Protein AF-0000000086029968 (afdb_homodimer)

Organism: NCBI:txid211502

Secondary structure (DSSP, 8-state):
---SS--TT-EEEEEEEEEE-SSTTSHHHHHHHTT-EEEEEESSSSEEEEEETTEEEEEE--TTSHHHHHHHHH-SEEEEEEEEES-HHHHHHHHHHTTPPB------TT-----EEE-GGG-EEEEE---STTTSHHHHHEEEPTTS-SS--TTSEEEEEEEEEEE-TTHHHHHHHHHHHHH--EEEEEEEEE-SS-EEEEEEEE-TTSS-EEEEEEE-TT--SHHHHHHHHHTSSEEEEEEEEES-HHHHHHHHHHTT--BPPP--HHHHHTHHHHSTT----HHHHHHHT-EEEEE-TTSS-EEEEEEEBPP-BTTBEEEEEEEESS-TT---HHHHHHHHHHHHHHHHHHTSS---/---SS--TT-EEEEEEEEEE-SSTTSHHHHHHHTT-EEEEEESSSSEEEEEETTEEEEEE--TTSHHHHHHHHH-SEEEEEEEEES-HHHHHHHHHHTTPPB------TT-----EEE-GGG-EEEEE---STTTSHHHHHEEEPTTS-SS--TTSEEEEEEEEEEE-TTHHHHHHHHHHHHH--EEEEEEEEE-SS-EEEEEEEE-TTSS-EEEEEEE-TT--SHHHHHHHHHTSSEEEEEEEEES-HHHHHHHHHHTT--BPPP--HHHHHTHHHHSTT----HHHHHHHT-EEEEE-TTSS-EEEEEEEBPP-BTTBEEEEEEEESS-TT---HHHHHHHHHHHHHHHHHHTSS---

Radius of gyration: 28.15 Å; Cα contacts (8 Å, |Δi|>4): 1611; chains: 2; bounding box: 61×78×69 Å

InterPro domains:
  IPR004360 Glyoxalase/fosfomycin resistance/dioxygenase domain [PF00903] (161-275)
  IPR005956 4-hydroxyphenylpyruvate dioxygenase [PIRSF009283] (6-357)
  IPR005956 4-hydroxyphenylpyruvate dioxygenase [PTHR11959] (11-357)
  IPR005956 4-hydroxyphenylpyruvate dioxygenase [TIGR01263] (13-357)
  IPR029068 Glyoxalase/Bleomycin resistance protein/Dihydroxybiphenyl dioxygenase [G3DSA:3.10.180.10] (2-154)
  IPR029068 Glyoxalase/Bleomycin resistance protein/Dihydroxybiphenyl dioxygenase [G3DSA:3.10.180.10] (155-358)
  IPR029068 Glyoxalase/Bleomycin resistance protein/Dihydroxybiphenyl dioxygenase [SSF54593] (5-344)
  IPR037523 Vicinal oxygen chelate (VOC), core domain [PS51819] (13-130)
  IPR037523 Vicinal oxygen chelate (VOC), core domain [PS51819] (159-314)
  IPR041735 4-hydroxyphenylpyruvate dioxygenase, C-terminal [cd07250] (157-349)
  IPR041736 4-hydroxyphenylpyruvate dioxygenase, N-terminal [cd08342] (14-144)

Structure (mmCIF, N/CA/C/O backbone):
data_AF-0000000086029968-model_v1
#
loop_
_entity.id
_entity.type
_entity.pdbx_description
1 polymer '4-hydroxyphenylpyruvate dioxygenase'
#
loop_
_atom_site.group_PDB
_atom_site.id
_atom_site.type_symbol
_atom_site.label_atom_id
_atom_site.label_alt_id
_atom_site.label_comp_id
_atom_site.label_asym_id
_atom_site.label_entity_id
_atom_site.label_seq_id
_atom_site.pdbx_PDB_ins_code
_atom_site.Cartn_x
_atom_site.Cartn_y
_atom_site.Cartn_z
_atom_site.occupancy
_atom_site.B_iso_or_equiv
_atom_site.auth_seq_id
_atom_site.auth_comp_id
_atom_site.auth_asym_id
_atom_site.auth_atom_id
_atom_site.pdbx_PDB_model_num
ATOM 1 N N . MET A 1 1 ? 5.949 21.688 28.547 1 63.78 1 MET A N 1
ATOM 2 C CA . MET A 1 1 ? 4.656 21.109 28.906 1 63.78 1 MET A CA 1
ATOM 3 C C . MET A 1 1 ? 4.809 19.641 29.281 1 63.78 1 MET A C 1
ATOM 5 O O . MET A 1 1 ? 5.625 18.922 28.688 1 63.78 1 MET A O 1
ATOM 9 N N . ALA A 1 2 ? 4.207 19.234 30.391 1 81.06 2 ALA A N 1
ATOM 10 C CA . ALA A 1 2 ? 4.281 17.859 30.859 1 81.06 2 ALA A CA 1
ATOM 11 C C . ALA A 1 2 ? 3.549 16.906 29.922 1 81.06 2 ALA A C 1
ATOM 13 O O . ALA A 1 2 ? 2.525 17.281 29.328 1 81.06 2 ALA A O 1
ATOM 14 N N . ASP A 1 3 ? 4.191 15.859 29.609 1 89.69 3 ASP A N 1
ATOM 15 C CA . ASP A 1 3 ? 3.564 14.812 28.797 1 89.69 3 ASP A CA 1
ATOM 16 C C . ASP A 1 3 ? 2.221 14.391 29.391 1 89.69 3 ASP A C 1
ATOM 18 O O . ASP A 1 3 ? 2.049 14.383 30.609 1 89.69 3 ASP A O 1
ATOM 22 N N . LEU A 1 4 ? 1.258 14.109 28.609 1 90.19 4 LEU A N 1
ATOM 23 C CA . LEU A 1 4 ? -0.064 13.664 29.031 1 90.19 4 LEU A CA 1
ATOM 24 C C . LEU A 1 4 ? 0.008 12.273 29.656 1 90.19 4 LEU A C 1
ATOM 26 O O . LEU A 1 4 ? -0.738 11.969 30.594 1 90.19 4 LEU A O 1
ATOM 30 N N . PHE A 1 5 ? 0.804 11.406 29.109 1 94.06 5 PHE A N 1
ATOM 31 C CA . PHE A 1 5 ? 1.078 10.062 29.609 1 94.06 5 PHE A CA 1
ATOM 32 C C . PHE A 1 5 ? 2.486 9.625 29.219 1 94.06 5 PHE A C 1
ATOM 34 O O . PHE A 1 5 ? 3.293 10.438 28.766 1 94.06 5 PHE A O 1
ATOM 41 N N . GLU A 1 6 ? 2.836 8.297 29.531 1 97.62 6 GLU A N 1
ATOM 42 C CA . GLU A 1 6 ? 4.203 7.824 29.328 1 97.62 6 GLU A CA 1
ATOM 43 C C . GLU A 1 6 ? 4.672 8.062 27.906 1 97.62 6 GLU A C 1
ATOM 45 O O . GLU A 1 6 ? 3.967 7.727 26.953 1 97.62 6 GLU A O 1
ATOM 50 N N . ASN A 1 7 ? 5.855 8.672 27.781 1 98.25 7 ASN A N 1
ATOM 51 C CA . ASN A 1 7 ? 6.41 9.094 26.5 1 98.25 7 ASN A CA 1
ATOM 52 C C . ASN A 1 7 ? 7.746 8.414 26.219 1 98.25 7 ASN A C 1
ATOM 54 O O . ASN A 1 7 ? 8.789 9.07 26.188 1 98.25 7 ASN A O 1
ATOM 58 N N . PRO A 1 8 ? 7.66 7.148 25.859 1 98.38 8 PRO A N 1
ATOM 59 C CA . PRO A 1 8 ? 8.891 6.359 25.75 1 98.38 8 PRO A CA 1
ATOM 60 C C . PRO A 1 8 ? 9.773 6.805 24.594 1 98.38 8 PRO A C 1
ATOM 62 O O . PRO A 1 8 ? 10.984 6.582 24.609 1 98.38 8 PRO A O 1
ATOM 65 N N . MET A 1 9 ? 9.258 7.484 23.594 1 98.5 9 MET A N 1
ATOM 66 C CA . MET A 1 9 ? 10.016 7.879 22.406 1 98.5 9 MET A CA 1
ATOM 67 C C . MET A 1 9 ? 10.516 9.312 22.531 1 98.5 9 MET A C 1
ATOM 69 O O . MET A 1 9 ? 11.281 9.789 21.688 1 98.5 9 MET A O 1
ATOM 73 N N . GLY A 1 10 ? 10.078 9.992 23.578 1 98.56 10 GLY A N 1
ATOM 74 C CA . GLY A 1 10 ? 10.445 11.383 23.766 1 98.56 10 GLY A CA 1
ATOM 75 C C . GLY A 1 10 ? 9.891 12.297 22.688 1 98.56 10 GLY A C 1
ATOM 76 O O . GLY A 1 10 ? 10.586 13.203 22.219 1 98.56 10 GLY A O 1
ATOM 77 N N . LEU A 1 11 ? 8.703 12.039 22.281 1 98.69 11 LEU A N 1
ATOM 78 C CA . LEU A 1 11 ? 8.039 12.852 21.266 1 98.69 11 LEU A CA 1
ATOM 79 C C . LEU A 1 11 ? 7.828 14.273 21.75 1 98.69 11 LEU A C 1
ATOM 81 O O . LEU A 1 11 ? 7.504 14.492 22.922 1 98.69 11 LEU A O 1
ATOM 85 N N . CYS A 1 12 ? 7.977 15.258 20.797 1 97.56 12 CYS A N 1
ATOM 86 C CA . CYS A 1 12 ? 7.738 16.641 21.203 1 97.56 12 CYS A CA 1
ATOM 87 C C . CYS A 1 12 ? 7.297 17.484 20.031 1 97.56 12 CYS A C 1
ATOM 89 O O . CYS A 1 12 ? 7.832 18.578 19.797 1 97.56 12 CYS A O 1
ATOM 91 N N . GLY A 1 13 ? 6.41 16.984 19.25 1 97.75 13 GLY A N 1
ATOM 92 C CA . GLY A 1 13 ? 5.777 17.734 18.172 1 97.75 13 GLY A CA 1
ATOM 93 C C . GLY A 1 13 ? 6.207 17.297 16.797 1 97.75 13 GLY A C 1
ATOM 94 O O . GLY A 1 13 ? 7.062 16.422 16.656 1 97.75 13 GLY A O 1
ATOM 95 N N . PHE A 1 14 ? 5.617 17.891 15.742 1 98.62 14 PHE A N 1
ATOM 96 C CA . PHE A 1 14 ? 5.992 17.672 14.352 1 98.62 14 PHE A CA 1
ATOM 97 C C . PHE A 1 14 ? 7.227 18.484 13.992 1 98.62 14 PHE A C 1
ATOM 99 O O . PHE A 1 14 ? 7.398 19.609 14.477 1 98.62 14 PHE A O 1
ATOM 106 N N . GLU A 1 15 ? 8 17.969 13.102 1 98.75 15 GLU A N 1
ATOM 107 C CA . GLU A 1 15 ? 9.156 18.75 12.656 1 98.75 15 GLU A CA 1
ATOM 108 C C . GLU A 1 15 ? 8.938 19.297 11.242 1 98.75 15 GLU A C 1
ATOM 110 O O . GLU A 1 15 ? 9.211 20.469 10.969 1 98.75 15 GLU A O 1
ATOM 115 N N . PHE A 1 16 ? 8.586 18.453 10.336 1 98.81 16 PHE A N 1
ATOM 116 C CA . PHE A 1 16 ? 8.305 18.922 8.977 1 98.81 16 PHE A CA 1
ATOM 117 C C . PHE A 1 16 ? 7.34 17.969 8.273 1 98.81 16 PHE A C 1
ATOM 119 O O . PHE A 1 16 ? 7.109 16.859 8.734 1 98.81 16 PHE A O 1
ATOM 126 N N . VAL A 1 17 ? 6.707 18.453 7.293 1 98.88 17 VAL A N 1
ATOM 127 C CA . VAL A 1 17 ? 5.988 17.656 6.305 1 98.88 17 VAL A CA 1
ATOM 128 C C . VAL A 1 17 ? 6.703 17.734 4.957 1 98.88 17 VAL A C 1
ATOM 130 O O . VAL A 1 17 ? 7.117 18.812 4.531 1 98.88 17 VAL A O 1
ATOM 133 N N . GLU A 1 18 ? 6.957 16.625 4.383 1 98.81 18 GLU A N 1
ATOM 134 C CA . GLU A 1 18 ? 7.621 16.531 3.088 1 98.81 18 GLU A CA 1
ATOM 135 C C . GLU A 1 18 ? 6.605 16.359 1.959 1 98.81 18 GLU A C 1
ATOM 137 O O . GLU A 1 18 ? 5.691 15.539 2.057 1 98.81 18 GLU A O 1
ATOM 142 N N . PHE A 1 19 ? 6.781 17.188 0.92 1 98.88 19 PHE A N 1
ATOM 143 C CA . PHE A 1 19 ? 5.883 17.172 -0.229 1 98.88 19 PHE A CA 1
ATOM 144 C C . PHE A 1 19 ? 6.648 16.875 -1.511 1 98.88 19 PHE A C 1
ATOM 146 O O . PHE A 1 19 ? 7.832 17.203 -1.624 1 98.88 19 PHE A O 1
ATOM 153 N N . ALA A 1 20 ? 5.98 16.25 -2.457 1 98.69 20 ALA A N 1
ATOM 154 C CA . ALA A 1 20 ? 6.504 16.047 -3.805 1 98.69 20 ALA A CA 1
ATOM 155 C C . ALA A 1 20 ? 5.383 16.109 -4.84 1 98.69 20 ALA A C 1
ATOM 157 O O . ALA A 1 20 ? 4.211 15.93 -4.508 1 98.69 20 ALA A O 1
ATOM 158 N N . SER A 1 21 ? 5.727 16.375 -6.02 1 98.69 21 SER A N 1
ATOM 159 C CA . SER A 1 21 ? 4.816 16.422 -7.16 1 98.69 21 SER A CA 1
ATOM 160 C C . SER A 1 21 ? 5.473 15.859 -8.414 1 98.69 21 SER A C 1
ATOM 162 O O . SER A 1 21 ? 6.66 16.094 -8.664 1 98.69 21 SER A O 1
ATOM 164 N N . PRO A 1 22 ? 4.633 15.094 -9.18 1 97.44 22 PRO A N 1
ATOM 165 C CA . PRO A 1 22 ? 5.207 14.641 -10.453 1 97.44 22 PRO A CA 1
ATOM 166 C C . PRO A 1 22 ? 5.414 15.781 -11.445 1 97.44 22 PRO A C 1
ATOM 168 O O . PRO A 1 22 ? 6.266 15.688 -12.336 1 97.44 22 PRO A O 1
ATOM 171 N N . GLU A 1 23 ? 4.621 16.812 -11.305 1 97.25 23 GLU A N 1
ATOM 172 C CA . GLU A 1 23 ? 4.738 18 -12.133 1 97.25 23 GLU A CA 1
ATOM 173 C C . GLU A 1 23 ? 5.48 19.125 -11.398 1 97.25 23 GLU A C 1
ATOM 175 O O . GLU A 1 23 ? 5.246 19.344 -10.211 1 97.25 23 GLU A O 1
ATOM 180 N N . PRO A 1 24 ? 6.316 19.734 -12.172 1 96.31 24 PRO A N 1
ATOM 181 C CA . PRO A 1 24 ? 7.051 20.844 -11.531 1 96.31 24 PRO A CA 1
ATOM 182 C C . PRO A 1 24 ? 6.172 22.062 -11.273 1 96.31 24 PRO A C 1
ATOM 184 O O . PRO A 1 24 ? 5.188 22.281 -11.984 1 96.31 24 PRO A O 1
ATOM 187 N N . ASN A 1 25 ? 6.492 22.844 -10.219 1 97.06 25 ASN A N 1
ATOM 188 C CA . ASN A 1 25 ? 5.938 24.172 -9.945 1 97.06 25 ASN A CA 1
ATOM 189 C C . ASN A 1 25 ? 4.461 24.094 -9.57 1 97.06 25 ASN A C 1
ATOM 191 O O . ASN A 1 25 ? 3.67 24.953 -9.969 1 97.06 25 ASN A O 1
ATOM 195 N N . VAL A 1 26 ? 4.074 23.016 -9.008 1 98 26 VAL A N 1
ATOM 196 C CA . VAL A 1 26 ? 2.713 22.859 -8.5 1 98 26 VAL A CA 1
ATOM 197 C C . VAL A 1 26 ? 2.66 23.234 -7.027 1 98 26 VAL A C 1
ATOM 199 O O . VAL A 1 26 ? 1.77 23.984 -6.602 1 98 26 VAL A O 1
ATOM 202 N N . LEU A 1 27 ? 3.652 22.859 -6.273 1 98.75 27 LEU A N 1
ATOM 203 C CA . LEU A 1 27 ? 3.658 23.031 -4.82 1 98.75 27 LEU A CA 1
ATOM 204 C C . LEU A 1 27 ? 4.062 24.438 -4.434 1 98.75 27 LEU A C 1
ATOM 206 O O . LEU A 1 27 ? 3.445 25.047 -3.557 1 98.75 27 LEU A O 1
ATOM 210 N N . GLU A 1 28 ? 5.039 24.938 -5.09 1 98.56 28 GLU A N 1
ATOM 211 C CA . GLU A 1 28 ? 5.672 26.203 -4.711 1 98.56 28 GLU A CA 1
ATOM 212 C C . GLU A 1 28 ? 4.676 27.344 -4.762 1 98.56 28 GLU A C 1
ATOM 214 O O . GLU A 1 28 ? 4.477 28.047 -3.766 1 98.56 28 GLU A O 1
ATOM 219 N N . PRO A 1 29 ? 3.979 27.531 -5.898 1 98.38 29 PRO A N 1
ATOM 220 C CA . PRO A 1 29 ? 3.02 28.641 -5.91 1 98.38 29 PRO A CA 1
ATOM 221 C C . PRO A 1 29 ? 1.913 28.484 -4.871 1 98.38 29 PRO A C 1
ATOM 223 O O . PRO A 1 29 ? 1.428 29.469 -4.316 1 98.38 29 PRO A O 1
ATOM 226 N N . LEU A 1 30 ? 1.501 27.266 -4.645 1 98.56 30 LEU A N 1
ATOM 227 C CA . LEU A 1 30 ? 0.463 27.016 -3.648 1 98.56 30 LEU A CA 1
ATOM 228 C C . LEU A 1 30 ? 0.933 27.422 -2.258 1 98.56 30 LEU A C 1
ATOM 230 O O . LEU A 1 30 ? 0.207 28.109 -1.531 1 98.56 30 LEU A O 1
ATOM 234 N N . PHE A 1 31 ? 2.148 27.031 -1.868 1 98.81 31 PHE A N 1
ATOM 235 C CA . PHE A 1 31 ? 2.67 27.328 -0.539 1 98.81 31 PHE A CA 1
ATOM 236 C C . PHE A 1 31 ? 2.908 28.828 -0.373 1 98.81 31 PHE A C 1
ATOM 238 O O . PHE A 1 31 ? 2.645 29.391 0.691 1 98.81 31 PHE A O 1
ATOM 245 N N . GLU A 1 32 ? 3.361 29.438 -1.386 1 98.62 32 GLU A N 1
ATOM 246 C CA . GLU A 1 32 ? 3.531 30.891 -1.337 1 98.62 32 GLU A CA 1
ATOM 247 C C . GLU A 1 32 ? 2.189 31.594 -1.175 1 98.62 32 GLU A C 1
ATOM 249 O O . GLU A 1 32 ? 2.068 32.531 -0.391 1 98.62 32 GLU A O 1
ATOM 254 N N . LYS A 1 33 ? 1.211 31.109 -1.881 1 98.25 33 LYS A N 1
ATOM 255 C CA . LYS A 1 33 ? -0.136 31.656 -1.772 1 98.25 33 LYS A CA 1
ATOM 256 C C . LYS A 1 33 ? -0.694 31.484 -0.364 1 98.25 33 LYS A C 1
ATOM 258 O O . LYS A 1 33 ? -1.538 32.25 0.082 1 98.25 33 LYS A O 1
ATOM 263 N N . MET A 1 34 ? -0.211 30.5 0.327 1 98.69 34 MET A N 1
ATOM 264 C CA . MET A 1 34 ? -0.697 30.219 1.675 1 98.69 34 MET A CA 1
ATOM 265 C C . MET A 1 34 ? 0.126 30.969 2.717 1 98.69 34 MET A C 1
ATOM 267 O O . MET A 1 34 ? -0.054 30.766 3.92 1 98.69 34 MET A O 1
ATOM 271 N N . GLY A 1 35 ? 1.047 31.781 2.311 1 98.62 35 GLY A N 1
ATOM 272 C CA . GLY A 1 35 ? 1.806 32.625 3.215 1 98.62 35 GLY A CA 1
ATOM 273 C C . GLY A 1 35 ? 3.154 32.031 3.59 1 98.62 35 GLY A C 1
ATOM 274 O O . GLY A 1 35 ? 3.877 32.625 4.41 1 98.62 35 GLY A O 1
ATOM 275 N N . PHE A 1 36 ? 3.486 30.922 3.023 1 98.88 36 PHE A N 1
ATOM 276 C CA . PHE A 1 36 ? 4.801 30.344 3.287 1 98.88 36 PHE A CA 1
ATOM 277 C C . PHE A 1 36 ? 5.875 31.047 2.479 1 98.88 36 PHE A C 1
ATOM 279 O O . PHE A 1 36 ? 5.594 31.609 1.418 1 98.88 36 PHE A O 1
ATOM 286 N N . THR A 1 37 ? 7.066 31 3.018 1 98.88 37 THR A N 1
ATOM 287 C CA . THR A 1 37 ? 8.219 31.641 2.373 1 98.88 37 THR A CA 1
ATOM 288 C C . THR A 1 37 ? 9.32 30.609 2.125 1 98.88 37 THR A C 1
ATOM 290 O O . THR A 1 37 ? 9.609 29.781 2.988 1 98.88 37 THR A O 1
ATOM 293 N N . LEU A 1 38 ? 9.852 30.641 0.882 1 98.81 38 LEU A N 1
ATOM 294 C CA . LEU A 1 38 ? 11.078 29.875 0.64 1 98.81 38 LEU A CA 1
ATOM 295 C C . LEU A 1 38 ? 12.234 30.453 1.442 1 98.81 38 LEU A C 1
ATOM 297 O O . LEU A 1 38 ? 12.672 31.578 1.194 1 98.81 38 LEU A O 1
ATOM 301 N N . VAL A 1 39 ? 12.781 29.703 2.379 1 98.75 39 VAL A N 1
ATOM 302 C CA . VAL A 1 39 ? 13.766 30.312 3.273 1 98.75 39 VAL A CA 1
ATOM 303 C C . VAL A 1 39 ? 15.141 29.703 3.018 1 98.75 39 VAL A C 1
ATOM 305 O O . VAL A 1 39 ? 16.172 30.297 3.359 1 98.75 39 VAL A O 1
ATOM 308 N N . ALA A 1 40 ? 15.156 28.453 2.479 1 98.75 40 ALA A N 1
ATOM 309 C CA . ALA A 1 40 ? 16.438 27.797 2.27 1 98.75 40 ALA A CA 1
ATOM 310 C C . ALA A 1 40 ? 16.359 26.766 1.152 1 98.75 40 ALA A C 1
ATOM 312 O O . ALA A 1 40 ? 15.258 26.312 0.798 1 98.75 40 ALA A O 1
ATOM 313 N N . VAL A 1 41 ? 17.453 26.406 0.587 1 98.62 41 VAL A N 1
ATOM 314 C CA . VAL A 1 41 ? 17.578 25.375 -0.434 1 98.62 41 VAL A CA 1
ATOM 315 C C . VAL A 1 41 ? 18.641 24.359 -0.01 1 98.62 41 VAL A C 1
ATOM 317 O O . VAL A 1 41 ? 19.656 24.719 0.589 1 98.62 41 VAL A O 1
ATOM 320 N N . HIS A 1 42 ? 18.344 23.156 -0.269 1 98 42 HIS A N 1
ATOM 321 C CA . HIS A 1 42 ? 19.281 22.109 0.107 1 98 42 HIS A CA 1
ATOM 322 C C . HIS A 1 42 ? 20.625 22.281 -0.6 1 98 42 HIS A C 1
ATOM 324 O O . HIS A 1 42 ? 20.672 22.672 -1.772 1 98 42 HIS A O 1
ATOM 330 N N . ARG A 1 43 ? 21.703 21.875 0.037 1 97.25 43 ARG A N 1
ATOM 331 C CA . ARG A 1 43 ? 23.047 22.141 -0.443 1 97.25 43 ARG A CA 1
ATOM 332 C C . ARG A 1 43 ? 23.406 21.25 -1.626 1 97.25 43 ARG A C 1
ATOM 334 O O . ARG A 1 43 ? 24.172 21.641 -2.504 1 97.25 43 ARG A O 1
ATOM 341 N N . SER A 1 44 ? 22.797 20.062 -1.658 1 96.19 44 SER A N 1
ATOM 342 C CA . SER A 1 44 ? 23.297 19.109 -2.637 1 96.19 44 SER A CA 1
ATOM 343 C C . SER A 1 44 ? 22.156 18.453 -3.404 1 96.19 44 SER A C 1
ATOM 345 O O . SER A 1 44 ? 22.375 17.797 -4.426 1 96.19 44 SER A O 1
ATOM 347 N N . LYS A 1 45 ? 20.938 18.578 -2.955 1 96.69 45 LYS A N 1
ATOM 348 C CA . LYS A 1 45 ? 19.766 18 -3.607 1 96.69 45 LYS A CA 1
ATOM 349 C C . LYS A 1 45 ? 18.797 19.078 -4.078 1 96.69 45 LYS A C 1
A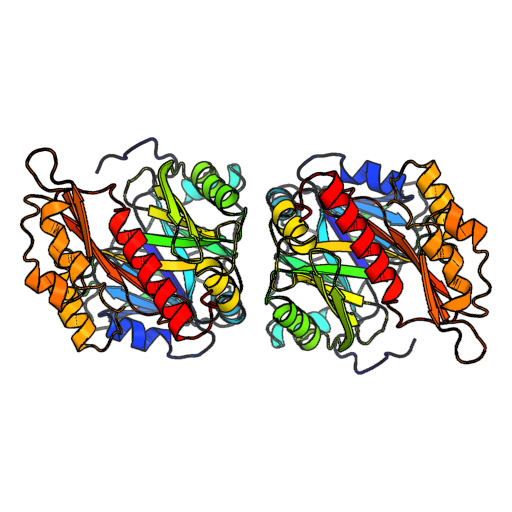TOM 351 O O . LYS A 1 45 ? 18.875 20.219 -3.639 1 96.69 45 LYS A O 1
ATOM 356 N N . ASP A 1 46 ? 17.922 18.688 -5.012 1 98 46 ASP A N 1
ATOM 357 C CA . ASP A 1 46 ? 16.859 19.594 -5.418 1 98 46 ASP A CA 1
ATOM 358 C C . ASP A 1 46 ? 15.695 19.562 -4.426 1 98 46 ASP A C 1
ATOM 360 O O . ASP A 1 46 ? 14.633 19.016 -4.727 1 98 46 ASP A O 1
ATOM 364 N N . VAL A 1 47 ? 15.906 20.141 -3.289 1 98.38 47 VAL A N 1
ATOM 365 C CA . VAL A 1 47 ? 14.961 20.156 -2.182 1 98.38 47 VAL A CA 1
ATOM 366 C C . VAL A 1 47 ? 14.867 21.562 -1.608 1 98.38 47 VAL A C 1
ATOM 368 O O . VAL A 1 47 ? 15.883 22.25 -1.438 1 98.38 47 VAL A O 1
ATOM 371 N N . LEU A 1 48 ? 13.672 22.031 -1.413 1 98.81 48 LEU A N 1
ATOM 372 C CA . LEU A 1 48 ? 13.398 23.375 -0.927 1 98.81 48 LEU A CA 1
ATOM 373 C C . LEU A 1 48 ? 12.781 23.344 0.466 1 98.81 48 LEU A C 1
ATOM 375 O O . LEU A 1 48 ? 12.047 22.406 0.795 1 98.81 48 LEU A O 1
ATOM 379 N N . LEU A 1 49 ? 13.086 24.344 1.232 1 98.88 49 LEU A N 1
ATOM 380 C CA . LEU A 1 49 ? 12.461 24.531 2.539 1 98.88 49 LEU A CA 1
ATOM 381 C C . LEU A 1 49 ? 11.562 25.766 2.545 1 98.88 49 LEU A C 1
ATOM 383 O O . LEU A 1 49 ? 12.039 26.891 2.4 1 98.88 49 LEU A O 1
ATOM 387 N N . TYR A 1 50 ? 10.289 25.562 2.65 1 98.94 50 TYR A N 1
ATOM 388 C CA . TYR A 1 50 ? 9.32 26.609 2.895 1 98.94 50 TYR A CA 1
ATOM 389 C C . TYR A 1 50 ? 8.938 26.672 4.367 1 98.94 50 TYR A C 1
ATOM 391 O O . TYR A 1 50 ? 8.773 25.641 5.016 1 98.94 50 TYR A O 1
ATOM 399 N N . ARG A 1 51 ? 8.781 27.922 4.859 1 98.81 51 ARG A N 1
ATOM 400 C CA . ARG A 1 51 ? 8.531 28.062 6.289 1 98.81 51 ARG A CA 1
ATOM 401 C C . ARG A 1 51 ? 7.484 29.141 6.562 1 98.81 51 ARG A C 1
ATOM 403 O O . ARG A 1 51 ? 7.402 30.141 5.832 1 98.81 51 ARG A O 1
ATOM 410 N N . GLN A 1 52 ? 6.664 28.938 7.488 1 98.62 52 GLN A N 1
ATOM 411 C CA . GLN A 1 52 ? 5.785 29.875 8.18 1 98.62 52 GLN A CA 1
ATOM 412 C C . GLN A 1 52 ? 5.68 29.547 9.664 1 98.62 52 GLN A C 1
ATOM 414 O O . GLN A 1 52 ? 5.281 28.438 10.031 1 98.62 52 GLN A O 1
ATOM 419 N N . GLY A 1 53 ? 6.047 30.562 10.523 1 97.19 53 GLY A N 1
ATOM 420 C CA . GLY A 1 53 ? 6.141 30.203 11.93 1 97.19 53 GLY A CA 1
ATOM 421 C C . GLY A 1 53 ? 7.051 29.016 12.188 1 97.19 53 GLY A C 1
ATOM 422 O O . GLY A 1 53 ? 8.195 29 11.727 1 97.19 53 GLY A O 1
ATOM 423 N N . ASP A 1 54 ? 6.566 28.078 12.914 1 97.31 54 ASP A N 1
ATOM 424 C CA . ASP A 1 54 ? 7.344 26.891 13.234 1 97.31 54 ASP A CA 1
ATOM 425 C C . ASP A 1 54 ? 6.98 25.734 12.297 1 97.31 54 ASP A C 1
ATOM 427 O O . ASP A 1 54 ? 7.324 24.578 12.562 1 97.31 54 ASP A O 1
ATOM 431 N N . ILE A 1 55 ? 6.273 26.062 11.242 1 98.75 55 ILE A N 1
ATOM 432 C CA . ILE A 1 55 ? 5.891 25.047 10.273 1 98.75 55 ILE A CA 1
ATOM 433 C C . ILE A 1 55 ? 6.969 24.922 9.195 1 98.75 55 ILE A C 1
ATOM 435 O O . ILE A 1 55 ? 7.363 25.922 8.594 1 98.75 55 ILE A O 1
ATOM 439 N N . ASN A 1 56 ? 7.453 23.734 8.977 1 98.88 56 ASN A N 1
ATOM 440 C CA . ASN A 1 56 ? 8.43 23.438 7.93 1 98.88 56 ASN A CA 1
ATOM 441 C C . ASN A 1 56 ? 7.848 22.547 6.848 1 98.88 56 ASN A C 1
ATOM 443 O O . ASN A 1 56 ? 7.508 21.391 7.117 1 98.88 56 ASN A O 1
ATOM 447 N N . PHE A 1 57 ? 7.684 23.078 5.641 1 98.94 57 PHE A N 1
ATOM 448 C CA . PHE A 1 57 ? 7.328 22.281 4.469 1 98.94 57 PHE A CA 1
ATOM 449 C C . PHE A 1 57 ? 8.547 22.031 3.592 1 98.94 57 PHE A C 1
ATOM 451 O O . PHE A 1 57 ? 9.18 22.969 3.107 1 98.94 57 PHE A O 1
ATOM 458 N N . ILE A 1 58 ? 8.883 20.797 3.461 1 98.88 58 ILE A N 1
ATOM 459 C CA . ILE A 1 58 ? 9.961 20.406 2.561 1 98.88 58 ILE A CA 1
ATOM 460 C C . ILE A 1 58 ? 9.391 20.047 1.194 1 98.88 58 ILE A C 1
ATOM 462 O O . ILE A 1 58 ? 8.523 19.172 1.088 1 98.88 58 ILE A O 1
ATOM 466 N N . VAL A 1 59 ? 9.812 20.75 0.189 1 98.88 59 VAL A N 1
ATOM 467 C CA . VAL A 1 59 ? 9.461 20.406 -1.186 1 98.88 59 VAL A CA 1
ATOM 468 C C . VAL A 1 59 ? 10.594 19.609 -1.824 1 98.88 59 VAL A C 1
ATOM 470 O O . VAL A 1 59 ? 11.656 20.156 -2.119 1 98.88 59 VAL A O 1
ATOM 473 N N . ASN A 1 60 ? 10.375 18.359 -2.033 1 98.56 60 ASN A N 1
ATOM 474 C CA . ASN A 1 60 ? 11.398 17.469 -2.574 1 98.56 60 ASN A CA 1
ATOM 475 C C . ASN A 1 60 ? 11.211 17.234 -4.07 1 98.56 60 ASN A C 1
ATOM 477 O O . ASN A 1 60 ? 10.266 16.578 -4.492 1 98.56 60 ASN A O 1
ATOM 481 N N . ARG A 1 61 ? 12.125 17.812 -4.828 1 98.38 61 ARG A N 1
ATOM 482 C CA . ARG A 1 61 ? 12.109 17.688 -6.281 1 98.38 61 ARG A CA 1
ATOM 483 C C . ARG A 1 61 ? 13.211 16.75 -6.77 1 98.38 61 ARG A C 1
ATOM 485 O O . ARG A 1 61 ? 13.539 16.734 -7.957 1 98.38 61 ARG A O 1
ATOM 492 N N . GLU A 1 62 ? 13.852 16.094 -5.867 1 96.94 62 GLU A N 1
ATOM 493 C CA . GLU A 1 62 ? 14.969 15.227 -6.223 1 96.94 62 GLU A CA 1
ATOM 494 C C . GLU A 1 62 ? 14.508 14.047 -7.07 1 96.94 62 GLU A C 1
ATOM 496 O O . GLU A 1 62 ? 13.648 13.266 -6.652 1 96.94 62 GLU A O 1
ATOM 501 N N . PRO A 1 63 ? 15.055 13.891 -8.289 1 95.31 63 PRO A N 1
ATOM 502 C CA . PRO A 1 63 ? 14.672 12.758 -9.133 1 95.31 63 PRO A CA 1
ATOM 503 C C . PRO A 1 63 ? 15.125 11.414 -8.555 1 95.31 63 PRO A C 1
ATOM 505 O O . PRO A 1 63 ? 16.078 11.367 -7.785 1 95.31 63 PRO A O 1
ATOM 508 N N . ARG A 1 64 ? 14.477 10.328 -8.961 1 93.88 64 ARG A N 1
ATOM 509 C CA . ARG A 1 64 ? 14.82 8.961 -8.57 1 93.88 64 ARG A CA 1
ATOM 510 C C . ARG A 1 64 ? 14.969 8.844 -7.059 1 93.88 64 ARG A C 1
ATOM 512 O O . ARG A 1 64 ? 15.93 8.25 -6.566 1 93.88 64 ARG A O 1
ATOM 519 N N . SER A 1 65 ? 14.172 9.594 -6.328 1 96.06 65 SER A N 1
ATOM 520 C CA . SER A 1 65 ? 14.094 9.539 -4.871 1 96.06 65 SER A CA 1
ATOM 521 C C . SER A 1 65 ? 12.781 8.914 -4.41 1 96.06 65 SER A C 1
ATOM 523 O O . SER A 1 65 ? 11.852 8.742 -5.207 1 96.06 65 SER A O 1
ATOM 525 N N . HIS A 1 66 ? 12.734 8.508 -3.17 1 96.31 66 HIS A N 1
ATOM 526 C CA . HIS A 1 66 ? 11.492 7.988 -2.609 1 96.31 66 HIS A CA 1
ATOM 527 C C . HIS A 1 66 ? 10.344 8.961 -2.836 1 96.31 66 HIS A C 1
ATOM 529 O O . HIS A 1 66 ? 9.227 8.539 -3.15 1 96.31 66 HIS A O 1
ATOM 535 N N . ALA A 1 67 ? 10.648 10.25 -2.662 1 97.88 67 ALA A N 1
ATOM 536 C CA . ALA A 1 67 ? 9.625 11.273 -2.863 1 97.88 67 ALA A CA 1
ATOM 537 C C . ALA A 1 67 ? 9.133 11.289 -4.309 1 97.88 67 ALA A C 1
ATOM 539 O O . ALA A 1 67 ? 7.934 11.391 -4.559 1 97.88 67 ALA A O 1
ATOM 540 N N . ALA A 1 68 ? 10.055 11.195 -5.227 1 97.75 68 ALA A N 1
ATOM 541 C CA . ALA A 1 68 ? 9.703 11.203 -6.645 1 97.75 68 ALA A CA 1
ATOM 542 C C . ALA A 1 68 ? 8.844 9.992 -6.996 1 97.75 68 ALA A C 1
ATOM 544 O O . ALA A 1 68 ? 7.848 10.117 -7.715 1 97.75 68 ALA A O 1
ATOM 545 N N . TYR A 1 69 ? 9.234 8.789 -6.543 1 97.69 69 TYR A N 1
ATOM 546 C CA . TYR A 1 69 ? 8.461 7.582 -6.812 1 97.69 69 TYR A CA 1
ATOM 547 C C . TYR A 1 69 ? 7.078 7.66 -6.184 1 97.69 69 TYR A C 1
ATOM 549 O O . TYR A 1 69 ? 6.094 7.223 -6.777 1 97.69 69 TYR A O 1
ATOM 557 N N . PHE A 1 70 ? 7.02 8.203 -4.945 1 97.88 70 PHE A N 1
ATOM 558 C CA . PHE A 1 70 ? 5.746 8.375 -4.262 1 97.88 70 PHE A CA 1
ATOM 559 C C . PHE A 1 70 ? 4.816 9.281 -5.062 1 97.88 70 PHE A C 1
ATOM 561 O O . PHE A 1 70 ? 3.652 8.938 -5.289 1 97.88 70 PHE A O 1
ATOM 568 N N . ALA A 1 71 ? 5.344 10.391 -5.516 1 98.19 71 ALA A N 1
ATOM 569 C CA . ALA A 1 71 ? 4.551 11.352 -6.277 1 98.19 71 ALA A CA 1
ATOM 570 C C . ALA A 1 71 ? 4.105 10.758 -7.613 1 98.19 71 ALA A C 1
ATOM 572 O O . ALA A 1 71 ? 3.014 11.062 -8.102 1 98.19 71 ALA A O 1
ATOM 573 N N . ALA A 1 72 ? 4.918 9.992 -8.195 1 97.44 72 ALA A N 1
ATOM 574 C CA . ALA A 1 72 ? 4.57 9.367 -9.461 1 97.44 72 ALA A CA 1
ATOM 575 C C . ALA A 1 72 ? 3.348 8.469 -9.312 1 97.44 72 ALA A C 1
ATOM 577 O O . ALA A 1 72 ? 2.533 8.359 -10.234 1 97.44 72 ALA A O 1
ATOM 578 N N . GLU A 1 73 ? 3.25 7.828 -8.188 1 96.94 73 GLU A N 1
ATOM 579 C CA . GLU A 1 73 ? 2.148 6.898 -7.961 1 96.94 73 GLU A CA 1
ATOM 580 C C . GLU A 1 73 ? 0.914 7.625 -7.434 1 96.94 73 GLU A C 1
ATOM 582 O O . GLU A 1 73 ? -0.214 7.285 -7.801 1 96.94 73 GLU A O 1
ATOM 587 N N . HIS A 1 74 ? 1.082 8.711 -6.625 1 97.62 74 HIS A N 1
ATOM 588 C CA . HIS A 1 74 ? -0.033 9.242 -5.852 1 97.62 74 HIS A CA 1
ATOM 589 C C . HIS A 1 74 ? -0.374 10.664 -6.281 1 97.62 74 HIS A C 1
ATOM 591 O O . HIS A 1 74 ? -1.385 11.219 -5.848 1 97.62 74 HIS A O 1
ATOM 597 N N . GLY A 1 75 ? 0.453 11.289 -7.16 1 97.69 75 GLY A N 1
ATOM 598 C CA . GLY A 1 75 ? 0.281 12.688 -7.516 1 97.69 75 GLY A CA 1
ATOM 599 C C . GLY A 1 75 ? 0.925 13.633 -6.523 1 97.69 75 GLY A C 1
ATOM 600 O O . GLY A 1 75 ? 1.725 13.219 -5.684 1 97.69 75 GLY A O 1
ATOM 601 N N . ALA A 1 76 ? 0.649 14.93 -6.695 1 98.25 76 ALA A N 1
ATOM 602 C CA . ALA A 1 76 ? 1.147 15.922 -5.754 1 98.25 76 ALA A CA 1
ATOM 603 C C . ALA A 1 76 ? 0.568 15.703 -4.359 1 98.25 76 ALA A C 1
ATOM 605 O O . ALA A 1 76 ? -0.652 15.633 -4.191 1 98.25 76 ALA A O 1
ATOM 606 N N . ALA A 1 77 ? 1.404 15.562 -3.365 1 97.75 77 ALA A N 1
ATOM 607 C CA . ALA A 1 77 ? 0.898 15.219 -2.039 1 97.75 77 ALA A CA 1
ATOM 608 C C . ALA A 1 77 ? 2.008 15.297 -0.993 1 97.75 77 ALA A C 1
ATOM 610 O O . ALA A 1 77 ? 3.176 15.5 -1.331 1 97.75 77 ALA A O 1
ATOM 611 N N . ALA A 1 78 ? 1.565 15.25 0.309 1 98.5 78 ALA A N 1
ATOM 612 C CA . ALA A 1 78 ? 2.518 14.945 1.373 1 98.5 78 ALA A CA 1
ATOM 613 C C . ALA A 1 78 ? 3.049 13.516 1.24 1 98.5 78 ALA A C 1
ATOM 615 O O . ALA A 1 78 ? 2.271 12.562 1.152 1 98.5 78 ALA A O 1
ATOM 616 N N . CYS A 1 79 ? 4.363 13.445 1.178 1 98.44 79 CYS A N 1
ATOM 617 C CA . CYS A 1 79 ? 4.969 12.141 0.925 1 98.44 79 CYS A CA 1
ATOM 618 C C . CYS A 1 79 ? 5.902 11.742 2.061 1 98.44 79 CYS A C 1
ATOM 620 O O . CYS A 1 79 ? 6.734 10.844 1.9 1 98.44 79 CYS A O 1
ATOM 622 N N . GLY A 1 80 ? 5.852 12.391 3.162 1 98.38 80 GLY A N 1
ATOM 623 C CA . GLY A 1 80 ? 6.621 12.109 4.367 1 98.38 80 GLY A CA 1
ATOM 624 C C . GLY A 1 80 ? 6.316 13.07 5.5 1 98.38 80 GLY A C 1
ATOM 625 O O . GLY A 1 80 ? 5.758 14.148 5.281 1 98.38 80 GLY A O 1
ATOM 626 N N . MET A 1 81 ? 6.629 12.641 6.68 1 98.81 81 MET A N 1
ATOM 627 C CA . MET A 1 81 ? 6.488 13.5 7.855 1 98.81 81 MET A CA 1
ATOM 628 C C . MET A 1 81 ? 7.59 13.211 8.875 1 98.81 81 MET A C 1
ATOM 630 O O . MET A 1 81 ? 8.234 12.164 8.812 1 98.81 81 MET A O 1
ATOM 634 N N . ALA A 1 82 ? 7.77 14.164 9.742 1 98.88 82 ALA A N 1
ATOM 635 C CA . ALA A 1 82 ? 8.812 14 10.758 1 98.88 82 ALA A CA 1
ATOM 636 C C . ALA A 1 82 ? 8.281 14.344 12.148 1 98.88 82 ALA A C 1
ATOM 638 O O . ALA A 1 82 ? 7.59 15.344 12.328 1 98.88 82 ALA A O 1
ATOM 639 N N . PHE A 1 83 ? 8.594 13.477 13.07 1 98.88 83 PHE A N 1
ATOM 640 C CA . PHE A 1 83 ? 8.367 13.742 14.492 1 98.88 83 PHE A CA 1
ATOM 641 C C . PHE A 1 83 ? 9.633 14.258 15.156 1 98.88 83 PHE A C 1
ATOM 643 O O . PHE A 1 83 ? 10.734 13.773 14.883 1 98.88 83 PHE A O 1
ATOM 650 N N . ARG A 1 84 ? 9.438 15.234 16.016 1 98.69 84 ARG A N 1
ATOM 651 C CA . ARG A 1 84 ? 10.516 15.586 16.922 1 98.69 84 ARG A CA 1
ATOM 652 C C . ARG A 1 84 ? 10.625 14.57 18.062 1 98.69 84 ARG A C 1
ATOM 654 O O . ARG A 1 84 ? 9.617 14.156 18.641 1 98.69 84 ARG A O 1
ATOM 661 N N . VAL A 1 85 ? 11.828 14.164 18.312 1 98.75 85 VAL A N 1
ATOM 662 C CA . VAL A 1 85 ? 12.109 13.297 19.453 1 98.75 85 VAL A CA 1
ATOM 663 C C . VAL A 1 85 ? 13.281 13.867 20.25 1 98.75 85 VAL A C 1
ATOM 665 O O . VAL A 1 85 ? 14.062 14.672 19.734 1 98.75 85 VAL A O 1
ATOM 668 N N . ARG A 1 86 ? 13.375 13.516 21.484 1 98.06 86 ARG A N 1
ATOM 669 C CA . ARG A 1 86 ? 14.438 14.031 22.328 1 98.06 86 ARG A CA 1
ATOM 670 C C . ARG A 1 86 ? 15.781 13.391 21.969 1 98.06 86 ARG A C 1
ATOM 672 O O . ARG A 1 86 ? 16.828 14.031 22.094 1 98.06 86 ARG A O 1
ATOM 679 N N . ASP A 1 87 ? 15.766 12.148 21.609 1 98.56 87 ASP A N 1
ATOM 680 C CA . ASP A 1 87 ? 16.938 11.367 21.219 1 98.56 87 ASP A CA 1
ATOM 681 C C . ASP A 1 87 ? 16.625 10.461 20.031 1 98.56 87 ASP A C 1
ATOM 683 O O . ASP A 1 87 ? 16.047 9.383 20.203 1 98.56 87 ASP A O 1
ATOM 687 N N . ALA A 1 88 ? 17.109 10.875 18.906 1 98.5 88 ALA A N 1
ATOM 688 C CA . ALA A 1 88 ? 16.75 10.18 17.672 1 98.5 88 ALA A CA 1
ATOM 689 C C . ALA A 1 88 ? 17.359 8.781 17.641 1 98.5 88 ALA A C 1
ATOM 691 O O . ALA A 1 88 ? 16.75 7.84 17.125 1 98.5 88 ALA A O 1
ATOM 692 N N . HIS A 1 89 ? 18.562 8.602 18.125 1 98.38 89 HIS A N 1
ATOM 693 C CA . HIS A 1 89 ? 19.203 7.293 18.172 1 98.38 89 HIS A CA 1
ATOM 694 C C . HIS A 1 89 ? 18.391 6.309 19 1 98.38 89 HIS A C 1
ATOM 696 O O . HIS A 1 89 ? 18.125 5.188 18.562 1 98.38 89 HIS A O 1
ATOM 702 N N . GLN A 1 90 ? 18.047 6.781 20.141 1 98.5 90 GLN A N 1
ATOM 703 C CA . GLN A 1 90 ? 17.281 5.938 21.047 1 98.5 90 GLN A CA 1
ATOM 704 C C . GLN A 1 90 ? 15.898 5.629 20.469 1 98.5 90 GLN A C 1
ATOM 706 O O . GLN A 1 90 ? 15.445 4.484 20.5 1 98.5 90 GLN A O 1
ATOM 711 N N . ALA A 1 91 ? 15.211 6.625 20 1 98.81 91 ALA A N 1
ATOM 712 C CA . ALA A 1 91 ? 13.867 6.457 19.438 1 98.81 91 ALA A CA 1
ATOM 713 C C . ALA A 1 91 ? 13.883 5.488 18.25 1 98.81 91 ALA A C 1
ATOM 715 O O . ALA A 1 91 ? 13.031 4.609 18.156 1 98.81 91 ALA A O 1
ATOM 716 N N . TYR A 1 92 ? 14.867 5.648 17.391 1 98.56 92 TYR A N 1
ATOM 717 C CA . TYR A 1 92 ? 14.992 4.801 16.219 1 98.56 92 TYR A CA 1
ATOM 718 C C . TYR A 1 92 ? 15.258 3.354 16.609 1 98.56 92 TYR A C 1
ATOM 720 O O . TYR A 1 92 ? 14.602 2.434 16.109 1 98.56 92 TYR A O 1
ATOM 728 N N . ALA A 1 93 ? 16.188 3.174 17.453 1 98.62 93 ALA A N 1
ATOM 729 C CA . ALA A 1 93 ? 16.516 1.829 17.922 1 98.62 93 ALA A CA 1
ATOM 730 C C . ALA A 1 93 ? 15.297 1.158 18.547 1 98.62 93 ALA A C 1
ATOM 732 O O . ALA A 1 93 ? 15.023 -0.016 18.297 1 98.62 93 ALA A O 1
ATOM 733 N N . ARG A 1 94 ? 14.586 1.873 19.406 1 98.69 94 ARG A N 1
ATOM 734 C CA . ARG A 1 94 ? 13.391 1.336 20.047 1 98.69 94 ARG A CA 1
ATOM 735 C C . ARG A 1 94 ? 12.328 0.966 19.031 1 98.69 94 ARG A C 1
ATOM 737 O O . ARG A 1 94 ? 11.703 -0.091 19.125 1 98.69 94 ARG A O 1
ATOM 744 N N . ALA A 1 95 ? 12.086 1.848 18.047 1 98.75 95 ALA A N 1
ATOM 745 C CA . ALA A 1 95 ? 11.109 1.561 17 1 98.75 95 ALA A CA 1
ATOM 746 C C . ALA A 1 95 ? 11.445 0.256 16.281 1 98.75 95 ALA A C 1
ATOM 748 O O . ALA A 1 95 ? 10.562 -0.569 16.047 1 98.75 95 ALA A O 1
ATOM 749 N N . LEU A 1 96 ? 12.703 0.08 15.938 1 98.12 96 LEU A N 1
ATOM 750 C CA . LEU A 1 96 ? 13.133 -1.126 15.242 1 98.12 96 LEU A CA 1
ATOM 751 C C . LEU A 1 96 ? 12.914 -2.363 16.109 1 98.12 96 LEU A C 1
ATOM 753 O O . LEU A 1 96 ? 12.484 -3.406 15.609 1 98.12 96 LEU A O 1
ATOM 757 N N . THR A 1 97 ? 13.195 -2.258 17.391 1 98 97 THR A N 1
ATOM 758 C CA . THR A 1 97 ? 13 -3.369 18.312 1 98 97 THR A CA 1
ATOM 759 C C . THR A 1 97 ? 11.523 -3.76 18.391 1 98 97 THR A C 1
ATOM 761 O O . THR A 1 97 ? 11.195 -4.938 18.547 1 98 97 THR A O 1
ATOM 764 N N . LEU A 1 98 ? 10.688 -2.783 18.188 1 98.31 98 LEU A N 1
ATOM 765 C CA . LEU A 1 98 ? 9.25 -3.01 18.281 1 98.31 98 LEU A CA 1
ATOM 766 C C . LEU A 1 98 ? 8.672 -3.436 16.938 1 98.31 98 LEU A C 1
ATOM 768 O O . LEU A 1 98 ? 7.457 -3.588 16.797 1 98.31 98 LEU A O 1
ATOM 772 N N . GLY A 1 99 ? 9.508 -3.564 15.93 1 97.19 99 GLY A N 1
ATOM 773 C CA . GLY A 1 99 ? 9.078 -4.188 14.688 1 97.19 99 GLY A CA 1
ATOM 774 C C . GLY A 1 99 ? 8.891 -3.191 13.555 1 97.19 99 GLY A C 1
ATOM 775 O O . GLY A 1 99 ? 8.414 -3.551 12.477 1 97.19 99 GLY A O 1
ATOM 776 N N . ALA A 1 100 ? 9.25 -1.907 13.781 1 98.5 100 ALA A N 1
ATOM 777 C CA . ALA A 1 100 ? 9.164 -0.935 12.695 1 98.5 100 ALA A CA 1
ATOM 778 C C . ALA A 1 100 ? 10.102 -1.306 11.555 1 98.5 100 ALA A C 1
ATOM 780 O O . ALA A 1 100 ? 11.219 -1.758 11.781 1 98.5 100 ALA A O 1
ATOM 781 N N . GLN A 1 101 ? 9.617 -1.126 10.352 1 97.75 101 GLN A N 1
ATOM 782 C CA . GLN A 1 101 ? 10.469 -1.341 9.188 1 97.75 101 GLN A CA 1
ATOM 783 C C . GLN A 1 101 ? 11.32 -0.112 8.891 1 97.75 101 GLN A C 1
ATOM 785 O O . GLN A 1 101 ? 10.797 0.971 8.633 1 97.75 101 GLN A O 1
ATOM 790 N N . PRO A 1 102 ? 12.633 -0.277 8.898 1 97.31 102 PRO A N 1
ATOM 791 C CA . PRO A 1 102 ? 13.484 0.87 8.578 1 97.31 102 PRO A CA 1
ATOM 792 C C . PRO A 1 102 ? 13.414 1.269 7.109 1 97.31 102 PRO A C 1
ATOM 794 O O . PRO A 1 102 ? 13.188 0.416 6.242 1 97.31 102 PRO A O 1
ATOM 797 N N . MET A 1 103 ? 13.508 2.484 6.82 1 95.94 103 MET A N 1
ATOM 798 C CA . MET A 1 103 ? 13.656 3.018 5.469 1 95.94 103 MET A CA 1
ATOM 799 C C . MET A 1 103 ? 15.016 3.682 5.289 1 95.94 103 MET A C 1
ATOM 801 O O . MET A 1 103 ? 15.359 4.613 6.023 1 95.94 103 MET A O 1
ATOM 805 N N . GLU A 1 104 ? 15.695 3.17 4.324 1 90.25 104 GLU A N 1
ATOM 806 C CA . GLU A 1 104 ? 17.016 3.75 4.059 1 90.25 104 GLU A CA 1
ATOM 807 C C . GLU A 1 104 ? 16.922 4.852 3.006 1 90.25 104 GLU A C 1
ATOM 809 O O . GLU A 1 104 ? 16.516 4.602 1.868 1 90.25 104 GLU A O 1
ATOM 814 N N . MET A 1 105 ? 17.219 5.996 3.455 1 88.38 105 MET A N 1
ATOM 815 C CA . MET A 1 105 ? 17.281 7.141 2.551 1 88.38 105 MET A CA 1
ATOM 816 C C . MET A 1 105 ? 18.719 7.406 2.107 1 88.38 105 MET A C 1
ATOM 818 O O . MET A 1 105 ? 19.578 7.707 2.932 1 88.38 105 MET A O 1
ATOM 822 N N . PRO A 1 106 ? 18.906 7.254 0.84 1 86.31 106 PRO A N 1
ATOM 823 C CA . PRO A 1 106 ? 20.281 7.453 0.369 1 86.31 106 PRO A CA 1
ATOM 824 C C . PRO A 1 106 ? 20.812 8.852 0.677 1 86.31 106 PRO A C 1
ATOM 826 O O . PRO A 1 106 ? 20.078 9.836 0.571 1 86.31 106 PRO A O 1
ATOM 829 N N . THR A 1 107 ? 22.016 8.883 1.136 1 89.44 107 THR A N 1
ATOM 830 C CA . THR A 1 107 ? 22.672 10.148 1.426 1 89.44 107 THR A CA 1
ATOM 831 C C . THR A 1 107 ? 24 10.266 0.666 1 89.44 107 THR A C 1
ATOM 833 O O . THR A 1 107 ? 24.672 9.258 0.419 1 89.44 107 THR A O 1
ATOM 836 N N . SER A 1 108 ? 24.25 11.453 0.261 1 89.06 108 SER A N 1
ATOM 837 C CA . SER A 1 108 ? 25.562 11.758 -0.328 1 89.06 108 SER A CA 1
ATOM 838 C C . SER A 1 108 ? 26.531 12.273 0.723 1 89.06 108 SER A C 1
ATOM 840 O O . SER A 1 108 ? 26.219 12.297 1.914 1 89.06 108 SER A O 1
ATOM 842 N N . VAL A 1 109 ? 27.734 12.594 0.236 1 88.12 109 VAL A N 1
ATOM 843 C CA . VAL A 1 109 ? 28.797 13.07 1.114 1 88.12 109 VAL A CA 1
ATOM 844 C C . VAL A 1 109 ? 28.359 14.359 1.805 1 88.12 109 VAL A C 1
ATOM 846 O O . VAL A 1 109 ? 27.781 15.242 1.171 1 88.12 109 VAL A O 1
ATOM 849 N N . MET A 1 110 ? 28.578 14.43 3.107 1 89.69 110 MET A N 1
ATOM 850 C CA . MET A 1 110 ? 28.375 15.617 3.934 1 89.69 110 MET A CA 1
ATOM 851 C C . MET A 1 110 ? 26.891 15.867 4.184 1 89.69 110 MET A C 1
ATOM 853 O O . MET A 1 110 ? 26.5 16.953 4.625 1 89.69 110 MET A O 1
ATOM 857 N N . GLU A 1 111 ? 26.016 14.898 3.859 1 92.12 111 GLU A N 1
ATOM 858 C CA . GLU A 1 111 ? 24.594 14.977 4.172 1 92.12 111 GLU A CA 1
ATOM 859 C C . GLU A 1 111 ? 24.266 14.203 5.445 1 92.12 111 GLU A C 1
ATOM 861 O O . GLU A 1 111 ? 24.891 13.18 5.738 1 92.12 111 GLU A O 1
ATOM 866 N N . LEU A 1 112 ? 23.297 14.672 6.145 1 93.69 112 LEU A N 1
ATOM 867 C CA . LEU A 1 112 ? 22.828 13.945 7.324 1 93.69 112 LEU A CA 1
ATOM 868 C C . LEU A 1 112 ? 22.031 12.711 6.926 1 93.69 112 LEU A C 1
ATOM 870 O O . LEU A 1 112 ? 21.219 12.766 6.004 1 93.69 112 LEU A O 1
ATOM 874 N N . ARG A 1 113 ? 22.328 11.641 7.551 1 94.06 113 ARG A N 1
ATOM 875 C CA . ARG A 1 113 ? 21.469 10.461 7.477 1 94.06 113 ARG A CA 1
ATOM 876 C C . ARG A 1 113 ? 20.328 10.539 8.492 1 94.06 113 ARG A C 1
ATOM 878 O O . ARG A 1 113 ? 20.547 10.336 9.688 1 94.06 113 ARG A O 1
ATOM 885 N N . LEU A 1 114 ? 19.188 10.82 8.023 1 96.31 114 LEU A N 1
ATOM 886 C CA . LEU A 1 114 ? 18.047 10.969 8.914 1 96.31 114 LEU A CA 1
ATOM 887 C C . LEU A 1 114 ? 17.391 9.617 9.188 1 96.31 114 LEU A C 1
ATOM 889 O O . LEU A 1 114 ? 17.062 8.883 8.258 1 96.31 114 LEU A O 1
ATOM 893 N N . PRO A 1 115 ? 17.234 9.25 10.477 1 97.94 115 PRO A N 1
ATOM 894 C CA . PRO A 1 115 ? 16.5 8.016 10.766 1 97.94 115 PRO A CA 1
ATOM 895 C C . PRO A 1 115 ? 15.047 8.062 10.289 1 97.94 115 PRO A C 1
ATOM 897 O O . PRO A 1 115 ? 14.344 9.047 10.531 1 97.94 115 PRO A O 1
ATOM 900 N N . ALA A 1 116 ? 14.648 7.027 9.609 1 98.38 116 ALA A N 1
ATOM 901 C CA . ALA A 1 116 ? 13.297 6.965 9.062 1 98.38 116 ALA A CA 1
ATOM 902 C C . ALA A 1 116 ? 12.758 5.535 9.086 1 98.38 116 ALA A C 1
ATOM 904 O O . ALA A 1 116 ? 13.508 4.578 8.898 1 98.38 116 ALA A O 1
ATOM 905 N N . ILE A 1 117 ? 11.531 5.422 9.391 1 98.62 117 ILE A N 1
ATOM 906 C CA . ILE A 1 117 ? 10.828 4.145 9.312 1 98.62 117 ILE A CA 1
ATOM 907 C C . ILE A 1 117 ? 9.656 4.258 8.336 1 98.62 117 ILE A C 1
ATOM 909 O O . ILE A 1 117 ? 9.242 5.363 7.98 1 98.62 117 ILE A O 1
ATOM 913 N N . LYS A 1 118 ? 9.156 3.111 7.867 1 98.25 118 LYS A N 1
ATOM 914 C CA . LYS A 1 118 ? 8.047 3.092 6.922 1 98.25 118 LYS A CA 1
ATOM 915 C C . LYS A 1 118 ? 6.727 3.432 7.613 1 98.25 118 LYS A C 1
ATOM 917 O O . LYS A 1 118 ? 6.359 2.797 8.609 1 98.25 118 LYS A O 1
ATOM 922 N N . GLY A 1 119 ? 6.098 4.465 7.105 1 97.94 119 GLY A N 1
ATOM 923 C CA . GLY A 1 119 ? 4.805 4.875 7.629 1 97.94 119 GLY A CA 1
ATOM 924 C C . GLY A 1 119 ? 3.67 4.672 6.641 1 97.94 119 GLY A C 1
ATOM 925 O O . GLY A 1 119 ? 3.74 3.793 5.777 1 97.94 119 GLY A O 1
ATOM 926 N N . ILE A 1 120 ? 2.619 5.449 6.82 1 97.19 120 ILE A N 1
ATOM 927 C CA . ILE A 1 120 ? 1.374 5.309 6.07 1 97.19 120 ILE A CA 1
ATOM 928 C C . ILE A 1 120 ? 1.657 5.414 4.574 1 97.19 120 ILE A C 1
ATOM 930 O O . ILE A 1 120 ? 2.387 6.305 4.133 1 97.19 120 ILE A O 1
ATOM 934 N N . GLY A 1 121 ? 1.062 4.457 3.818 1 95.12 121 GLY A N 1
ATOM 935 C CA . GLY A 1 121 ? 1.179 4.484 2.369 1 95.12 121 GLY A CA 1
ATOM 936 C C . GLY A 1 121 ? 2.594 4.23 1.88 1 95.12 121 GLY A C 1
ATOM 937 O O . GLY A 1 121 ? 2.885 4.398 0.694 1 95.12 121 GLY A O 1
ATOM 938 N N . GLY A 1 122 ? 3.51 3.912 2.785 1 96.19 122 GLY A N 1
ATOM 939 C CA . GLY A 1 122 ? 4.906 3.725 2.424 1 96.19 122 GLY A CA 1
ATOM 940 C C . GLY A 1 122 ? 5.73 4.992 2.549 1 96.19 122 GLY A C 1
ATOM 941 O O . GLY A 1 122 ? 6.918 5.004 2.213 1 96.19 122 GLY A O 1
ATOM 942 N N . ALA A 1 123 ? 5.117 5.98 3.008 1 97.62 123 ALA A N 1
ATOM 943 C CA . ALA A 1 123 ? 5.824 7.242 3.203 1 97.62 123 ALA A CA 1
ATOM 944 C C . ALA A 1 123 ? 6.75 7.172 4.418 1 97.62 123 ALA A C 1
ATOM 946 O O . ALA A 1 123 ? 6.402 6.566 5.434 1 97.62 123 ALA A O 1
ATOM 947 N N . PRO A 1 124 ? 7.867 7.883 4.32 1 98.44 124 PRO A N 1
ATOM 948 C CA . PRO A 1 124 ? 8.781 7.867 5.473 1 98.44 124 PRO A CA 1
ATOM 949 C C . PRO A 1 124 ? 8.25 8.68 6.648 1 98.44 124 PRO A C 1
ATOM 951 O O . PRO A 1 124 ? 7.648 9.742 6.453 1 98.44 124 PRO A O 1
ATOM 954 N N . LEU A 1 125 ? 8.43 8.125 7.801 1 98.81 125 LEU A N 1
ATOM 955 C CA . LEU A 1 125 ? 8.297 8.836 9.07 1 98.81 125 LEU A CA 1
ATOM 956 C C . LEU A 1 125 ? 9.664 9.047 9.711 1 98.81 125 LEU A C 1
ATOM 958 O O . LEU A 1 125 ? 10.297 8.094 10.172 1 98.81 125 LEU A O 1
ATOM 962 N N . TYR A 1 126 ? 10.094 10.266 9.734 1 98.75 126 TYR A N 1
ATOM 963 C CA . TYR A 1 126 ? 11.422 10.609 10.242 1 98.75 126 TYR A CA 1
ATOM 964 C C . TYR A 1 126 ? 11.375 10.898 11.734 1 98.75 126 TYR A C 1
ATOM 966 O O . TYR A 1 126 ? 10.375 11.398 12.25 1 98.75 126 TYR A O 1
ATOM 974 N N . LEU A 1 127 ? 12.445 10.586 12.383 1 98.81 127 LEU A N 1
ATOM 975 C CA . LEU A 1 127 ? 12.648 10.906 13.789 1 98.81 127 LEU A CA 1
ATOM 976 C C . LEU A 1 127 ? 13.805 11.875 13.969 1 98.81 127 LEU A C 1
ATOM 978 O O . LEU A 1 127 ? 14.969 11.516 13.75 1 98.81 127 LEU A O 1
ATOM 982 N N . ILE A 1 128 ? 13.516 13.086 14.391 1 98.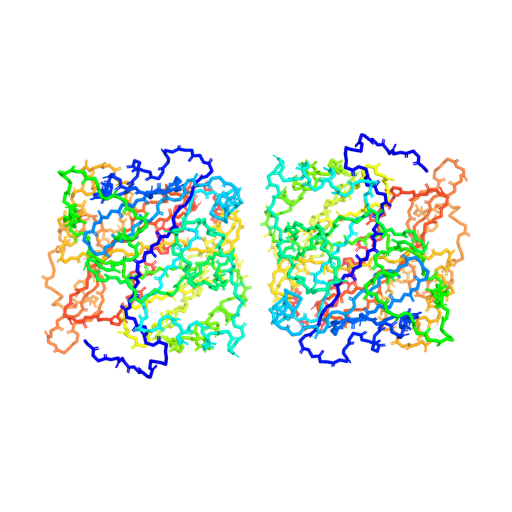75 128 ILE A N 1
ATOM 983 C CA . ILE A 1 128 ? 14.492 14.172 14.328 1 98.75 128 ILE A CA 1
ATOM 984 C C . ILE A 1 128 ? 14.75 14.711 15.734 1 98.75 128 ILE A C 1
ATOM 986 O O . ILE A 1 128 ? 13.805 15.008 16.469 1 98.75 128 ILE A O 1
ATOM 990 N N . ASP A 1 129 ? 15.992 14.836 16.141 1 98.44 129 ASP A N 1
ATOM 991 C CA . ASP A 1 129 ? 16.297 15.406 17.453 1 98.44 129 ASP A CA 1
ATOM 992 C C . ASP A 1 129 ? 17.125 16.688 17.312 1 98.44 129 ASP A C 1
ATOM 994 O O . ASP A 1 129 ? 17.547 17.266 18.312 1 98.44 129 ASP A O 1
ATOM 998 N N . ARG A 1 130 ? 17.406 17.125 16.094 1 97.5 130 ARG A N 1
ATOM 999 C CA . ARG A 1 130 ? 18.141 18.375 15.859 1 97.5 130 ARG A CA 1
ATOM 1000 C C . ARG A 1 130 ? 17.234 19.406 15.18 1 97.5 130 ARG A C 1
ATOM 1002 O O . ARG A 1 130 ? 17.203 19.484 13.953 1 97.5 130 ARG A O 1
ATOM 1009 N N . PHE A 1 131 ? 16.578 20.203 15.969 1 95.81 131 PHE A N 1
ATOM 1010 C CA . PHE A 1 131 ? 15.617 21.156 15.414 1 95.81 131 PHE A CA 1
ATOM 1011 C C . PHE A 1 131 ? 15.789 22.531 16.047 1 95.81 131 PHE A C 1
ATOM 1013 O O . PHE A 1 131 ? 14.961 23.422 15.852 1 95.81 131 PHE A O 1
ATOM 1020 N N . GLU A 1 132 ? 16.875 22.719 16.781 1 94.19 132 GLU A N 1
ATOM 1021 C CA . GLU A 1 132 ? 17.203 24.031 17.328 1 94.19 132 GLU A CA 1
ATOM 1022 C C . GLU A 1 132 ? 18.031 24.859 16.344 1 94.19 132 GLU A C 1
ATOM 1024 O O . GLU A 1 132 ? 18.906 24.328 15.664 1 94.19 132 GLU A O 1
ATOM 1029 N N . ASP A 1 133 ? 17.781 26.109 16.344 1 91.62 133 ASP A N 1
ATOM 1030 C CA . ASP A 1 133 ? 18.484 27 15.422 1 91.62 133 ASP A CA 1
ATOM 1031 C C . ASP A 1 133 ? 20 26.922 15.641 1 91.62 133 ASP A C 1
ATOM 1033 O O . ASP A 1 133 ? 20.453 26.891 16.781 1 91.62 133 ASP A O 1
ATOM 1037 N N . GLY A 1 134 ? 20.703 26.859 14.594 1 93.12 134 GLY A N 1
ATOM 1038 C CA . GLY A 1 134 ? 22.141 26.781 14.648 1 93.12 134 GLY A CA 1
ATOM 1039 C C . GLY A 1 134 ? 22.672 25.359 14.617 1 93.12 134 GLY A C 1
ATOM 1040 O O . GLY A 1 134 ? 23.812 25.125 14.242 1 93.12 134 GLY A O 1
ATOM 1041 N N . LYS A 1 135 ? 21.812 24.438 15.008 1 94.56 135 LYS A N 1
ATOM 1042 C CA . LYS A 1 135 ? 22.234 23.031 15.039 1 94.56 135 LYS A CA 1
ATOM 1043 C C . LYS A 1 135 ? 21.203 22.141 14.375 1 94.56 135 LYS A C 1
ATOM 1045 O O . LYS A 1 135 ? 21.328 20.906 14.391 1 94.56 135 LYS A O 1
ATOM 1050 N N . SER A 1 136 ? 20.219 22.781 13.844 1 97.25 136 SER A N 1
ATOM 1051 C CA . SER A 1 136 ? 19.109 22.016 13.258 1 97.25 136 SER A CA 1
ATOM 1052 C C . SER A 1 136 ? 19.562 21.266 12 1 97.25 136 SER A C 1
ATOM 1054 O O . SER A 1 136 ? 20.656 21.531 11.477 1 97.25 136 SER A O 1
ATOM 1056 N N . ILE A 1 137 ? 18.766 20.312 11.57 1 97.88 137 ILE A N 1
ATOM 1057 C CA . ILE A 1 137 ? 19.062 19.594 10.344 1 97.88 137 ILE A CA 1
ATOM 1058 C C . ILE A 1 137 ? 19.141 20.562 9.172 1 97.88 137 ILE A C 1
ATOM 1060 O O . ILE A 1 137 ? 19.859 20.312 8.195 1 97.88 137 ILE A O 1
ATOM 1064 N N . TYR A 1 138 ? 18.422 21.656 9.211 1 98.06 138 TYR A N 1
ATOM 1065 C CA . TYR A 1 138 ? 18.391 22.641 8.148 1 98.06 138 TYR A CA 1
ATOM 1066 C C . TYR A 1 138 ? 19.703 23.422 8.086 1 98.06 138 TYR A C 1
ATOM 1068 O O . TYR A 1 138 ? 20.203 23.734 7.004 1 98.06 138 TYR A O 1
ATOM 1076 N N . ASP A 1 139 ? 20.234 23.719 9.266 1 97.12 139 ASP A N 1
ATOM 1077 C CA . ASP A 1 139 ? 21.516 24.422 9.328 1 97.12 139 ASP A CA 1
ATOM 1078 C C . ASP A 1 139 ? 22.625 23.625 8.68 1 97.12 139 ASP A C 1
ATOM 1080 O O . ASP A 1 139 ? 23.594 24.188 8.164 1 97.12 139 ASP A O 1
ATOM 1084 N N . ILE A 1 140 ? 22.422 22.359 8.68 1 96.12 140 ILE A N 1
ATOM 1085 C CA . ILE A 1 140 ? 23.484 21.469 8.188 1 96.12 140 ILE A CA 1
ATOM 1086 C C . ILE A 1 140 ? 23.281 21.203 6.699 1 96.12 140 ILE A C 1
ATOM 1088 O O . ILE A 1 140 ? 24.188 21.438 5.895 1 96.12 140 ILE A O 1
ATOM 1092 N N . ASP A 1 141 ? 22.094 20.875 6.312 1 97.31 141 ASP A N 1
ATOM 1093 C CA . ASP A 1 141 ? 21.875 20.328 4.977 1 97.31 141 ASP A CA 1
ATOM 1094 C C . ASP A 1 141 ? 21.391 21.406 4.012 1 97.31 141 ASP A C 1
ATOM 1096 O O . ASP A 1 141 ? 21.359 21.188 2.799 1 97.31 141 ASP A O 1
ATOM 1100 N N . PHE A 1 142 ? 21.016 22.562 4.488 1 98.19 142 PHE A N 1
ATOM 1101 C CA . PHE A 1 142 ? 20.438 23.609 3.639 1 98.19 142 PHE A CA 1
ATOM 1102 C C . PHE A 1 142 ? 21.281 24.875 3.697 1 98.19 142 PHE A C 1
ATOM 1104 O O . PHE A 1 142 ? 22.062 25.078 4.633 1 98.19 142 PHE A O 1
ATOM 1111 N N . GLU A 1 143 ? 21.141 25.656 2.682 1 98.12 143 GLU A N 1
ATOM 1112 C CA . GLU A 1 143 ? 21.641 27.031 2.643 1 98.12 143 GLU A CA 1
ATOM 1113 C C . GLU A 1 143 ? 20.5 28.031 2.703 1 98.12 143 GLU A C 1
ATOM 1115 O O . GLU A 1 143 ? 19.656 28.078 1.807 1 98.12 143 GLU A O 1
ATOM 1120 N N . PHE A 1 144 ? 20.5 28.766 3.752 1 98.25 144 PHE A N 1
ATOM 1121 C CA . PHE A 1 144 ? 19.469 29.781 3.898 1 98.25 144 PHE A CA 1
ATOM 1122 C C . PHE A 1 144 ? 19.672 30.922 2.896 1 98.25 144 PHE A C 1
ATOM 1124 O O . PHE A 1 144 ? 20.812 31.328 2.633 1 98.25 144 PHE A O 1
ATOM 1131 N N . LEU A 1 145 ? 18.562 31.375 2.357 1 98.25 145 LEU A N 1
ATOM 1132 C CA . LEU A 1 145 ? 18.625 32.469 1.378 1 98.25 145 LEU A CA 1
ATOM 1133 C C . LEU A 1 14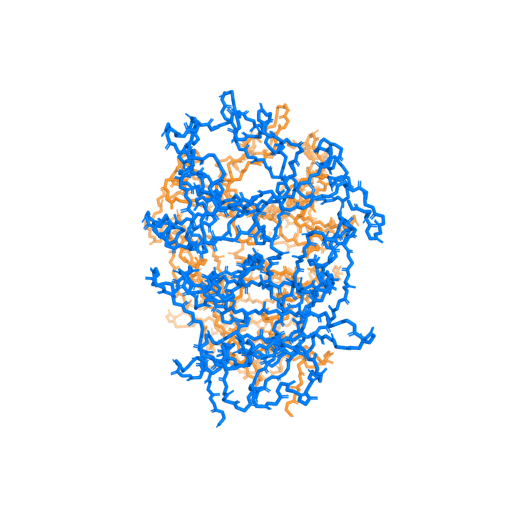5 ? 19.016 33.781 2.041 1 98.25 145 LEU A C 1
ATOM 1135 O O . LEU A 1 145 ? 18.562 34.062 3.152 1 98.25 145 LEU A O 1
ATOM 1139 N N . PRO A 1 146 ? 19.781 34.531 1.248 1 95.75 146 PRO A N 1
ATOM 1140 C CA . PRO A 1 146 ? 20.188 35.812 1.808 1 95.75 146 PRO A CA 1
ATOM 1141 C C . PRO A 1 146 ? 19.016 36.812 1.906 1 95.75 146 PRO A C 1
ATOM 1143 O O . PRO A 1 146 ? 18.141 36.812 1.039 1 95.75 146 PRO A O 1
ATOM 1146 N N . ASP A 1 147 ? 18.891 37.562 2.936 1 94.56 147 ASP A N 1
ATOM 1147 C CA . ASP A 1 147 ? 17.953 38.688 3.127 1 94.56 147 ASP A CA 1
ATOM 1148 C C . ASP A 1 147 ? 16.531 38.156 3.307 1 94.56 147 ASP A C 1
ATOM 1150 O O . ASP A 1 147 ? 15.562 38.844 2.973 1 94.56 147 ASP A O 1
ATOM 1154 N N . VAL A 1 148 ? 16.422 36.906 3.531 1 97.19 148 VAL A N 1
ATOM 1155 C CA . VAL A 1 148 ? 15.125 36.312 3.863 1 97.19 148 VAL A CA 1
ATOM 1156 C C . VAL A 1 148 ? 15.078 35.969 5.348 1 97.19 148 VAL A C 1
ATOM 1158 O O . VAL A 1 148 ? 16.031 35.406 5.891 1 97.19 148 VAL A O 1
ATOM 1161 N N . GLU A 1 149 ? 14 36.375 5.93 1 96.81 149 GLU A N 1
ATOM 1162 C CA . GLU A 1 149 ? 13.828 36 7.332 1 96.81 149 GLU A CA 1
ATOM 1163 C C . GLU A 1 149 ? 13.766 34.5 7.512 1 96.81 149 GLU A C 1
ATOM 1165 O O . GLU A 1 149 ? 13.039 33.812 6.793 1 96.81 149 GLU A O 1
ATOM 1170 N N . ARG A 1 150 ? 14.484 33.969 8.453 1 96.06 150 ARG A N 1
ATOM 1171 C CA . ARG A 1 150 ? 14.57 32.531 8.656 1 96.06 150 ARG A CA 1
ATOM 1172 C C . ARG A 1 150 ? 13.266 31.984 9.211 1 96.06 150 ARG A C 1
ATOM 1174 O O . ARG A 1 150 ? 12.945 30.812 9.008 1 96.06 150 ARG A O 1
ATOM 1181 N N . ARG A 1 151 ? 12.523 32.812 9.938 1 96 151 ARG A N 1
ATOM 1182 C CA . ARG A 1 151 ? 11.242 32.406 10.508 1 96 151 ARG A CA 1
ATOM 1183 C C . ARG A 1 151 ? 10.156 33.438 10.203 1 96 151 ARG A C 1
ATOM 1185 O O . ARG A 1 151 ? 9.68 34.125 11.109 1 96 151 ARG A O 1
ATOM 1192 N N . PRO A 1 152 ? 9.766 33.406 9.008 1 98.19 152 PRO A N 1
ATOM 1193 C CA . PRO A 1 152 ? 8.75 34.406 8.617 1 98.19 152 PRO A CA 1
ATOM 1194 C C . PRO A 1 152 ? 7.402 34.156 9.281 1 98.19 152 PRO A C 1
ATOM 1196 O O . PRO A 1 152 ? 6.996 33 9.461 1 98.19 152 PRO A O 1
ATOM 1199 N N . GLU A 1 153 ? 6.727 35.188 9.602 1 97.81 153 GLU A N 1
ATOM 1200 C CA . GLU A 1 153 ? 5.434 35.094 10.273 1 97.81 153 GLU A CA 1
ATOM 1201 C C . GLU A 1 153 ? 4.348 34.625 9.305 1 97.81 153 GLU A C 1
ATOM 1203 O O . GLU A 1 153 ? 3.426 33.906 9.695 1 97.81 153 GLU A O 1
ATOM 1208 N N . GLY A 1 154 ? 4.461 35.125 8 1 98.25 154 GLY A N 1
ATOM 1209 C CA . GLY A 1 154 ? 3.461 34.781 6.996 1 98.25 154 GLY A CA 1
ATOM 1210 C C . GLY A 1 154 ? 2.066 35.25 7.371 1 98.25 154 GLY A C 1
ATOM 1211 O O . GLY A 1 154 ? 1.866 36.406 7.738 1 98.25 154 GLY A O 1
ATOM 1212 N N . PHE A 1 155 ? 1.107 34.375 7.25 1 98.69 155 PHE A N 1
ATOM 1213 C CA . PHE A 1 155 ? -0.291 34.688 7.512 1 98.69 155 PHE A CA 1
ATOM 1214 C C . PHE A 1 155 ? -0.666 34.344 8.953 1 98.69 155 PHE A C 1
ATOM 1216 O O . PHE A 1 155 ? -1.85 34.25 9.281 1 98.69 155 PHE A O 1
ATOM 1223 N N . GLY A 1 156 ? 0.306 34.062 9.766 1 98.38 156 GLY A N 1
ATOM 1224 C CA . GLY A 1 156 ? 0.057 33.812 11.18 1 98.38 156 GLY A CA 1
ATOM 1225 C C . GLY A 1 156 ? -0.126 32.375 11.523 1 98.38 156 GLY A C 1
ATOM 1226 O O . GLY A 1 156 ? -0.524 32.031 12.648 1 98.38 156 GLY A O 1
ATOM 1227 N N . LEU A 1 157 ? 0.07 31.438 10.625 1 98.62 157 LEU A N 1
ATOM 1228 C CA . LEU A 1 157 ? 0.091 30.016 10.938 1 98.62 157 LEU A CA 1
ATOM 1229 C C . LEU A 1 157 ? 1.333 29.656 11.742 1 98.62 157 LEU A C 1
ATOM 1231 O O . LEU A 1 157 ? 2.439 30.094 11.414 1 98.62 157 LEU A O 1
ATOM 1235 N N . LYS A 1 158 ? 1.17 28.859 12.75 1 98 158 LYS A N 1
ATOM 1236 C CA . LYS A 1 158 ? 2.238 28.766 13.742 1 98 158 LYS A CA 1
ATOM 1237 C C . LYS A 1 158 ? 2.871 27.375 13.727 1 98 158 LYS A C 1
ATOM 1239 O O . LYS A 1 158 ? 4.098 27.25 13.672 1 98 158 LYS A O 1
ATOM 1244 N N . VAL A 1 159 ? 2.018 26.312 13.883 1 97.62 159 VAL A N 1
ATOM 1245 C CA . VAL A 1 159 ? 2.494 24.938 13.945 1 97.62 159 VAL A CA 1
ATOM 1246 C C . VAL A 1 159 ? 1.516 24.016 13.227 1 97.62 159 VAL A C 1
ATOM 1248 O O . VAL A 1 159 ? 0.375 24.406 12.953 1 97.62 159 VAL A O 1
ATOM 1251 N N . VAL A 1 160 ? 1.975 22.828 12.828 1 98.44 160 VAL A N 1
ATOM 1252 C CA . VAL A 1 160 ? 1.074 21.781 12.391 1 98.44 160 VAL A CA 1
ATOM 1253 C C . VAL A 1 160 ? 0.294 21.234 13.586 1 98.44 160 VAL A C 1
ATOM 1255 O O . VAL A 1 160 ? 0.883 20.719 14.539 1 98.44 160 VAL A O 1
ATOM 1258 N N . ASP A 1 161 ? -0.97 21.422 13.539 1 96.94 161 ASP A N 1
ATOM 1259 C CA . ASP A 1 161 ? -1.818 20.969 14.633 1 96.94 161 ASP A CA 1
ATOM 1260 C C . ASP A 1 161 ? -2.027 19.453 14.578 1 96.94 161 ASP A C 1
ATOM 1262 O O . ASP A 1 161 ? -1.878 18.766 15.594 1 96.94 161 ASP A O 1
ATOM 1266 N N . HIS A 1 162 ? -2.488 19 13.484 1 97.25 162 HIS A N 1
ATOM 1267 C CA . HIS A 1 162 ? -2.676 17.562 13.266 1 97.25 162 HIS A CA 1
ATOM 1268 C C . HIS A 1 162 ? -2.656 17.234 11.773 1 97.25 162 HIS A C 1
ATOM 1270 O O . HIS A 1 162 ? -2.725 18.141 10.93 1 97.25 162 HIS A O 1
ATOM 1276 N N . LEU A 1 163 ? -2.422 16.016 11.43 1 97.81 163 LEU A N 1
ATOM 1277 C CA . LEU A 1 163 ? -2.551 15.492 10.07 1 97.81 163 LEU A CA 1
ATOM 1278 C C . LEU A 1 163 ? -3.449 14.258 10.047 1 97.81 163 LEU A C 1
ATOM 1280 O O . LEU A 1 163 ? -3.309 13.367 10.891 1 97.81 163 LEU A O 1
ATOM 1284 N N . THR A 1 164 ? -4.336 14.18 9.133 1 98.19 164 THR A N 1
ATOM 1285 C CA . THR A 1 164 ? -5.324 13.102 9.102 1 98.19 164 THR A CA 1
ATOM 1286 C C . THR A 1 164 ? -4.984 12.094 8.008 1 98.19 164 THR A C 1
ATOM 1288 O O . THR A 1 164 ? -4.688 12.469 6.875 1 98.19 164 THR A O 1
ATOM 1291 N N . HIS A 1 165 ? -5.016 10.773 8.383 1 98.56 165 HIS A N 1
ATOM 1292 C CA . HIS A 1 165 ? -4.855 9.688 7.426 1 98.56 165 HIS A CA 1
ATOM 1293 C C . HIS A 1 165 ? -6.207 9.148 6.969 1 98.56 165 HIS A C 1
ATOM 1295 O O . HIS A 1 165 ? -7.121 8.984 7.781 1 98.56 165 HIS A O 1
ATOM 1301 N N . ASN A 1 166 ? -6.387 8.992 5.684 1 98.56 166 ASN A N 1
ATOM 1302 C CA . ASN A 1 166 ? -7.445 8.141 5.156 1 98.56 166 ASN A CA 1
ATOM 1303 C C . ASN A 1 166 ? -6.922 6.758 4.785 1 98.56 166 ASN A C 1
ATOM 1305 O O . ASN A 1 166 ? -5.895 6.641 4.117 1 98.56 166 ASN A O 1
ATOM 1309 N N . VAL A 1 167 ? -7.617 5.762 5.273 1 98.19 167 VAL A N 1
ATOM 1310 C CA . VAL A 1 167 ? -7.145 4.395 5.098 1 98.19 167 VAL A CA 1
ATOM 1311 C C . VAL A 1 167 ? -8.281 3.512 4.59 1 98.19 167 VAL A C 1
ATOM 1313 O O . VAL A 1 167 ? -9.453 3.898 4.652 1 98.19 167 VAL A O 1
ATOM 1316 N N . TYR A 1 168 ? -7.922 2.379 3.996 1 95.75 168 TYR A N 1
ATOM 1317 C CA . TYR A 1 168 ? -8.906 1.418 3.518 1 95.75 168 TYR A CA 1
ATOM 1318 C C . TYR A 1 168 ? -9.664 0.785 4.68 1 95.75 168 TYR A C 1
ATOM 1320 O O . TYR A 1 168 ? -9.156 0.733 5.801 1 95.75 168 TYR A O 1
ATOM 1328 N N . ARG A 1 169 ? -10.836 0.318 4.348 1 92.56 169 ARG A N 1
ATOM 1329 C CA . ARG A 1 169 ? -11.633 -0.367 5.363 1 92.56 169 ARG A CA 1
ATOM 1330 C C . ARG A 1 169 ? -10.859 -1.532 5.969 1 92.56 169 ARG A C 1
ATOM 1332 O O . ARG A 1 169 ? -10.281 -2.344 5.242 1 92.56 169 ARG A O 1
ATOM 1339 N N . GLY A 1 170 ? -10.844 -1.544 7.281 1 91.44 170 GLY A N 1
ATOM 1340 C CA . GLY A 1 170 ? -10.109 -2.584 7.988 1 91.44 170 GLY A CA 1
ATOM 1341 C C . GLY A 1 170 ? -8.711 -2.164 8.391 1 91.44 170 GLY A C 1
ATOM 1342 O O . GLY A 1 170 ? -8.086 -2.795 9.25 1 91.44 170 GLY A O 1
ATOM 1343 N N . ARG A 1 171 ? -8.211 -1.124 7.855 1 96.44 171 ARG A N 1
ATOM 1344 C CA . ARG A 1 171 ? -6.82 -0.739 8.062 1 96.44 171 ARG A CA 1
ATOM 1345 C C . ARG A 1 171 ? -6.703 0.311 9.164 1 96.44 171 ARG A C 1
ATOM 1347 O O . ARG A 1 171 ? -5.598 0.627 9.609 1 96.44 171 ARG A O 1
ATOM 1354 N N . MET A 1 172 ? -7.789 0.826 9.594 1 97.19 172 MET A N 1
ATOM 1355 C CA . MET A 1 172 ? -7.75 1.783 10.695 1 97.19 172 MET A CA 1
ATOM 1356 C C . MET A 1 172 ? -7.168 1.145 11.953 1 97.19 172 MET A C 1
ATOM 1358 O O . MET A 1 172 ? -6.348 1.755 12.641 1 97.19 172 MET A O 1
ATOM 1362 N N . ASP A 1 173 ? -7.586 -0.096 12.203 1 96.25 173 ASP A N 1
ATOM 1363 C CA . ASP A 1 173 ? -7.059 -0.824 13.352 1 96.25 173 ASP A CA 1
ATOM 1364 C C . ASP A 1 173 ? -5.551 -1.046 13.219 1 96.25 173 ASP A C 1
ATOM 1366 O O . ASP A 1 173 ? -4.816 -0.943 14.203 1 96.25 173 ASP A O 1
ATOM 1370 N N . TYR A 1 174 ? -5.129 -1.399 12.102 1 96.81 174 TYR A N 1
ATOM 1371 C CA . TYR A 1 174 ? -3.715 -1.643 11.844 1 96.81 174 TYR A CA 1
ATOM 1372 C C . TYR A 1 174 ? -2.883 -0.407 12.164 1 96.81 174 TYR A C 1
ATOM 1374 O O . TYR A 1 174 ? -1.904 -0.485 12.906 1 96.81 174 TYR A O 1
ATOM 1382 N N . TRP A 1 175 ? -3.27 0.733 11.672 1 98.25 175 TRP A N 1
ATOM 1383 C CA . TRP A 1 175 ? -2.486 1.953 11.836 1 98.25 175 TRP A CA 1
ATOM 1384 C C . TRP A 1 175 ? -2.609 2.488 13.258 1 98.25 175 TRP A C 1
ATOM 1386 O O . TRP A 1 175 ? -1.66 3.061 13.797 1 98.25 175 TRP A O 1
ATOM 1396 N N . ALA A 1 176 ? -3.828 2.377 13.805 1 98.38 176 ALA A N 1
ATOM 1397 C CA . ALA A 1 176 ? -3.932 2.719 15.227 1 98.38 176 ALA A CA 1
ATOM 1398 C C . ALA A 1 176 ? -2.938 1.915 16.062 1 98.38 176 ALA A C 1
ATOM 1400 O O . ALA A 1 176 ? -2.24 2.471 16.906 1 98.38 176 ALA A O 1
ATOM 1401 N N . GLY A 1 177 ? -2.869 0.639 15.82 1 98.19 177 GLY A N 1
ATOM 1402 C CA . GLY A 1 177 ? -1.917 -0.226 16.5 1 98.19 177 GLY A CA 1
ATOM 1403 C C . GLY A 1 177 ? -0.472 0.167 16.25 1 98.19 177 GLY A C 1
ATOM 1404 O O . GLY A 1 177 ? 0.355 0.112 17.172 1 98.19 177 GLY A O 1
ATOM 1405 N N . PHE A 1 178 ? -0.193 0.537 15.047 1 98.38 178 PHE A N 1
ATOM 1406 C CA . PHE A 1 178 ? 1.134 1.015 14.68 1 98.38 178 PHE A CA 1
ATOM 1407 C C . PHE A 1 178 ? 1.567 2.164 15.578 1 98.38 178 PHE A C 1
ATOM 1409 O O . PHE A 1 178 ? 2.646 2.121 16.172 1 98.38 178 PHE A O 1
ATOM 1416 N N . TYR A 1 179 ? 0.777 3.158 15.727 1 98.75 179 TYR A N 1
ATOM 1417 C CA . TYR A 1 179 ? 1.119 4.348 16.5 1 98.75 179 TYR A CA 1
ATOM 1418 C C . TYR A 1 179 ? 1.124 4.043 17.984 1 98.75 179 TYR A C 1
ATOM 1420 O O . TYR A 1 179 ? 1.921 4.609 18.75 1 98.75 179 TYR A O 1
ATOM 1428 N N . GLU A 1 180 ? 0.197 3.219 18.375 1 98.69 180 GLU A N 1
ATOM 1429 C CA . GLU A 1 180 ? 0.163 2.822 19.781 1 98.69 180 GLU A CA 1
ATOM 1430 C C . GLU A 1 180 ? 1.417 2.041 20.156 1 98.69 180 GLU A C 1
ATOM 1432 O O . GLU A 1 180 ? 2.078 2.363 21.156 1 98.69 180 GLU A O 1
ATOM 1437 N N . LYS A 1 181 ? 1.744 1.06 19.391 1 98.56 181 LYS A N 1
ATOM 1438 C CA . LYS A 1 181 ? 2.854 0.156 19.672 1 98.56 181 LYS A CA 1
ATOM 1439 C C . LYS A 1 181 ? 4.191 0.891 19.625 1 98.56 181 LYS A C 1
ATOM 1441 O O . LYS A 1 181 ? 5.012 0.762 20.531 1 98.56 181 LYS A O 1
ATOM 1446 N N . LEU A 1 182 ? 4.402 1.672 18.641 1 98.69 182 LEU A N 1
ATOM 1447 C CA . LEU A 1 182 ? 5.719 2.26 18.406 1 98.69 182 LEU A CA 1
ATOM 1448 C C . LEU A 1 182 ? 5.914 3.512 19.25 1 98.69 182 LEU A C 1
ATOM 1450 O O . LEU A 1 182 ? 7.02 3.779 19.734 1 98.69 182 LEU A O 1
ATOM 1454 N N . PHE A 1 183 ? 4.758 4.258 19.453 1 98.81 183 PHE A N 1
ATOM 1455 C CA . PHE A 1 183 ? 4.949 5.605 19.969 1 98.81 183 PHE A CA 1
ATOM 1456 C C . PHE A 1 183 ? 4.086 5.828 21.203 1 98.81 183 PHE A C 1
ATOM 1458 O O . PHE A 1 183 ? 4.145 6.891 21.828 1 98.81 183 PHE A O 1
ATOM 1465 N N . ASN A 1 184 ? 3.26 4.887 21.578 1 98.69 184 ASN A N 1
ATOM 1466 C CA . ASN A 1 184 ? 2.359 4.949 22.719 1 98.69 184 ASN A CA 1
ATOM 1467 C C . ASN A 1 184 ? 1.278 6.008 22.531 1 98.69 184 ASN A C 1
ATOM 1469 O O . ASN A 1 184 ? 0.925 6.723 23.469 1 98.69 184 ASN A O 1
ATOM 1473 N N . PHE A 1 185 ? 0.894 6.199 21.328 1 98.5 185 PHE A N 1
ATOM 1474 C CA . PHE A 1 185 ? -0.297 7.008 21.094 1 98.5 185 PHE A CA 1
ATOM 1475 C C . PHE A 1 185 ? -1.506 6.406 21.797 1 98.5 185 PHE A C 1
ATOM 1477 O O . PHE A 1 185 ? -1.549 5.199 22.047 1 98.5 185 PHE A O 1
ATOM 1484 N N . LYS A 1 186 ? -2.48 7.242 22.062 1 97.31 186 LYS A N 1
ATOM 1485 C CA . LYS A 1 186 ? -3.754 6.793 22.625 1 97.31 186 LYS A CA 1
ATOM 1486 C C . LYS A 1 186 ? -4.926 7.34 21.812 1 97.31 186 LYS A C 1
ATOM 1488 O O . LYS A 1 186 ? -4.867 8.469 21.312 1 97.31 186 LYS A O 1
ATOM 1493 N N . GLU A 1 187 ? -5.914 6.496 21.688 1 95.56 187 GLU A N 1
ATOM 1494 C CA . GLU A 1 187 ? -7.18 6.973 21.141 1 95.56 187 GLU A CA 1
ATOM 1495 C C . GLU A 1 187 ? -7.91 7.875 22.125 1 95.56 187 GLU A C 1
ATOM 1497 O O . GLU A 1 187 ? -8.211 7.457 23.25 1 95.56 187 GLU A O 1
ATOM 1502 N N . ILE A 1 188 ? -8.188 9.031 21.734 1 91.81 188 ILE A N 1
ATOM 1503 C CA . ILE A 1 188 ? -8.836 9.938 22.672 1 91.81 188 ILE A CA 1
ATOM 1504 C C . ILE A 1 188 ? -10.297 10.125 22.297 1 91.81 188 ILE A C 1
ATOM 1506 O O . ILE A 1 188 ? -11.102 10.594 23.109 1 91.81 188 ILE A O 1
ATOM 1510 N N . ARG A 1 189 ? -10.609 9.82 21.047 1 90.94 189 ARG A N 1
ATOM 1511 C CA . ARG A 1 189 ? -11.992 9.961 20.594 1 90.94 189 ARG A CA 1
ATOM 1512 C C . ARG A 1 189 ? -12.273 9.047 19.406 1 90.94 189 ARG A C 1
ATOM 1514 O O . ARG A 1 189 ? -11.398 8.82 18.562 1 90.94 189 ARG A O 1
ATOM 1521 N N . TYR A 1 190 ? -13.383 8.484 19.438 1 92.62 190 TYR A N 1
ATOM 1522 C CA . TYR A 1 190 ? -13.93 7.727 18.312 1 92.62 190 TYR A CA 1
ATOM 1523 C C . TYR A 1 190 ? -15.164 8.406 17.75 1 92.62 190 TYR A C 1
ATOM 1525 O O . TYR A 1 190 ? -16.047 8.812 18.5 1 92.62 190 TYR A O 1
ATOM 1533 N N . PHE A 1 191 ? -15.203 8.562 16.469 1 91.06 191 PHE A N 1
ATOM 1534 C CA . PHE A 1 191 ? -16.344 9.195 15.812 1 91.06 191 PHE A CA 1
ATOM 1535 C C . PHE A 1 191 ? -17 8.227 14.844 1 91.06 191 PHE A C 1
ATOM 1537 O O . PHE A 1 191 ? -16.328 7.543 14.078 1 91.06 191 PHE A O 1
ATOM 1544 N N . ASP A 1 192 ? -18.219 8.109 14.953 1 92.62 192 ASP A N 1
ATOM 1545 C CA . ASP A 1 192 ? -19.078 7.453 13.969 1 92.62 192 ASP A CA 1
ATOM 1546 C C . ASP A 1 192 ? -19.984 8.461 13.266 1 92.62 192 ASP A C 1
ATOM 1548 O O . ASP A 1 192 ? -21.031 8.852 13.805 1 92.62 192 ASP A O 1
ATOM 1552 N N . ILE A 1 193 ? -19.562 8.883 12.117 1 91.81 193 ILE A N 1
ATOM 1553 C CA . ILE A 1 193 ? -20.234 9.953 11.391 1 91.81 193 ILE A CA 1
ATOM 1554 C C . ILE A 1 193 ? -21.172 9.344 10.344 1 91.81 193 ILE A C 1
ATOM 1556 O O . ILE A 1 193 ? -20.75 8.547 9.516 1 91.81 193 ILE A O 1
ATOM 1560 N N . LYS A 1 194 ? -22.391 9.664 10.383 1 89.25 194 LYS A N 1
ATOM 1561 C CA . LYS A 1 194 ? -23.375 9.234 9.406 1 89.25 194 LYS A CA 1
ATOM 1562 C C . LYS A 1 194 ? -23.984 10.43 8.672 1 89.25 194 LYS A C 1
ATOM 1564 O O . LYS A 1 194 ? -24.438 11.391 9.297 1 89.25 194 LYS A O 1
ATOM 1569 N N . GLY A 1 195 ? -23.844 10.43 7.418 1 85.56 195 GLY A N 1
ATOM 1570 C CA . GLY A 1 195 ? -24.531 11.414 6.598 1 85.56 195 GLY A CA 1
ATOM 1571 C C . GLY A 1 195 ? -25.844 10.898 6.012 1 85.56 195 GLY A C 1
ATOM 1572 O O . GLY A 1 195 ? -26.453 9.969 6.551 1 85.56 195 GLY A O 1
ATOM 1573 N N . GLU A 1 196 ? -26.297 11.555 5.004 1 84.38 196 GLU A N 1
ATOM 1574 C CA . GLU A 1 196 ? -27.547 11.172 4.359 1 84.38 196 GLU A CA 1
ATOM 1575 C C . GLU A 1 196 ? -27.375 9.898 3.539 1 84.38 196 GLU A C 1
ATOM 1577 O O . GLU A 1 196 ? -28.266 9.055 3.492 1 84.38 196 GLU A O 1
ATOM 1582 N N . TYR A 1 197 ? -26.219 9.75 2.916 1 84.81 197 TYR A N 1
ATOM 1583 C CA . TYR A 1 197 ? -26.078 8.656 1.961 1 84.81 197 TYR A CA 1
ATOM 1584 C C . TYR A 1 197 ? -24.906 7.758 2.334 1 84.81 197 TYR A C 1
ATOM 1586 O O . TYR A 1 197 ? -24.844 6.598 1.917 1 84.81 197 TYR A O 1
ATOM 1594 N N . THR A 1 198 ? -23.984 8.289 3.014 1 91 198 THR A N 1
ATOM 1595 C CA . THR A 1 198 ? -22.766 7.566 3.342 1 91 198 THR A CA 1
ATOM 1596 C C . THR A 1 198 ? -22.344 7.844 4.781 1 91 198 THR A C 1
ATOM 1598 O O . THR A 1 198 ? -23.078 8.461 5.547 1 91 198 THR A O 1
ATOM 1601 N N . GLY A 1 199 ? -21.25 7.297 5.176 1 92.62 199 GLY A N 1
ATOM 1602 C CA . GLY A 1 199 ? -20.688 7.504 6.5 1 92.62 199 GLY A CA 1
ATOM 1603 C C . GLY A 1 199 ? -19.219 7.094 6.602 1 92.62 199 GLY A C 1
ATOM 1604 O O . GLY A 1 199 ? -18.672 6.539 5.652 1 92.62 199 GLY A O 1
ATOM 1605 N N . LEU A 1 200 ? -18.672 7.469 7.727 1 95.06 200 LEU A N 1
ATOM 1606 C CA . LEU A 1 200 ? -17.312 7.062 8.008 1 95.06 200 LEU A CA 1
ATOM 1607 C C . LEU A 1 200 ? -17.062 6.957 9.508 1 95.06 200 LEU A C 1
ATOM 1609 O O . LEU A 1 200 ? -17.875 7.441 10.305 1 95.06 200 LEU A O 1
ATOM 1613 N N . THR A 1 201 ? -16.047 6.219 9.836 1 95.38 201 THR A N 1
ATOM 1614 C CA . THR A 1 201 ? -15.562 6.191 11.211 1 95.38 201 THR A CA 1
ATOM 1615 C C . THR A 1 201 ? -14.188 6.84 11.305 1 95.38 201 THR A C 1
ATOM 1617 O O . THR A 1 201 ? -13.43 6.859 10.328 1 95.38 201 THR A O 1
ATOM 1620 N N . SER A 1 202 ? -13.953 7.406 12.5 1 95.62 202 SER A N 1
ATOM 1621 C CA . SER A 1 202 ? -12.68 8.078 12.734 1 95.62 202 SER A CA 1
ATOM 1622 C C . SER A 1 202 ? -12.156 7.801 14.141 1 95.62 202 SER A C 1
ATOM 1624 O O . SER A 1 202 ? -12.93 7.758 15.102 1 95.62 202 SER A O 1
ATOM 1626 N N . ARG A 1 203 ? -10.898 7.496 14.219 1 96.38 203 ARG A N 1
ATOM 1627 C CA . ARG A 1 203 ? -10.188 7.414 15.484 1 96.38 203 ARG A CA 1
ATOM 1628 C C . ARG A 1 203 ? -9.18 8.547 15.625 1 96.38 203 ARG A C 1
ATOM 1630 O O . ARG A 1 203 ? -8.25 8.656 14.82 1 96.38 203 ARG A O 1
ATOM 1637 N N . ALA A 1 204 ? -9.359 9.359 16.594 1 95.31 204 ALA A N 1
ATOM 1638 C CA . ALA A 1 204 ? -8.383 10.414 16.875 1 95.31 204 ALA A CA 1
ATOM 1639 C C . ALA A 1 204 ? -7.266 9.906 17.781 1 95.31 204 ALA A C 1
ATOM 1641 O O . ALA A 1 204 ? -7.48 9.648 18.953 1 95.31 204 ALA A O 1
ATOM 1642 N N . MET A 1 205 ? -6.078 9.758 17.188 1 97.06 205 MET A N 1
ATOM 1643 C CA . MET A 1 205 ? -4.91 9.305 17.938 1 97.06 205 MET A CA 1
ATOM 1644 C C . MET A 1 205 ? -4.07 10.484 18.422 1 97.06 205 MET A C 1
ATOM 1646 O O . MET A 1 205 ? -3.822 11.422 17.656 1 97.06 205 MET A O 1
ATOM 1650 N N . THR A 1 206 ? -3.648 10.453 19.656 1 96.38 206 THR A N 1
ATOM 1651 C CA . THR A 1 206 ? -2.836 11.531 20.203 1 96.38 206 THR A CA 1
ATOM 1652 C C . THR A 1 206 ? -1.544 10.984 20.812 1 96.38 206 THR A C 1
ATOM 1654 O O . THR A 1 206 ? -1.559 9.969 21.5 1 96.38 206 THR A O 1
ATOM 1657 N N . ALA A 1 207 ? -0.476 11.641 20.547 1 97.56 207 ALA A N 1
ATOM 1658 C CA . ALA A 1 207 ? 0.819 11.266 21.109 1 97.56 207 ALA A CA 1
ATOM 1659 C C . ALA A 1 207 ? 0.913 11.664 22.578 1 97.56 207 ALA A C 1
ATOM 1661 O O . ALA A 1 207 ? 0.147 12.508 23.047 1 97.56 207 ALA A O 1
ATOM 1662 N N . PRO A 1 208 ? 1.865 11.062 23.297 1 97.12 208 PRO A N 1
ATOM 1663 C CA . PRO A 1 208 ? 2.027 11.359 24.719 1 97.12 208 PRO A CA 1
ATOM 1664 C C . PRO A 1 208 ? 2.334 12.836 24.984 1 97.12 208 PRO A C 1
ATOM 1666 O O . PRO A 1 208 ? 1.996 13.352 26.062 1 97.12 208 PRO A O 1
ATOM 1669 N N . ASP A 1 209 ? 2.951 13.5 24.062 1 95.62 209 ASP A N 1
ATOM 1670 C CA . ASP A 1 209 ? 3.348 14.891 24.281 1 95.62 209 ASP A CA 1
ATOM 1671 C C . ASP A 1 209 ? 2.152 15.828 24.125 1 95.62 209 ASP A C 1
ATOM 1673 O O . ASP A 1 209 ? 2.234 17 24.484 1 95.62 209 ASP A O 1
ATOM 1677 N N . GLY A 1 210 ? 1.051 15.312 23.531 1 93.56 210 GLY A N 1
ATOM 1678 C CA . GLY A 1 210 ? -0.122 16.141 23.281 1 93.56 210 GLY A CA 1
ATOM 1679 C C . GLY A 1 210 ? 0.052 17.078 22.109 1 93.56 210 GLY A C 1
ATOM 1680 O O . GLY A 1 210 ? -0.84 17.875 21.812 1 93.56 210 GLY A O 1
ATOM 1681 N N . LEU A 1 211 ? 1.153 17.016 21.438 1 95 211 LEU A N 1
ATOM 1682 C CA . LEU A 1 211 ? 1.481 17.953 20.375 1 95 211 LEU A CA 1
ATOM 1683 C C . LEU A 1 211 ? 1.302 17.297 19.016 1 95 211 LEU A C 1
ATOM 1685 O O . LEU A 1 211 ? 1.18 18 18 1 95 211 LEU A O 1
ATOM 1689 N N . ILE A 1 212 ? 1.319 16 18.953 1 97.06 212 ILE A N 1
ATOM 1690 C CA . ILE A 1 212 ? 1.107 15.266 17.703 1 97.06 212 ILE A CA 1
ATOM 1691 C C . ILE A 1 212 ? -0.236 14.539 17.766 1 97.06 212 ILE A C 1
ATOM 1693 O O . ILE A 1 212 ? -0.472 13.727 18.656 1 97.06 212 ILE A O 1
ATOM 1697 N N . ARG A 1 213 ? -1.074 14.883 16.828 1 96.5 213 ARG A N 1
ATOM 1698 C CA . ARG A 1 213 ? -2.371 14.227 16.688 1 96.5 213 ARG A CA 1
ATOM 1699 C C . ARG A 1 213 ? -2.574 13.703 15.273 1 96.5 213 ARG A C 1
ATOM 1701 O O . ARG A 1 213 ? -2.277 14.398 14.297 1 96.5 213 ARG A O 1
ATOM 1708 N N . ILE A 1 214 ? -3.055 12.438 15.219 1 97.75 214 ILE A N 1
ATOM 1709 C CA . ILE A 1 214 ? -3.252 11.805 13.922 1 97.75 214 ILE A CA 1
ATOM 1710 C C . ILE A 1 214 ? -4.613 11.117 13.883 1 97.75 214 ILE A C 1
ATOM 1712 O O . ILE A 1 214 ? -4.742 9.961 14.297 1 97.75 214 ILE A O 1
ATOM 1716 N N . PRO A 1 215 ? -5.602 11.836 13.391 1 97.56 215 PRO A N 1
ATOM 1717 C CA . PRO A 1 215 ? -6.863 11.141 13.125 1 97.56 215 PRO A CA 1
ATOM 1718 C C . PRO A 1 215 ? -6.75 10.133 11.977 1 97.56 215 PRO A C 1
ATOM 1720 O O . PRO A 1 215 ? -6.062 10.391 10.992 1 97.56 215 PRO A O 1
ATOM 1723 N N . LEU A 1 216 ? -7.371 8.961 12.141 1 98.25 216 LEU A N 1
ATOM 1724 C CA . LEU A 1 216 ? -7.48 7.91 11.133 1 98.25 216 LEU A CA 1
ATOM 1725 C C . LEU A 1 216 ? -8.93 7.738 10.68 1 98.25 216 LEU A C 1
ATOM 1727 O O . LEU A 1 216 ? -9.812 7.496 11.508 1 98.25 216 LEU A O 1
ATOM 1731 N N . ASN A 1 217 ? -9.156 7.922 9.375 1 98 217 ASN A N 1
ATOM 1732 C CA . ASN A 1 217 ? -10.516 7.785 8.859 1 98 217 ASN A CA 1
ATOM 1733 C C . ASN A 1 217 ? -10.664 6.527 8.008 1 98 217 ASN A C 1
ATOM 1735 O O . ASN A 1 217 ? -9.766 6.18 7.238 1 98 217 ASN A O 1
ATOM 1739 N N . GLU A 1 218 ? -11.805 5.914 8.172 1 96.19 218 GLU A N 1
ATOM 1740 C CA . GLU A 1 218 ? -12.188 4.73 7.402 1 96.19 218 GLU A CA 1
ATOM 1741 C C . GLU A 1 218 ? -13.641 4.816 6.934 1 96.19 218 GLU A C 1
ATOM 1743 O O . GLU A 1 218 ? -14.508 5.277 7.676 1 96.19 218 GLU A O 1
ATOM 1748 N N . GLU A 1 219 ? -13.891 4.344 5.719 1 94.25 219 GLU A N 1
ATOM 1749 C CA . GLU A 1 219 ? -15.234 4.363 5.152 1 94.25 219 GLU A CA 1
ATOM 1750 C C . GLU A 1 219 ? -16.172 3.42 5.906 1 94.25 219 GLU A C 1
ATOM 1752 O O . GLU A 1 219 ? -15.742 2.357 6.367 1 94.25 219 GLU A O 1
ATOM 1757 N N . ALA A 1 220 ? -17.422 3.816 6.004 1 90.69 220 ALA A N 1
ATOM 1758 C CA . ALA A 1 220 ? -18.422 2.91 6.551 1 90.69 220 ALA A CA 1
ATOM 1759 C C . ALA A 1 220 ? -18.688 1.736 5.613 1 90.69 220 ALA A C 1
ATOM 1761 O O . ALA A 1 220 ? -18.281 1.771 4.445 1 90.69 220 ALA A O 1
ATOM 1762 N N . LYS A 1 221 ? -19.391 0.72 6.047 1 83.62 221 LYS A N 1
ATOM 1763 C CA . LYS A 1 221 ? -19.594 -0.534 5.328 1 83.62 221 LYS A CA 1
ATOM 1764 C C . LYS A 1 221 ? -20.359 -0.304 4.027 1 83.62 221 LYS A C 1
ATOM 1766 O O . LYS A 1 221 ? -20.156 -1.016 3.043 1 83.62 221 LYS A O 1
ATOM 1771 N N . GLN A 1 222 ? -21.266 0.702 4.062 1 81.38 222 GLN A N 1
ATOM 1772 C CA . GLN A 1 222 ? -22.078 0.959 2.881 1 81.38 222 GLN A CA 1
ATOM 1773 C C . GLN A 1 222 ? -21.219 1.377 1.696 1 81.38 222 GLN A C 1
ATOM 1775 O O . GLN A 1 222 ? -21.547 1.078 0.546 1 81.38 222 GLN A O 1
ATOM 1780 N N . GLY A 1 223 ? -20.188 2.08 1.966 1 83.56 223 GLY A N 1
ATOM 1781 C CA . GLY A 1 223 ? -19.25 2.479 0.917 1 83.56 223 GLY A CA 1
ATOM 1782 C C . GLY A 1 223 ? -19.734 3.67 0.113 1 83.56 223 GLY A C 1
ATOM 1783 O O . GLY A 1 223 ? -20.75 4.297 0.466 1 83.56 223 GLY A O 1
ATOM 1784 N N . GLY A 1 224 ? -18.844 4.102 -0.869 1 85.44 224 GLY A N 1
ATOM 1785 C CA . GLY A 1 224 ? -19.219 5.141 -1.815 1 85.44 224 GLY A CA 1
ATOM 1786 C C . GLY A 1 224 ? -19 6.543 -1.276 1 85.44 224 GLY A C 1
ATOM 1787 O O . GLY A 1 224 ? -19.281 7.527 -1.97 1 85.44 224 GLY A O 1
ATOM 1788 N N . GLY A 1 225 ? -18.5 6.602 -0.152 1 91.31 225 GLY A N 1
ATOM 1789 C CA . GLY A 1 225 ? -18.359 7.902 0.486 1 91.31 225 GLY A CA 1
ATOM 1790 C C . GLY A 1 225 ? -17.062 8.602 0.15 1 91.31 225 GLY A C 1
ATOM 1791 O O . GLY A 1 225 ? -16.406 8.273 -0.845 1 91.31 225 GLY A O 1
ATOM 1792 N N . GLN A 1 226 ? -16.781 9.633 0.928 1 92.94 226 GLN A N 1
ATOM 1793 C CA . GLN A 1 226 ? -15.695 10.555 0.625 1 92.94 226 GLN A CA 1
ATOM 1794 C C . GLN A 1 226 ? -14.336 9.906 0.874 1 92.94 226 GLN A C 1
ATOM 1796 O O . GLN A 1 226 ? -13.352 10.242 0.217 1 92.94 226 GLN A O 1
ATOM 1801 N N . ILE A 1 227 ? -14.281 8.969 1.864 1 96.31 227 ILE A N 1
ATOM 1802 C CA . ILE A 1 227 ? -13.016 8.289 2.115 1 96.31 227 ILE A CA 1
ATOM 1803 C C . ILE A 1 227 ? -12.641 7.43 0.91 1 96.31 227 ILE A C 1
ATOM 1805 O O . ILE A 1 227 ? -11.5 7.477 0.438 1 96.31 227 ILE A O 1
ATOM 1809 N N . GLU A 1 228 ? -13.57 6.672 0.427 1 93.19 228 GLU A N 1
ATOM 1810 C CA . GLU A 1 228 ? -13.344 5.855 -0.762 1 93.19 228 GLU A CA 1
ATOM 1811 C C . GLU A 1 228 ? -12.953 6.719 -1.958 1 93.19 228 GLU A C 1
ATOM 1813 O O . GLU A 1 228 ? -12.07 6.348 -2.736 1 93.19 228 GLU A O 1
ATOM 1818 N N . GLU A 1 229 ? -13.648 7.812 -2.117 1 94.44 229 GLU A N 1
ATOM 1819 C CA . GLU A 1 229 ? -13.32 8.719 -3.213 1 94.44 229 GLU A CA 1
ATOM 1820 C C . GLU A 1 229 ? -11.875 9.195 -3.117 1 94.44 229 GLU A C 1
ATOM 1822 O O . GLU A 1 229 ? -11.164 9.242 -4.125 1 94.44 229 GLU A O 1
ATOM 1827 N N . TYR A 1 230 ? -11.492 9.633 -1.962 1 96.5 230 TYR A N 1
ATOM 1828 C CA . TYR A 1 230 ? -10.094 10.008 -1.747 1 96.5 230 TYR A CA 1
ATOM 1829 C C . TYR A 1 230 ? -9.156 8.875 -2.154 1 96.5 230 TYR A C 1
ATOM 1831 O O . TYR A 1 230 ? -8.195 9.094 -2.893 1 96.5 230 TYR A O 1
ATOM 1839 N N . LEU A 1 231 ? -9.414 7.66 -1.671 1 96.94 231 LEU A N 1
ATOM 1840 C CA . LEU A 1 231 ? -8.531 6.52 -1.888 1 96.94 231 LEU A CA 1
ATOM 1841 C C . LEU A 1 231 ? -8.406 6.203 -3.375 1 96.94 231 LEU A C 1
ATOM 1843 O O . LEU A 1 231 ? -7.332 5.828 -3.846 1 96.94 231 LEU A O 1
ATOM 1847 N N . MET A 1 232 ? -9.453 6.32 -4.066 1 94.38 232 MET A N 1
ATOM 1848 C CA . MET A 1 232 ? -9.445 6.055 -5.504 1 94.38 232 MET A CA 1
ATOM 1849 C C . MET A 1 232 ? -8.633 7.113 -6.246 1 94.38 232 MET A C 1
ATOM 1851 O O . MET A 1 232 ? -7.828 6.785 -7.117 1 94.38 232 MET A O 1
ATOM 1855 N N . GLN A 1 233 ? -8.867 8.375 -5.855 1 95.75 233 GLN A N 1
ATOM 1856 C CA . GLN A 1 233 ? -8.172 9.469 -6.527 1 95.75 233 GLN A CA 1
ATOM 1857 C C . GLN A 1 233 ? -6.695 9.492 -6.16 1 95.75 233 GLN A C 1
ATOM 1859 O O . GLN A 1 233 ? -5.84 9.688 -7.027 1 95.75 233 GLN A O 1
ATOM 1864 N N . PHE A 1 234 ? -6.418 9.328 -4.902 1 97.19 234 PHE A N 1
ATOM 1865 C CA . PHE A 1 234 ? -5.055 9.359 -4.391 1 97.19 234 PHE A CA 1
ATOM 1866 C C . PHE A 1 234 ? -4.297 8.102 -4.785 1 97.19 234 PHE A C 1
ATOM 1868 O O . PHE A 1 234 ? -3.068 8.117 -4.895 1 97.19 234 PHE A O 1
ATOM 1875 N N . GLY A 1 235 ? -5.035 7.047 -4.941 1 95.88 235 GLY A N 1
ATOM 1876 C CA . GLY A 1 235 ? -4.445 5.77 -5.309 1 95.88 235 GLY A CA 1
ATOM 1877 C C . GLY A 1 235 ? -3.842 5.027 -4.133 1 95.88 235 GLY A C 1
ATOM 1878 O O . GLY A 1 235 ? -2.785 4.406 -4.258 1 95.88 235 GLY A O 1
ATOM 1879 N N . GLY A 1 236 ? -4.406 5.102 -3.014 1 96.81 236 GLY A N 1
ATOM 1880 C CA . GLY A 1 236 ? -3.883 4.41 -1.844 1 96.81 236 GLY A CA 1
ATOM 1881 C C . GLY A 1 236 ? -4.148 5.152 -0.547 1 96.81 236 GLY A C 1
ATOM 1882 O O . GLY A 1 236 ? -4.875 6.148 -0.531 1 96.81 236 GLY A O 1
ATOM 1883 N N . GLU A 1 237 ? -3.605 4.582 0.563 1 97.81 237 GLU A N 1
ATOM 1884 C CA . GLU A 1 237 ? -3.688 5.223 1.871 1 97.81 237 GLU A CA 1
ATOM 1885 C C . GLU A 1 237 ? -2.707 6.391 1.979 1 97.81 237 GLU A C 1
ATOM 1887 O O . GLU A 1 237 ? -1.639 6.367 1.366 1 97.81 237 GLU A O 1
ATOM 1892 N N . GLY A 1 238 ? -3.062 7.391 2.711 1 98.25 238 GLY A N 1
ATOM 1893 C CA . GLY A 1 238 ? -2.145 8.508 2.834 1 98.25 238 GLY A CA 1
ATOM 1894 C C . GLY A 1 238 ? -2.707 9.656 3.656 1 98.25 238 GLY A C 1
ATOM 1895 O O . GLY A 1 238 ? -3.74 9.508 4.312 1 98.25 238 GLY A O 1
ATOM 1896 N N . ILE A 1 239 ? -1.946 10.75 3.68 1 98.56 239 ILE A N 1
ATOM 1897 C CA . ILE A 1 239 ? -2.332 11.961 4.391 1 98.56 239 ILE A CA 1
ATOM 1898 C C . ILE A 1 239 ? -3.344 12.75 3.559 1 98.56 239 ILE A C 1
ATOM 1900 O O . ILE A 1 239 ? -3.029 13.203 2.457 1 98.56 239 ILE A O 1
ATOM 1904 N N . GLN A 1 240 ? -4.523 12.875 4.051 1 98.12 240 GLN A N 1
ATOM 1905 C CA . GLN A 1 240 ? -5.539 13.602 3.301 1 98.12 240 GLN A CA 1
ATOM 1906 C C . GLN A 1 240 ? -5.445 15.102 3.557 1 98.12 240 GLN A C 1
ATOM 1908 O O . GLN A 1 240 ? -5.59 15.906 2.633 1 98.12 240 GLN A O 1
ATOM 1913 N N . HIS A 1 241 ? -5.32 15.469 4.863 1 98.12 241 HIS A N 1
ATOM 1914 C CA . HIS A 1 241 ? -5.219 16.906 5.105 1 98.12 241 HIS A CA 1
ATOM 1915 C C . HIS A 1 241 ? -4.266 17.203 6.258 1 98.12 241 HIS A C 1
ATOM 1917 O O . HIS A 1 241 ? -3.957 16.312 7.059 1 98.12 241 HIS A O 1
ATOM 1923 N N . ILE A 1 242 ? -3.797 18.359 6.219 1 98.69 242 ILE A N 1
ATOM 1924 C CA . ILE A 1 242 ? -2.904 18.922 7.227 1 98.69 242 ILE A CA 1
ATOM 1925 C C . ILE A 1 242 ? -3.555 20.156 7.859 1 98.69 242 ILE A C 1
ATOM 1927 O O . ILE A 1 242 ? -3.977 21.078 7.156 1 98.69 242 ILE A O 1
ATOM 1931 N N . ALA A 1 243 ? -3.654 20.109 9.164 1 98.25 243 ALA A N 1
ATOM 1932 C CA . ALA A 1 243 ? -4.25 21.203 9.906 1 98.25 243 ALA A CA 1
ATOM 1933 C C . ALA A 1 243 ? -3.176 22.141 10.461 1 98.25 243 ALA A C 1
ATOM 1935 O O . ALA A 1 243 ? -2.248 21.688 11.141 1 98.25 243 ALA A O 1
ATOM 1936 N N . LEU A 1 244 ? -3.338 23.359 10.172 1 98.75 244 LEU A N 1
ATOM 1937 C CA . LEU A 1 244 ? -2.375 24.359 10.594 1 98.75 244 LEU A CA 1
ATOM 1938 C C . LEU A 1 244 ? -2.986 25.297 11.633 1 98.75 244 LEU A C 1
ATOM 1940 O O . LEU A 1 244 ? -4.062 25.859 11.414 1 98.75 244 LEU A O 1
ATOM 1944 N N . LEU A 1 245 ? -2.285 25.5 12.695 1 97.75 245 LEU A N 1
ATOM 1945 C CA . LEU A 1 245 ? -2.793 26.234 13.852 1 97.75 245 LEU A CA 1
ATOM 1946 C C . LEU A 1 245 ? -2.525 27.734 13.703 1 97.75 245 LEU A C 1
ATOM 1948 O O . LEU A 1 245 ? -1.432 28.141 13.297 1 97.75 245 LEU A O 1
ATOM 1952 N N . SER A 1 246 ? -3.52 28.531 13.984 1 97.5 246 SER A N 1
ATOM 1953 C CA . SER A 1 246 ? -3.422 29.984 14.062 1 97.5 246 SER A CA 1
ATOM 1954 C C . SER A 1 246 ? -3.941 30.5 15.406 1 97.5 246 SER A C 1
ATOM 1956 O O . SER A 1 246 ? -4.863 29.922 15.984 1 97.5 246 SER A O 1
ATOM 1958 N N . ASP A 1 247 ? -3.391 31.625 15.898 1 95.44 247 ASP A N 1
ATOM 1959 C CA . ASP A 1 247 ? -3.904 32.25 17.109 1 95.44 247 ASP A CA 1
ATOM 1960 C C . ASP A 1 247 ? -4.961 33.312 16.766 1 95.44 247 ASP A C 1
ATOM 1962 O O . ASP A 1 247 ? -5.629 33.844 17.656 1 95.44 247 ASP A O 1
ATOM 1966 N N . ASP A 1 248 ? -5.035 33.594 15.562 1 97.38 248 ASP A N 1
ATOM 1967 C CA . ASP A 1 248 ? -6.004 34.562 15.039 1 97.38 248 ASP A CA 1
ATOM 1968 C C . ASP A 1 248 ? -6.559 34.094 13.695 1 97.38 248 ASP A C 1
ATOM 1970 O O . ASP A 1 248 ? -6.223 34.688 12.656 1 97.38 248 ASP A O 1
ATOM 1974 N N . LEU A 1 249 ? -7.523 33.156 13.797 1 97.81 249 LEU A N 1
ATOM 1975 C CA . LEU A 1 249 ? -8 32.5 12.594 1 97.81 249 LEU A CA 1
ATOM 1976 C C . LEU A 1 249 ? -8.719 33.469 11.672 1 97.81 249 LEU A C 1
ATOM 1978 O O . LEU A 1 249 ? -8.492 33.438 10.453 1 97.81 249 LEU A O 1
ATOM 1982 N N . PRO A 1 250 ? -9.547 34.375 12.172 1 97.75 250 PRO A N 1
ATOM 1983 C CA . PRO A 1 250 ? -10.219 35.312 11.258 1 97.75 250 PRO A CA 1
ATOM 1984 C C . PRO A 1 250 ? -9.234 36.125 10.414 1 97.75 250 PRO A C 1
ATOM 1986 O O . PRO A 1 250 ? -9.398 36.219 9.195 1 97.75 250 PRO A O 1
ATOM 1989 N N . ALA A 1 251 ? -8.219 36.625 11.031 1 98.06 251 ALA A N 1
ATOM 1990 C CA . ALA A 1 251 ? -7.227 37.406 10.289 1 98.06 251 ALA A CA 1
ATOM 1991 C C . ALA A 1 251 ? -6.488 36.531 9.273 1 98.06 251 ALA A C 1
ATOM 1993 O O . ALA A 1 251 ? -6.207 36.969 8.164 1 98.06 251 ALA A O 1
ATOM 1994 N N . THR A 1 252 ? -6.117 35.312 9.688 1 98.5 252 THR A N 1
ATOM 1995 C CA . THR A 1 252 ? -5.449 34.375 8.797 1 98.5 252 THR A CA 1
ATOM 1996 C C . THR A 1 252 ? -6.305 34.094 7.57 1 98.5 252 THR A C 1
ATOM 1998 O O . THR A 1 252 ? -5.809 34.094 6.445 1 98.5 252 THR A O 1
ATOM 2001 N N . ILE A 1 253 ? -7.586 33.906 7.789 1 97.88 253 ILE A N 1
ATOM 2002 C CA . ILE A 1 253 ? -8.508 33.531 6.723 1 97.88 253 ILE A CA 1
ATOM 2003 C C . ILE A 1 253 ? -8.656 34.688 5.738 1 97.88 253 ILE A C 1
ATOM 2005 O O . ILE A 1 253 ? -8.719 34.5 4.523 1 97.88 253 ILE A O 1
ATOM 2009 N N . ASP A 1 254 ? -8.734 35.938 6.27 1 98.12 254 ASP A N 1
ATOM 2010 C CA . ASP A 1 254 ? -8.836 37.094 5.398 1 98.12 254 ASP A CA 1
ATOM 2011 C C . ASP A 1 254 ? -7.629 37.188 4.457 1 98.12 254 ASP A C 1
ATOM 2013 O O . ASP A 1 254 ? -7.781 37.469 3.271 1 98.12 254 ASP A O 1
ATOM 2017 N N . ARG A 1 255 ? -6.477 36.875 4.945 1 98.38 255 ARG A N 1
ATOM 2018 C CA . ARG A 1 255 ? -5.266 36.938 4.133 1 98.38 255 ARG A CA 1
ATOM 2019 C C . ARG A 1 255 ? -5.246 35.781 3.121 1 98.38 255 ARG A C 1
ATOM 2021 O O . ARG A 1 255 ? -4.844 35.969 1.972 1 98.38 255 ARG A O 1
ATOM 2028 N N . LEU A 1 256 ? -5.645 34.594 3.537 1 98.44 256 LEU A N 1
ATOM 2029 C CA . LEU A 1 256 ? -5.699 33.469 2.639 1 98.44 256 LEU A CA 1
ATOM 2030 C C . LEU A 1 256 ? -6.668 33.719 1.487 1 98.44 256 LEU A C 1
ATOM 2032 O O . LEU A 1 256 ? -6.348 33.438 0.329 1 98.44 256 LEU A O 1
ATOM 2036 N N . ARG A 1 257 ? -7.797 34.281 1.829 1 97.12 257 ARG A N 1
ATOM 2037 C CA . ARG A 1 257 ? -8.789 34.594 0.811 1 97.12 257 ARG A CA 1
ATOM 2038 C C . ARG A 1 257 ? -8.25 35.656 -0.158 1 97.12 257 ARG A C 1
ATOM 2040 O O . ARG A 1 257 ? -8.438 35.531 -1.371 1 97.12 257 ARG A O 1
ATOM 2047 N N . ALA A 1 258 ? -7.676 36.625 0.404 1 97.88 258 ALA A N 1
ATOM 2048 C CA . ALA A 1 258 ? -7.109 37.688 -0.419 1 97.88 258 ALA A CA 1
ATOM 2049 C C . ALA A 1 258 ? -6.047 37.156 -1.371 1 97.88 258 ALA A C 1
ATOM 2051 O O . ALA A 1 258 ? -5.895 37.656 -2.49 1 97.88 258 ALA A O 1
ATOM 2052 N N . ALA A 1 259 ? -5.359 36.125 -0.929 1 98.12 259 ALA A N 1
ATOM 2053 C CA . ALA A 1 259 ? -4.301 35.5 -1.732 1 98.12 259 ALA A CA 1
ATOM 2054 C C . ALA A 1 259 ? -4.879 34.531 -2.752 1 98.12 259 ALA A C 1
ATOM 2056 O O . ALA A 1 259 ? -4.156 34.031 -3.607 1 98.12 259 ALA A O 1
ATOM 2057 N N . GLY A 1 260 ? -6.168 34.219 -2.658 1 97.12 260 GLY A N 1
ATOM 2058 C CA . GLY A 1 260 ? -6.844 33.406 -3.672 1 97.12 260 GLY A CA 1
ATOM 2059 C C . GLY A 1 260 ? -6.926 31.938 -3.314 1 97.12 260 GLY A C 1
ATOM 2060 O O . GLY A 1 260 ? -7.16 31.094 -4.184 1 97.12 260 GLY A O 1
ATOM 2061 N N . ILE A 1 261 ? -6.66 31.547 -2.105 1 97.62 261 ILE A N 1
ATOM 2062 C CA . ILE A 1 261 ? -6.844 30.156 -1.689 1 97.62 261 ILE A CA 1
ATOM 2063 C C . ILE A 1 261 ? -8.328 29.812 -1.661 1 97.62 261 ILE A C 1
ATOM 2065 O O . ILE A 1 261 ? -9.109 30.469 -0.963 1 97.62 261 ILE A O 1
ATOM 2069 N N . PRO A 1 262 ? -8.742 28.812 -2.385 1 96.5 262 PRO A N 1
ATOM 2070 C CA . PRO A 1 262 ? -10.156 28.422 -2.352 1 96.5 262 PRO A CA 1
ATOM 2071 C C . PRO A 1 262 ? -10.547 27.734 -1.049 1 96.5 262 PRO A C 1
ATOM 2073 O O . PRO A 1 262 ? -9.945 26.719 -0.675 1 96.5 262 PRO A O 1
ATOM 2076 N N . LEU A 1 263 ? -11.523 28.25 -0.421 1 95 263 LEU A N 1
ATOM 2077 C CA . LEU A 1 263 ? -12.016 27.672 0.831 1 95 263 LEU A CA 1
ATOM 2078 C C . LEU A 1 263 ? -13.32 26.922 0.612 1 95 263 LEU A C 1
ATOM 2080 O O . LEU A 1 263 ? -14.023 27.172 -0.37 1 95 263 LEU A O 1
ATOM 2084 N N . MET A 1 264 ? -13.539 26 1.455 1 90.81 264 MET A N 1
ATOM 2085 C CA . MET A 1 264 ? -14.773 25.219 1.349 1 90.81 264 MET A CA 1
ATOM 2086 C C . MET A 1 264 ? -15.992 26.109 1.566 1 90.81 264 MET A C 1
ATOM 2088 O O . MET A 1 264 ? -15.93 27.078 2.309 1 90.81 264 MET A O 1
ATOM 2092 N N . THR A 1 265 ? -17.094 25.641 1.043 1 87.12 265 THR A N 1
ATOM 2093 C CA . THR A 1 265 ? -18.344 26.375 1.173 1 87.12 265 THR A CA 1
ATOM 2094 C C . THR A 1 265 ? -18.859 26.312 2.611 1 87.12 265 THR A C 1
ATOM 2096 O O . THR A 1 265 ? -18.859 25.25 3.236 1 87.12 265 THR A O 1
ATOM 2099 N N . ALA A 1 266 ? -19.281 27.422 3.078 1 87 266 ALA A N 1
ATOM 2100 C CA . ALA A 1 266 ? -19.812 27.516 4.434 1 87 266 ALA A CA 1
ATOM 2101 C C . ALA A 1 266 ? -21.078 26.656 4.59 1 87 266 ALA A C 1
ATOM 2103 O O . ALA A 1 266 ? -21.797 26.422 3.617 1 87 266 ALA A O 1
ATOM 2104 N N . PRO A 1 267 ? -21.203 26.172 5.781 1 88.69 267 PRO A N 1
ATOM 2105 C CA . PRO A 1 267 ? -22.5 25.516 6.012 1 88.69 267 PRO A CA 1
ATOM 2106 C C . PRO A 1 267 ? -23.688 26.469 5.871 1 88.69 267 PRO A C 1
ATOM 2108 O O . PRO A 1 267 ? -23.5 27.641 5.574 1 88.69 267 PRO A O 1
ATOM 2111 N N . LYS A 1 268 ? -24.922 25.969 6.09 1 86.19 268 LYS A N 1
ATOM 2112 C CA . LYS A 1 268 ? -26.156 26.75 5.984 1 86.19 268 LYS A CA 1
ATOM 2113 C C . LYS A 1 268 ? -26.25 27.766 7.117 1 86.19 268 LYS A C 1
ATOM 2115 O O . LYS A 1 268 ? -25.641 27.578 8.18 1 86.19 268 LYS A O 1
ATOM 2120 N N . ASP A 1 269 ? -27.047 28.688 6.859 1 91.88 269 ASP A N 1
ATOM 2121 C CA . ASP A 1 269 ? -27.234 29.75 7.844 1 91.88 269 ASP A CA 1
ATOM 2122 C C . ASP A 1 269 ? -27.688 29.172 9.188 1 91.88 269 ASP A C 1
ATOM 2124 O O . ASP A 1 269 ? -27.344 29.688 10.242 1 91.88 269 ASP A O 1
ATOM 2128 N N . THR A 1 270 ? -28.438 28.156 9.031 1 91.38 270 THR A N 1
ATOM 2129 C CA . THR A 1 270 ? -29.016 27.547 10.227 1 91.38 270 THR A CA 1
ATOM 2130 C C . THR A 1 270 ? -27.906 27.062 11.164 1 91.38 270 THR A C 1
ATOM 2132 O O . THR A 1 270 ? -28.078 27.062 12.391 1 91.38 270 THR A O 1
ATOM 2135 N N . TYR A 1 271 ? -26.812 26.703 10.609 1 92.19 271 TYR A N 1
ATOM 2136 C CA . TYR A 1 271 ? -25.672 26.281 11.43 1 92.19 271 TYR A CA 1
ATOM 2137 C C . TYR A 1 271 ? -25.266 27.391 12.391 1 92.19 271 TYR A C 1
ATOM 2139 O O . TYR A 1 271 ? -25.078 27.156 13.586 1 92.19 271 TYR A O 1
ATOM 2147 N N . TYR A 1 272 ? -25.172 28.562 11.953 1 94.56 272 TYR A N 1
ATOM 2148 C CA . TYR A 1 272 ? -24.688 29.688 12.75 1 94.56 272 TYR A CA 1
ATOM 2149 C C . TYR A 1 272 ? -25.781 30.203 13.68 1 94.56 272 TYR A C 1
ATOM 2151 O O . TYR A 1 272 ? -25.5 30.656 14.789 1 94.56 272 TYR A O 1
ATOM 2159 N N . GLU A 1 273 ? -27.031 30.094 13.195 1 94.31 273 GLU A N 1
ATOM 2160 C CA . GLU A 1 273 ? -28.156 30.516 14.031 1 94.31 273 GLU A CA 1
ATOM 2161 C C . GLU A 1 273 ? -28.25 29.656 15.289 1 94.31 273 GLU A C 1
ATOM 2163 O O . GLU A 1 273 ? -28.688 30.141 16.344 1 94.31 273 GLU A O 1
ATOM 2168 N N . MET A 1 274 ? -27.797 28.469 15.148 1 93.31 274 MET A N 1
ATOM 2169 C CA . MET A 1 274 ? -27.984 27.516 16.234 1 93.31 274 MET A CA 1
ATOM 2170 C C . MET A 1 274 ? -26.781 27.516 17.172 1 93.31 274 MET A C 1
ATOM 2172 O O . MET A 1 274 ? -26.781 26.828 18.188 1 93.31 274 MET A O 1
ATOM 2176 N N . LEU A 1 275 ? -25.766 28.266 16.938 1 94.25 275 LEU A N 1
ATOM 2177 C CA . LEU A 1 275 ? -24.516 28.219 17.688 1 94.25 275 LEU A CA 1
ATOM 2178 C C . LEU A 1 275 ? -24.75 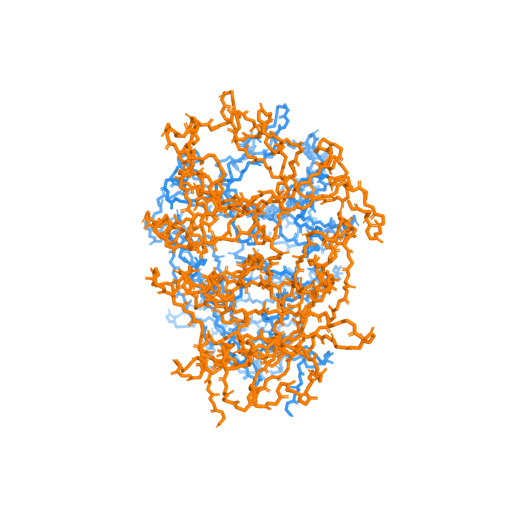28.562 19.156 1 94.25 275 LEU A C 1
ATOM 2180 O O . LEU A 1 275 ? -24.203 27.922 20.047 1 94.25 275 LEU A O 1
ATOM 2184 N N . GLU A 1 276 ? -25.578 29.594 19.359 1 93.5 276 GLU A N 1
ATOM 2185 C CA . GLU A 1 276 ? -25.797 30.016 20.75 1 93.5 276 GLU A CA 1
ATOM 2186 C C . GLU A 1 276 ? -26.516 28.938 21.547 1 93.5 276 GLU A C 1
ATOM 2188 O O . GLU A 1 276 ? -26.25 28.781 22.75 1 93.5 276 GLU A O 1
ATOM 2193 N N . GLU A 1 277 ? -27.406 28.297 20.938 1 93.88 277 GLU A N 1
ATOM 2194 C CA . GLU A 1 277 ? -28.094 27.188 21.594 1 93.88 277 GLU A CA 1
ATOM 2195 C C . GLU A 1 277 ? -27.141 26.031 21.859 1 93.88 277 GLU A C 1
ATOM 2197 O O . GLU A 1 277 ? -27.188 25.422 22.938 1 93.88 277 GLU A O 1
ATOM 2202 N N . ARG A 1 278 ? -26.297 25.719 20.938 1 91.19 278 ARG A N 1
ATOM 2203 C CA . ARG A 1 278 ? -25.391 24.578 21.031 1 91.19 278 ARG A CA 1
ATOM 2204 C C . ARG A 1 278 ? -24.25 24.891 22 1 91.19 278 ARG A C 1
ATOM 2206 O O . ARG A 1 278 ? -23.781 24 22.719 1 91.19 278 ARG A O 1
ATOM 2213 N N . LEU A 1 279 ? -23.781 26.188 21.969 1 93.56 279 LEU A N 1
ATOM 2214 C CA . LEU A 1 279 ? -22.672 26.625 22.797 1 93.56 279 LEU A CA 1
ATOM 2215 C C . LEU A 1 279 ? -23.016 27.938 23.5 1 93.56 279 LEU A C 1
ATOM 2217 O O . LEU A 1 279 ? -22.406 28.984 23.203 1 93.56 279 LEU A O 1
ATOM 2221 N N . PRO A 1 280 ? -23.812 27.75 24.5 1 93.88 280 PRO A N 1
ATOM 2222 C CA . PRO A 1 280 ? -24.234 28.984 25.172 1 93.88 280 PRO A CA 1
ATOM 2223 C C . PRO A 1 280 ? -23.078 29.766 25.766 1 93.88 280 PRO A C 1
ATOM 2225 O O . PRO A 1 280 ? -22.234 29.188 26.469 1 93.88 280 PRO A O 1
ATOM 2228 N N . GLY A 1 281 ? -23.031 31.062 25.469 1 94.06 281 GLY A N 1
ATOM 2229 C CA . GLY A 1 281 ? -22.016 31.906 26.078 1 94.06 281 GLY A CA 1
ATOM 2230 C C . GLY A 1 281 ? -20.656 31.766 25.438 1 94.06 281 GLY A C 1
ATOM 2231 O O . GLY A 1 281 ? -19.641 32.125 26.031 1 94.06 281 GLY A O 1
ATOM 2232 N N . HIS A 1 282 ? -20.562 31.172 24.281 1 93.88 282 HIS A N 1
ATOM 2233 C CA . HIS A 1 282 ? -19.281 30.938 23.625 1 93.88 282 HIS A CA 1
ATOM 2234 C C . HIS A 1 282 ? -18.547 32.25 23.391 1 93.88 282 HIS A C 1
ATOM 2236 O O . HIS A 1 282 ? -17.312 32.281 23.281 1 93.88 282 HIS A O 1
ATOM 2242 N N . GLY A 1 283 ? -19.234 33.406 23.203 1 94.38 283 GLY A N 1
ATOM 2243 C CA . GLY A 1 283 ? -18.625 34.719 23.219 1 94.38 283 GLY A CA 1
ATOM 2244 C C . GLY A 1 283 ? -18.031 35.125 21.875 1 94.38 283 GLY A C 1
ATOM 2245 O O . GLY A 1 283 ? -17.469 36.219 21.75 1 94.38 283 GLY A O 1
ATOM 2246 N N . GLU A 1 284 ? -18.078 34.312 20.859 1 95.75 284 GLU A N 1
ATOM 2247 C CA . GLU A 1 284 ? -17.516 34.625 19.547 1 95.75 284 GLU A CA 1
ATOM 2248 C C . GLU A 1 284 ? -18.484 35.469 18.719 1 95.75 284 GLU A C 1
ATOM 2250 O O . GLU A 1 284 ? -19.703 35.375 18.875 1 95.75 284 GLU A O 1
ATOM 2255 N N . PRO A 1 285 ? -17.938 36.375 17.906 1 96.81 285 PRO A N 1
ATOM 2256 C CA . PRO A 1 285 ? -18.797 37.156 17 1 96.81 285 PRO A CA 1
ATOM 2257 C C . PRO A 1 285 ? -19.359 36.312 15.859 1 96.81 285 PRO A C 1
ATOM 2259 O O . PRO A 1 285 ? -18.734 36.188 14.805 1 96.81 285 PRO A O 1
ATOM 2262 N N . VAL A 1 286 ? -20.562 35.875 15.961 1 96.75 286 VAL A N 1
ATOM 2263 C CA . VAL A 1 286 ? -21.172 34.906 15.07 1 96.75 286 VAL A CA 1
ATOM 2264 C C . VAL A 1 286 ? -21.219 35.469 13.648 1 96.75 286 VAL A C 1
ATOM 2266 O O . VAL A 1 286 ? -20.953 34.719 12.688 1 96.75 286 VAL A O 1
ATOM 2269 N N . ALA A 1 287 ? -21.562 36.719 13.484 1 96 287 ALA A N 1
ATOM 2270 C CA . ALA A 1 287 ? -21.656 37.312 12.164 1 96 287 ALA A CA 1
ATOM 2271 C C . ALA A 1 287 ? -20.312 37.25 11.438 1 96 287 ALA A C 1
ATOM 2273 O O . ALA A 1 287 ? -20.266 37.031 10.227 1 96 287 ALA A O 1
ATOM 2274 N N . GLN A 1 288 ? -19.266 37.406 12.125 1 96.31 288 GLN A N 1
ATOM 2275 C CA . GLN A 1 288 ? -17.938 37.344 11.539 1 96.31 288 GLN A CA 1
ATOM 2276 C C . GLN A 1 288 ? -17.562 35.906 11.156 1 96.31 288 GLN A C 1
ATOM 2278 O O . GLN A 1 288 ? -16.922 35.688 10.125 1 96.31 288 GLN A O 1
ATOM 2283 N N . LEU A 1 289 ? -17.938 34.969 11.977 1 96.81 289 LEU A N 1
ATOM 2284 C CA . LEU A 1 289 ? -17.703 33.594 11.648 1 96.81 289 LEU A CA 1
ATOM 2285 C C . LEU A 1 289 ? -18.453 33.188 10.383 1 96.81 289 LEU A C 1
ATOM 2287 O O . LEU A 1 289 ? -17.875 32.562 9.484 1 96.81 289 LEU A O 1
ATOM 2291 N N . GLN A 1 290 ? -19.719 33.625 10.359 1 95.56 290 GLN A N 1
ATOM 2292 C CA . GLN A 1 290 ? -20.594 33.281 9.242 1 95.56 290 GLN A CA 1
ATOM 2293 C C . GLN A 1 290 ? -20.062 33.844 7.934 1 95.56 290 GLN A C 1
ATOM 2295 O O . GLN A 1 290 ? -20 33.156 6.918 1 95.56 290 GLN A O 1
ATOM 2300 N N . SER A 1 291 ? -19.656 35.094 7.961 1 95.19 291 SER A N 1
ATOM 2301 C CA . SER A 1 291 ? -19.203 35.75 6.746 1 95.19 291 SER A CA 1
ATOM 2302 C C . SER A 1 291 ? -17.922 35.094 6.211 1 95.19 291 SER A C 1
ATOM 2304 O O . SER A 1 291 ? -17.641 35.188 5.012 1 95.19 291 SER A O 1
ATOM 2306 N N . ARG A 1 292 ? -17.219 34.406 7.066 1 95.88 292 ARG A N 1
ATOM 2307 C CA . ARG A 1 292 ? -15.945 33.781 6.668 1 95.88 292 ARG A CA 1
ATOM 2308 C C . ARG A 1 292 ? -16.109 32.281 6.465 1 95.88 292 ARG A C 1
ATOM 2310 O O . ARG A 1 292 ? -15.211 31.625 5.918 1 95.88 292 ARG A O 1
ATOM 2317 N N . GLY A 1 293 ? -17.219 31.719 6.918 1 94.69 293 GLY A N 1
ATOM 2318 C CA . GLY A 1 293 ? -17.422 30.281 6.832 1 94.69 293 GLY A CA 1
ATOM 2319 C C . GLY A 1 293 ? -16.672 29.516 7.898 1 94.69 293 GLY A C 1
ATOM 2320 O O . GLY A 1 293 ? -16.375 28.328 7.711 1 94.69 293 GLY A O 1
ATOM 2321 N N . ILE A 1 294 ? -16.328 30.172 8.992 1 97.06 294 ILE A N 1
ATOM 2322 C CA . ILE A 1 294 ? -15.586 29.531 10.078 1 97.06 294 ILE A CA 1
ATOM 2323 C C . ILE A 1 294 ? -16.531 28.719 10.945 1 97.06 294 ILE A C 1
ATOM 2325 O O . ILE A 1 294 ? -17.609 29.203 11.328 1 97.06 294 ILE A O 1
ATOM 2329 N N . LEU A 1 295 ? -16.141 27.453 11.211 1 96 295 LEU A N 1
ATOM 2330 C CA . LEU A 1 295 ? -16.906 26.578 12.086 1 96 295 LEU A CA 1
ATOM 2331 C C . LEU A 1 295 ? -16.5 26.766 13.539 1 96 295 LEU A C 1
ATOM 2333 O O . LEU A 1 295 ? -15.359 27.141 13.828 1 96 295 LEU A O 1
ATOM 2337 N N . LEU A 1 296 ? -17.469 26.578 14.406 1 95.19 296 LEU A N 1
ATOM 2338 C CA . LEU A 1 296 ? -17.234 26.75 15.836 1 95.19 296 LEU A CA 1
ATOM 2339 C C . LEU A 1 296 ? -17.766 25.547 16.625 1 95.19 296 LEU A C 1
ATOM 2341 O O . LEU A 1 296 ? -18.938 25.172 16.469 1 95.19 296 LEU A O 1
ATOM 2345 N N . ASP A 1 297 ? -16.906 24.875 17.391 1 93.5 297 ASP A N 1
ATOM 2346 C CA . ASP A 1 297 ? -17.266 23.797 18.312 1 93.5 297 ASP A CA 1
ATOM 2347 C C . ASP A 1 297 ? -16.531 23.938 19.641 1 93.5 297 ASP A C 1
ATOM 2349 O O . ASP A 1 297 ? -15.781 24.891 19.844 1 93.5 297 ASP A O 1
ATOM 2353 N N . GLY A 1 298 ? -16.875 23.031 20.594 1 91.56 298 GLY A N 1
ATOM 2354 C CA . GLY A 1 298 ? -16.219 23.078 21.891 1 91.56 298 GLY A CA 1
ATOM 2355 C C . GLY A 1 298 ? -17.172 22.859 23.047 1 91.56 298 GLY A C 1
ATOM 2356 O O . GLY A 1 298 ? -18.109 22.062 22.953 1 91.56 298 GLY A O 1
ATOM 2357 N N . THR A 1 299 ? -16.781 23.5 24.125 1 89.75 299 THR A N 1
ATOM 2358 C CA . THR A 1 299 ? -17.609 23.422 25.328 1 89.75 299 THR A CA 1
ATOM 2359 C C . THR A 1 299 ? -17.547 24.75 26.094 1 89.75 299 THR A C 1
ATOM 2361 O O . THR A 1 299 ? -16.531 25.422 26.094 1 89.75 299 THR A O 1
ATOM 2364 N N . THR A 1 300 ? -18.656 25.078 26.625 1 90.25 300 THR A N 1
ATOM 2365 C CA . THR A 1 300 ? -18.734 26.266 27.469 1 90.25 300 THR A CA 1
ATOM 2366 C C . THR A 1 300 ? -18.953 25.875 28.938 1 90.25 300 THR A C 1
ATOM 2368 O O . THR A 1 300 ? -19.203 26.734 29.781 1 90.25 300 THR A O 1
ATOM 2371 N N . GLU A 1 301 ? -18.906 24.641 29.078 1 85.31 301 GLU A N 1
ATOM 2372 C CA . GLU A 1 301 ? -19.062 24.172 30.453 1 85.31 301 GLU A CA 1
ATOM 2373 C C . GLU A 1 301 ? -17.891 24.594 31.328 1 85.31 301 GLU A C 1
ATOM 2375 O O . GLU A 1 301 ? -16.734 24.578 30.875 1 85.31 301 GLU A O 1
ATOM 2380 N N . GLY A 1 302 ? -18.156 25 32.656 1 80.81 302 GLY A N 1
ATOM 2381 C CA . GLY A 1 302 ? -17.094 25.328 33.625 1 80.81 302 GLY A CA 1
ATOM 2382 C C . GLY A 1 302 ? -16.719 26.797 33.625 1 80.81 302 GLY A C 1
ATOM 2383 O O . GLY A 1 302 ? -15.727 27.188 34.219 1 80.81 302 GLY A O 1
ATOM 2384 N N . GLY A 1 303 ? -17.531 27.656 33.031 1 76.75 303 GLY A N 1
ATOM 2385 C CA . GLY A 1 303 ? -17.359 29.094 33.094 1 76.75 303 GLY A CA 1
ATOM 2386 C C . GLY A 1 303 ? -16.469 29.656 32 1 76.75 303 GLY A C 1
ATOM 2387 O O . GLY A 1 303 ? -16.797 30.688 31.406 1 76.75 303 GLY A O 1
ATOM 2388 N N . GLU A 1 304 ?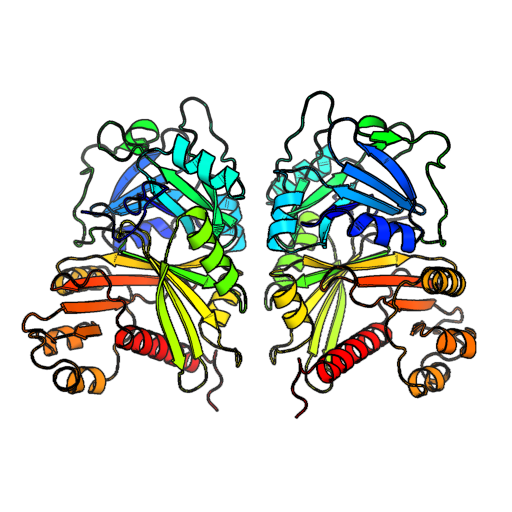 -15.242 29.031 31.766 1 84.75 304 GLU A N 1
ATOM 2389 C CA . GLU A 1 304 ? -14.406 29.516 30.672 1 84.75 304 GLU A CA 1
ATOM 2390 C C . GLU A 1 304 ? -14.586 28.672 29.422 1 84.75 304 GLU A C 1
ATOM 2392 O O . GLU A 1 304 ? -14.305 27.469 29.422 1 84.75 304 GLU A O 1
ATOM 2397 N N . PRO A 1 305 ? -15.016 29.344 28.344 1 90.5 305 PRO A N 1
ATOM 2398 C CA . PRO A 1 305 ? -15.25 28.594 27.109 1 90.5 305 PRO A CA 1
ATOM 2399 C C . PRO A 1 305 ? -13.969 27.969 26.547 1 90.5 305 PRO A C 1
ATOM 2401 O O . PRO A 1 305 ? -12.914 28.609 26.562 1 90.5 305 PRO A O 1
ATOM 2404 N N . ARG A 1 306 ? -13.953 26.688 26.172 1 92.81 306 ARG A N 1
ATOM 2405 C CA . ARG A 1 306 ? -12.953 26 25.359 1 92.81 306 ARG A CA 1
ATOM 2406 C C . ARG A 1 306 ? -13.477 25.719 23.953 1 92.81 306 ARG A C 1
ATOM 2408 O O . ARG A 1 306 ? -14.391 24.906 23.781 1 92.81 306 ARG A O 1
ATOM 2415 N N . LEU A 1 307 ? -12.867 26.484 23 1 93.75 307 LEU A N 1
ATOM 2416 C CA . LEU A 1 307 ? -13.492 26.531 21.672 1 93.75 307 LEU A CA 1
ATOM 2417 C C . LEU A 1 307 ? -12.523 26.094 20.594 1 93.75 307 LEU A C 1
ATOM 2419 O O . LEU A 1 307 ? -11.305 26.25 20.734 1 93.75 307 LEU A O 1
ATOM 2423 N N . LEU A 1 308 ? -13.086 25.531 19.625 1 95.12 308 LEU A N 1
ATOM 2424 C CA . LEU A 1 308 ? -12.375 25.141 18.406 1 95.12 308 LEU A CA 1
ATOM 2425 C C . LEU A 1 308 ? -12.961 25.844 17.188 1 95.12 308 LEU A C 1
ATOM 2427 O O . LEU A 1 308 ? -14.133 25.641 16.859 1 95.12 308 LEU A O 1
ATOM 2431 N N . LEU A 1 309 ? -12.172 26.734 16.609 1 95.81 309 LEU A N 1
ATOM 2432 C CA . LEU A 1 309 ? -12.531 27.344 15.336 1 95.81 309 LEU A CA 1
ATOM 2433 C C . LEU A 1 309 ? -11.82 26.641 14.18 1 95.81 309 LEU A C 1
ATOM 2435 O O . LEU A 1 309 ? -10.625 26.359 14.258 1 95.81 309 LEU A O 1
ATOM 2439 N N . GLN A 1 310 ? -12.562 26.312 13.125 1 96.06 310 GLN A N 1
ATOM 2440 C CA . GLN A 1 310 ? -11.977 25.547 12.031 1 96.06 310 GLN A CA 1
ATOM 2441 C C . GLN A 1 310 ? -12.531 26 10.68 1 96.06 310 GLN A C 1
ATOM 2443 O O . GLN A 1 310 ? -13.672 26.453 10.594 1 96.06 310 GLN A O 1
ATOM 2448 N N . ILE A 1 311 ? -11.75 25.953 9.711 1 96.81 311 ILE A N 1
ATOM 2449 C CA . ILE A 1 311 ? -12.172 26.094 8.32 1 96.81 311 ILE A CA 1
ATOM 2450 C C . ILE A 1 311 ? -11.242 25.281 7.414 1 96.81 311 ILE A C 1
ATOM 2452 O O . ILE A 1 311 ? -10.109 24.984 7.793 1 96.81 311 ILE A O 1
ATOM 2456 N N . PHE A 1 312 ? -11.75 24.891 6.234 1 96.75 312 PHE A N 1
ATOM 2457 C CA . PHE A 1 312 ? -11.023 24 5.34 1 96.75 312 PHE A CA 1
ATOM 2458 C C . PHE A 1 312 ? -10.875 24.625 3.957 1 96.75 312 PHE A C 1
ATOM 2460 O O . PHE A 1 312 ? -11.758 25.344 3.502 1 96.75 312 PHE A O 1
ATOM 2467 N N . SER A 1 313 ? -9.781 24.328 3.348 1 97.31 313 SER A N 1
ATOM 2468 C CA . SER A 1 313 ? -9.68 24.625 1.926 1 97.31 313 SER A CA 1
ATOM 2469 C C . SER A 1 313 ? -10.422 23.609 1.082 1 97.31 313 SER A C 1
ATOM 2471 O O . SER A 1 313 ? -10.766 22.516 1.568 1 97.31 313 SER A O 1
ATOM 2473 N N . GLN A 1 314 ? -10.703 24 -0.123 1 94.88 314 GLN A N 1
ATOM 2474 C CA . GLN A 1 314 ? -11.008 22.984 -1.112 1 94.88 314 GLN A CA 1
ATOM 2475 C C . GLN A 1 314 ? -9.797 22.094 -1.391 1 94.88 314 GLN A C 1
ATOM 2477 O O . GLN A 1 314 ? -8.695 22.375 -0.908 1 94.88 314 GLN A O 1
ATOM 2482 N N . THR A 1 315 ? -10.062 20.953 -2.104 1 95.19 315 THR A N 1
ATOM 2483 C CA . THR A 1 315 ? -8.906 20.156 -2.488 1 95.19 315 THR A CA 1
ATOM 2484 C C . THR A 1 315 ? -7.977 20.953 -3.398 1 95.19 315 THR A C 1
ATOM 2486 O O . THR A 1 315 ? -8.422 21.547 -4.379 1 95.19 315 THR A O 1
ATOM 2489 N N . VAL A 1 316 ? -6.672 21.016 -2.965 1 96.69 316 VAL A N 1
ATOM 2490 C CA . VAL A 1 316 ? -5.762 21.891 -3.695 1 96.69 316 VAL A CA 1
ATOM 2491 C C . VAL A 1 316 ? -4.578 21.078 -4.219 1 96.69 316 VAL A C 1
ATOM 2493 O O . VAL A 1 316 ? -3.807 21.562 -5.051 1 96.69 316 VAL A O 1
ATOM 2496 N N . LEU A 1 317 ? -4.301 19.922 -3.803 1 96.25 317 LEU A N 1
ATOM 2497 C CA . LEU A 1 317 ? -3.332 18.953 -4.289 1 96.25 317 LEU A CA 1
ATOM 2498 C C . LEU A 1 317 ? -3.996 17.594 -4.531 1 96.25 317 LEU A C 1
ATOM 2500 O O . LEU A 1 317 ? -3.902 16.703 -3.689 1 96.25 317 LEU A O 1
ATOM 2504 N N . GLY A 1 318 ? -4.602 17.484 -5.754 1 94.31 318 GLY A N 1
ATOM 2505 C CA . GLY A 1 318 ? -5.469 16.328 -5.926 1 94.31 318 GLY A CA 1
ATOM 2506 C C . GLY A 1 318 ? -6.59 16.266 -4.906 1 94.31 318 GLY A C 1
ATOM 2507 O O . GLY A 1 318 ? -7.34 17.234 -4.742 1 94.31 318 GLY A O 1
ATOM 2508 N N . PRO A 1 319 ? -6.676 15.141 -4.18 1 95.75 319 PRO A N 1
ATOM 2509 C CA . PRO A 1 319 ? -7.734 15.031 -3.172 1 95.75 319 PRO A CA 1
ATOM 2510 C C . PRO A 1 319 ? -7.305 15.57 -1.809 1 95.75 319 PRO A C 1
ATOM 2512 O O . PRO A 1 319 ? -8.039 15.438 -0.829 1 95.75 319 PRO A O 1
ATOM 2515 N N . VAL A 1 320 ? -6.152 16.172 -1.705 1 96.94 320 VAL A N 1
ATOM 2516 C CA . VAL A 1 320 ? -5.586 16.656 -0.451 1 96.94 320 VAL A CA 1
ATOM 2517 C C . VAL A 1 320 ? -6.004 18.109 -0.22 1 96.94 320 VAL A C 1
ATOM 2519 O O . VAL A 1 320 ? -6.051 18.906 -1.16 1 96.94 320 VAL A O 1
ATOM 2522 N N . PHE A 1 321 ? -6.324 18.438 1.034 1 97.44 321 PHE A N 1
ATOM 2523 C CA . PHE A 1 321 ? -6.672 19.812 1.381 1 97.44 321 PHE A CA 1
ATOM 2524 C C . PHE A 1 321 ? -6.027 20.219 2.701 1 97.44 321 PHE A C 1
ATOM 2526 O O . PHE A 1 321 ? -5.285 19.438 3.303 1 97.44 321 PHE A O 1
ATOM 2533 N N . PHE A 1 322 ? -6.148 21.422 3.062 1 98.62 322 PHE A N 1
ATOM 2534 C CA . PHE A 1 322 ? -5.609 21.953 4.309 1 98.62 322 PHE A CA 1
ATOM 2535 C C . PHE A 1 322 ? -6.734 22.391 5.242 1 98.62 322 PHE A C 1
ATOM 2537 O O . PHE A 1 322 ? -7.828 22.734 4.785 1 98.62 322 PHE A O 1
ATOM 2544 N N . GLU A 1 323 ? -6.434 22.281 6.469 1 98.19 323 GLU A N 1
ATOM 2545 C CA . GLU A 1 323 ? -7.293 22.781 7.535 1 98.19 323 GLU A CA 1
ATOM 2546 C C . GLU A 1 323 ? -6.613 23.922 8.297 1 98.19 323 GLU A C 1
ATOM 2548 O O . GLU A 1 323 ? -5.41 23.875 8.547 1 98.19 323 GLU A O 1
ATOM 2553 N N . PHE A 1 324 ? -7.391 24.906 8.539 1 98.5 324 PHE A N 1
ATOM 2554 C CA . PHE A 1 324 ? -6.941 26.016 9.375 1 98.5 324 PHE A CA 1
ATOM 2555 C C . PHE A 1 324 ? -7.738 26.062 10.68 1 98.5 324 PHE A C 1
ATOM 2557 O O . PHE A 1 324 ? -8.969 26.094 10.656 1 98.5 324 PHE A O 1
ATOM 2564 N N . ILE A 1 325 ? -7 26.125 11.781 1 97.06 325 ILE A N 1
ATOM 2565 C CA . ILE A 1 325 ? -7.668 25.844 13.047 1 97.06 325 ILE A CA 1
ATOM 2566 C C . ILE A 1 325 ? -7.148 26.797 14.125 1 97.06 325 ILE A C 1
ATOM 2568 O O . ILE A 1 325 ? -5.996 27.234 14.078 1 97.06 325 ILE A O 1
ATOM 2572 N N . GLN A 1 326 ? -7.973 27.188 15.039 1 96.38 326 GLN A N 1
ATOM 2573 C CA . GLN A 1 326 ? -7.648 27.938 16.25 1 96.38 326 GLN A CA 1
ATOM 2574 C C . GLN A 1 326 ? -8.258 27.266 17.484 1 96.38 326 GLN A C 1
ATOM 2576 O O . GLN A 1 326 ? -9.422 26.875 17.469 1 96.38 326 GLN A O 1
ATOM 2581 N N . ARG A 1 327 ? -7.477 27.094 18.453 1 94.31 327 ARG A N 1
ATOM 2582 C CA . ARG A 1 327 ? -7.926 26.578 19.734 1 94.31 327 ARG A CA 1
ATOM 2583 C C . ARG A 1 327 ? -7.945 27.672 20.797 1 94.31 327 ARG A C 1
ATOM 2585 O O . ARG A 1 327 ? -6.945 28.375 20.984 1 94.31 327 ARG A O 1
ATOM 2592 N N . LYS A 1 328 ? -9.078 27.797 21.469 1 91.75 328 LYS A N 1
ATOM 2593 C CA . LYS A 1 328 ? -9.227 28.797 22.516 1 91.75 328 LYS A CA 1
ATOM 2594 C C . LYS A 1 328 ? -9.492 28.141 23.875 1 91.75 328 LYS A C 1
ATOM 2596 O O . LYS A 1 328 ? -10.219 27.141 23.953 1 91.75 328 LYS A O 1
ATOM 2601 N N . GLY A 1 329 ? -9.016 28.672 25 1 85.06 329 GLY A N 1
ATOM 2602 C CA . GLY A 1 329 ? -9.273 28.203 26.344 1 85.06 329 GLY A CA 1
ATOM 2603 C C . GLY A 1 329 ? -8.555 26.922 26.688 1 85.06 329 GLY A C 1
ATOM 2604 O O . GLY A 1 329 ? -9.047 26.125 27.484 1 85.06 329 GLY A O 1
ATOM 2605 N N . ASP A 1 330 ? -7.441 26.656 26.188 1 72.69 330 ASP A N 1
ATOM 2606 C CA . ASP A 1 330 ? -6.625 25.484 26.453 1 72.69 330 ASP A CA 1
ATOM 2607 C C . ASP A 1 330 ? -7.34 24.203 26.016 1 72.69 330 ASP A C 1
ATOM 2609 O O . ASP A 1 330 ? -7.367 23.219 26.75 1 72.69 330 ASP A O 1
ATOM 2613 N N . TYR A 1 331 ? -8.047 24.297 25.062 1 68.12 331 TYR A N 1
ATOM 2614 C CA . TYR A 1 331 ? -8.758 23.156 24.5 1 68.12 331 TYR A CA 1
ATOM 2615 C C . TYR A 1 331 ? -7.809 22.234 23.734 1 68.12 331 TYR A C 1
ATOM 2617 O O . TYR A 1 331 ? -8.023 21.953 22.562 1 68.12 331 TYR A O 1
ATOM 2625 N N . LYS A 1 332 ? -6.902 21.656 24.375 1 65.12 332 LYS A N 1
ATOM 2626 C CA . LYS A 1 332 ? -5.805 20.906 23.75 1 65.12 332 LYS A CA 1
ATOM 2627 C C . LYS A 1 332 ? -6.281 19.562 23.203 1 65.12 332 LYS A C 1
ATOM 2629 O O . LYS A 1 332 ? -5.781 19.094 22.188 1 65.12 332 LYS A O 1
ATOM 2634 N N . ASP A 1 333 ? -7.324 19.141 23.781 1 65.75 333 ASP A N 1
ATOM 2635 C CA . ASP A 1 333 ? -7.656 17.766 23.422 1 65.75 333 ASP A CA 1
ATOM 2636 C C . ASP A 1 333 ? -8.945 17.719 22.609 1 65.75 333 ASP A C 1
ATOM 2638 O O . ASP A 1 333 ? -9.445 16.625 22.297 1 65.75 333 ASP A O 1
ATOM 2642 N N . GLY A 1 334 ? -9.305 18.859 22.203 1 73.69 334 GLY A N 1
ATOM 2643 C CA . GLY A 1 334 ? -10.617 18.828 21.578 1 73.69 334 GLY A CA 1
ATOM 2644 C C . GLY A 1 334 ? -10.555 18.594 20.078 1 73.69 334 GLY A C 1
ATOM 2645 O O . GLY A 1 334 ? -9.664 19.109 19.406 1 73.69 334 GLY A O 1
ATOM 2646 N N . PHE A 1 335 ? -11.352 17.703 19.406 1 74.38 335 PHE A N 1
ATOM 2647 C CA . PHE A 1 335 ? -11.5 17.484 17.969 1 74.38 335 PHE A CA 1
ATOM 2648 C C . PHE A 1 335 ? -12.883 17.922 17.5 1 74.38 335 PHE A C 1
ATOM 2650 O O . PHE A 1 335 ? -13.086 18.219 16.312 1 74.38 335 PHE A O 1
ATOM 2657 N N . GLY A 1 336 ? -13.703 18.406 18.281 1 76.81 336 GLY A N 1
ATOM 2658 C CA . GLY A 1 336 ? -15.031 18.938 18 1 76.81 336 GLY A CA 1
ATOM 2659 C C . GLY A 1 336 ? -15.82 18.062 17.047 1 76.81 336 GLY A C 1
ATOM 2660 O O . GLY A 1 336 ? -15.766 18.25 15.828 1 76.81 336 GLY A O 1
ATOM 2661 N N . GLU A 1 337 ? -16.594 17.219 17.422 1 78.94 337 GLU A N 1
ATOM 2662 C CA . GLU A 1 337 ? -17.406 16.297 16.641 1 78.94 337 GLU A CA 1
ATOM 2663 C C . GLU A 1 337 ? -18.359 17.047 15.711 1 78.94 337 GLU A C 1
ATOM 2665 O O . GLU A 1 337 ? -18.578 16.625 14.57 1 78.94 337 GLU A O 1
ATOM 2670 N N . GLY A 1 338 ? -18.875 18.109 16.219 1 80.56 338 GLY A N 1
ATOM 2671 C CA . GLY A 1 338 ? -19.766 18.906 15.406 1 80.56 338 GLY A CA 1
ATOM 2672 C C . GLY A 1 338 ? -19.109 19.484 14.172 1 80.56 338 GLY A C 1
ATOM 2673 O O . GLY A 1 338 ? -19.672 19.453 13.078 1 80.56 338 GLY A O 1
ATOM 2674 N N . ASN A 1 339 ? -17.953 20 14.359 1 87.38 339 ASN A N 1
ATOM 2675 C CA . ASN A 1 339 ? -17.203 20.531 13.234 1 87.38 339 ASN A CA 1
ATOM 2676 C C . ASN A 1 339 ? -16.844 19.438 12.227 1 87.38 339 ASN A C 1
ATOM 2678 O O . ASN A 1 339 ? -16.891 19.672 11.016 1 87.38 339 ASN A O 1
ATOM 2682 N N . PHE A 1 340 ? -16.547 18.297 12.727 1 86.56 340 PHE A N 1
ATOM 2683 C CA . PHE A 1 340 ? -16.25 17.172 11.852 1 86.56 340 PHE A CA 1
ATOM 2684 C C . PHE A 1 340 ? -17.469 16.797 11.016 1 86.56 340 PHE A C 1
ATOM 2686 O O . PHE A 1 340 ? -17.344 16.562 9.812 1 86.56 340 PHE A O 1
ATOM 2693 N N . LYS A 1 341 ? -18.547 16.734 11.617 1 86.25 341 LYS A N 1
ATOM 2694 C CA . LYS A 1 341 ? -19.781 16.406 10.914 1 86.25 341 LYS A CA 1
ATOM 2695 C C . LYS A 1 341 ? -20.078 17.453 9.844 1 86.25 341 LYS A C 1
ATOM 2697 O O . LYS A 1 341 ? -20.5 17.109 8.734 1 86.25 341 LYS A O 1
ATOM 2702 N N . ALA A 1 342 ? -19.891 18.688 10.211 1 84.75 342 ALA A N 1
ATOM 2703 C CA . ALA A 1 342 ? -20.125 19.766 9.25 1 84.75 342 ALA A CA 1
ATOM 2704 C C . ALA A 1 342 ? -19.219 19.625 8.039 1 84.75 342 ALA A C 1
ATOM 2706 O O . ALA A 1 342 ? -19.656 19.812 6.898 1 84.75 342 ALA A O 1
ATOM 2707 N N . LEU A 1 343 ? -17.969 19.375 8.305 1 85.69 343 LEU A N 1
ATOM 2708 C CA . LEU A 1 343 ? -17.031 19.109 7.215 1 85.69 343 LEU A CA 1
ATOM 2709 C C . LEU A 1 343 ? -17.5 17.953 6.352 1 85.69 343 LEU A C 1
ATOM 2711 O O . LEU A 1 343 ? -17.531 18.047 5.125 1 85.69 343 LEU A O 1
ATOM 2715 N N . PHE A 1 344 ? -17.875 16.906 6.938 1 89 344 PHE A N 1
ATOM 2716 C CA . PHE A 1 344 ? -18.359 15.719 6.246 1 89 344 PHE A CA 1
ATOM 2717 C C . PHE A 1 344 ? -19.531 16.062 5.332 1 89 344 PHE A C 1
ATOM 2719 O O . PHE A 1 344 ? -19.547 15.672 4.164 1 89 344 PHE A O 1
ATOM 2726 N N . GLU A 1 345 ? -20.438 16.766 5.883 1 87 345 GLU A N 1
ATOM 2727 C CA . GLU A 1 345 ? -21.625 17.141 5.129 1 87 345 GLU A CA 1
ATOM 2728 C C . GLU A 1 345 ? -21.281 18.031 3.939 1 87 345 GLU A C 1
ATOM 2730 O O . GLU A 1 345 ? -21.875 17.922 2.871 1 87 345 GLU A O 1
ATOM 2735 N N . SER A 1 346 ? -20.391 18.875 4.227 1 84.5 346 SER A N 1
ATOM 2736 C CA . SER A 1 346 ? -19.953 19.734 3.141 1 84.5 346 SER A CA 1
ATOM 2737 C C . SER A 1 346 ? -19.328 18.938 2.006 1 84.5 346 SER A C 1
ATOM 2739 O O . SER A 1 346 ? -19.625 19.172 0.834 1 84.5 346 SER A O 1
ATOM 2741 N N . LEU A 1 347 ? -18.5 18.016 2.314 1 86.62 347 LEU A N 1
ATOM 2742 C CA . LEU A 1 347 ? -17.844 17.172 1.321 1 86.62 347 LEU A CA 1
ATOM 2743 C C . LEU A 1 347 ? -18.859 16.281 0.61 1 86.62 347 LEU A C 1
ATOM 2745 O O . LEU A 1 347 ? -18.734 16.031 -0.594 1 86.62 347 LEU A O 1
ATOM 2749 N N . GLU A 1 348 ? -19.797 15.797 1.318 1 87.31 348 GLU A N 1
ATOM 2750 C CA . GLU A 1 348 ? -20.844 14.953 0.73 1 87.31 348 GLU A CA 1
ATOM 2751 C C . GLU A 1 348 ? -21.672 15.734 -0.277 1 87.31 348 GLU A C 1
ATOM 2753 O O . GLU A 1 348 ? -22 15.219 -1.35 1 87.31 348 GLU A O 1
ATOM 2758 N N . ARG A 1 349 ? -22 16.953 0.072 1 84.38 349 ARG A N 1
ATOM 2759 C CA . ARG A 1 349 ? -22.75 17.812 -0.846 1 84.38 349 ARG A CA 1
ATOM 2760 C C . ARG A 1 349 ? -21.953 18.047 -2.129 1 84.38 349 ARG A C 1
ATOM 2762 O O . ARG A 1 349 ? -22.531 18.078 -3.221 1 84.38 349 ARG A O 1
ATOM 2769 N N . ASP A 1 350 ? -20.75 18.234 -1.928 1 85.62 350 ASP A N 1
ATOM 2770 C CA . ASP A 1 350 ? -19.891 18.438 -3.09 1 85.62 350 ASP A CA 1
ATOM 2771 C C . ASP A 1 350 ? -19.891 17.188 -3.984 1 85.62 350 ASP A C 1
ATOM 2773 O O . ASP A 1 350 ? -19.922 17.312 -5.211 1 85.62 350 ASP A O 1
ATOM 2777 N N . GLN A 1 351 ? -19.828 16 -3.418 1 87.75 351 GLN A N 1
ATOM 2778 C CA . GLN A 1 351 ? -19.875 14.75 -4.168 1 87.75 351 GLN A CA 1
ATOM 2779 C C . GLN A 1 351 ? -21.172 14.648 -4.984 1 87.75 351 GLN A C 1
ATOM 2781 O O . GLN A 1 351 ? -21.141 14.234 -6.145 1 87.75 351 GLN A O 1
ATOM 2786 N N . ILE A 1 352 ? -22.203 15.055 -4.375 1 86.31 352 ILE A N 1
ATOM 2787 C CA . ILE A 1 352 ? -23.5 15 -5.035 1 86.31 352 ILE A CA 1
ATOM 2788 C C . ILE A 1 352 ? -23.516 15.984 -6.211 1 86.31 352 ILE A C 1
ATOM 2790 O O . ILE A 1 352 ? -23.953 15.633 -7.312 1 86.31 352 ILE A O 1
ATOM 2794 N N . ARG A 1 353 ? -23.078 17.156 -5.98 1 85.12 353 ARG A N 1
ATOM 2795 C CA . ARG A 1 353 ? -23.047 18.203 -7.004 1 85.12 353 ARG A CA 1
ATOM 2796 C C . ARG A 1 353 ? -22.25 17.75 -8.219 1 85.12 353 ARG A C 1
ATOM 2798 O O . ARG A 1 353 ? -22.625 18.031 -9.359 1 85.12 353 ARG A O 1
ATOM 2805 N N . ARG A 1 354 ? -21.188 17 -7.969 1 88.75 354 ARG A N 1
ATOM 2806 C CA . ARG A 1 354 ? -20.297 16.562 -9.031 1 88.75 354 ARG A CA 1
ATOM 2807 C C . ARG A 1 354 ? -20.797 15.273 -9.672 1 88.75 354 ARG A C 1
ATOM 2809 O O . ARG A 1 354 ? -20.234 14.82 -10.672 1 88.75 354 ARG A O 1
ATOM 2816 N N . GLY A 1 355 ? -21.781 14.57 -9.055 1 83.44 355 GLY A N 1
ATOM 2817 C CA . GLY A 1 355 ? -22.312 13.328 -9.57 1 83.44 355 GLY A CA 1
ATOM 2818 C C . GLY A 1 355 ? -21.531 12.109 -9.117 1 83.44 355 GLY A C 1
ATOM 2819 O O . GLY A 1 355 ? -21.719 11.016 -9.664 1 83.44 355 GLY A O 1
ATOM 2820 N N . ALA A 1 356 ? -20.703 12.297 -8.195 1 81.81 356 ALA A N 1
ATOM 2821 C CA . ALA A 1 356 ? -19.891 11.195 -7.684 1 81.81 356 ALA A CA 1
ATOM 2822 C C . ALA A 1 356 ? -20.703 10.312 -6.738 1 81.81 356 ALA A C 1
ATOM 2824 O O . ALA A 1 356 ? -20.359 9.156 -6.5 1 81.81 356 ALA A O 1
ATOM 2825 N N . LEU A 1 357 ? -21.703 10.859 -6.188 1 80.88 357 LEU A N 1
ATOM 2826 C CA . LEU A 1 357 ? -22.625 10.156 -5.312 1 80.88 357 LEU A CA 1
ATOM 2827 C C . LEU A 1 357 ? -24.062 10.297 -5.816 1 80.88 357 LEU A C 1
ATOM 2829 O O . LEU A 1 357 ? -24.531 11.414 -6.051 1 80.88 357 LEU A O 1
ATOM 2833 N N . ALA A 1 358 ? -24.578 9.055 -6.191 1 67.69 358 ALA A N 1
ATOM 2834 C CA . ALA A 1 358 ? -25.969 9.086 -6.676 1 67.69 358 ALA A CA 1
ATOM 2835 C C . ALA A 1 358 ? -26.938 9.367 -5.535 1 67.69 358 ALA A C 1
ATOM 2837 O O . ALA A 1 358 ? -26.906 8.688 -4.504 1 67.69 358 ALA A O 1
ATOM 2838 N N . ALA A 1 359 ? -27.547 10.461 -5.52 1 54.97 359 ALA A N 1
ATOM 2839 C CA . ALA A 1 359 ? -28.625 10.719 -4.578 1 54.97 359 ALA A CA 1
ATOM 2840 C C . ALA A 1 359 ? -29.781 9.742 -4.797 1 54.97 359 ALA A C 1
ATOM 2842 O O . ALA A 1 359 ? -30.047 9.328 -5.93 1 54.97 359 ALA A O 1
ATOM 2843 N N . ALA A 1 360 ? -30.203 9.039 -3.799 1 40.66 360 ALA A N 1
ATOM 2844 C CA . ALA A 1 360 ? -31.391 8.211 -3.93 1 40.66 360 ALA A CA 1
ATOM 2845 C C . ALA A 1 360 ? -32.5 8.945 -4.688 1 40.66 360 ALA A C 1
ATOM 2847 O O . ALA A 1 360 ? -32.75 10.125 -4.434 1 40.66 360 ALA A O 1
ATOM 2848 N N . MET B 1 1 ? 10.844 -21.141 -27.781 1 63.59 1 MET B N 1
ATOM 2849 C CA . MET B 1 1 ? 9.57 -20.641 -28.281 1 63.59 1 MET B CA 1
ATOM 2850 C C . MET B 1 1 ? 9.664 -19.172 -28.641 1 63.59 1 MET B C 1
ATOM 2852 O O . MET B 1 1 ? 10.367 -18.406 -27.969 1 63.59 1 MET B O 1
ATOM 2856 N N . ALA B 1 2 ? 9.164 -18.812 -29.812 1 81.88 2 ALA B N 1
ATOM 2857 C CA . ALA B 1 2 ? 9.195 -17.422 -30.281 1 81.88 2 ALA B CA 1
ATOM 2858 C C . ALA B 1 2 ? 8.289 -16.531 -29.438 1 81.88 2 ALA B C 1
ATOM 2860 O O . ALA B 1 2 ? 7.234 -16.969 -28.984 1 81.88 2 ALA B O 1
ATOM 2861 N N . ASP B 1 3 ? 8.82 -15.445 -29.062 1 89.88 3 ASP B N 1
ATOM 2862 C CA . ASP B 1 3 ? 8.031 -14.453 -28.328 1 89.88 3 ASP B CA 1
ATOM 2863 C C . ASP B 1 3 ? 6.742 -14.125 -29.078 1 89.88 3 ASP B C 1
ATOM 2865 O O . ASP B 1 3 ? 6.719 -14.117 -30.312 1 89.88 3 ASP B O 1
ATOM 2869 N N . LEU B 1 4 ? 5.668 -13.922 -28.422 1 90.44 4 LEU B N 1
ATOM 2870 C CA . LEU B 1 4 ? 4.379 -13.57 -29 1 90.44 4 LEU B CA 1
ATOM 2871 C C . LEU B 1 4 ? 4.422 -12.18 -29.625 1 90.44 4 LEU B C 1
ATOM 2873 O O . LEU B 1 4 ? 3.775 -11.922 -30.641 1 90.44 4 LEU B O 1
ATOM 2877 N N . PHE B 1 5 ? 5.09 -11.258 -29 1 94.12 5 PHE B N 1
ATOM 2878 C CA . PHE B 1 5 ? 5.324 -9.891 -29.453 1 94.12 5 PHE B CA 1
ATOM 2879 C C . PHE B 1 5 ? 6.645 -9.359 -28.906 1 94.12 5 PHE B C 1
ATOM 2881 O O . PHE B 1 5 ? 7.445 -10.117 -28.359 1 94.12 5 PHE B O 1
ATOM 2888 N N . GLU B 1 6 ? 6.93 -8.016 -29.156 1 97.62 6 GLU B N 1
ATOM 2889 C CA . GLU B 1 6 ? 8.227 -7.445 -28.812 1 97.62 6 GLU B CA 1
ATOM 2890 C C . GLU B 1 6 ? 8.539 -7.66 -27.328 1 97.62 6 GLU B C 1
ATOM 2892 O O . GLU B 1 6 ? 7.699 -7.387 -26.469 1 97.62 6 GLU B O 1
ATOM 2897 N N . ASN B 1 7 ? 9.734 -8.18 -27.062 1 98.25 7 ASN B N 1
ATOM 2898 C CA . ASN B 1 7 ? 10.164 -8.57 -25.719 1 98.25 7 ASN B CA 1
ATOM 2899 C C . ASN B 1 7 ? 11.398 -7.789 -25.281 1 98.25 7 ASN B C 1
ATOM 2901 O O . ASN B 1 7 ? 12.477 -8.367 -25.125 1 98.25 7 ASN B O 1
ATOM 2905 N N . PRO B 1 8 ? 11.18 -6.527 -24.953 1 98.38 8 PRO B N 1
ATOM 2906 C CA . PRO B 1 8 ? 12.328 -5.648 -24.703 1 98.38 8 PRO B CA 1
ATOM 2907 C C . PRO B 1 8 ? 13.094 -6.035 -23.438 1 98.38 8 PRO B C 1
ATOM 2909 O O . PRO B 1 8 ? 14.281 -5.719 -23.312 1 98.38 8 PRO B O 1
ATOM 2912 N N . MET B 1 9 ? 12.516 -6.77 -22.516 1 98.5 9 MET B N 1
ATOM 2913 C CA . MET B 1 9 ? 13.156 -7.121 -21.25 1 98.5 9 MET B CA 1
ATOM 2914 C C . MET B 1 9 ? 13.773 -8.516 -21.312 1 98.5 9 MET B C 1
ATOM 2916 O O . MET B 1 9 ? 14.469 -8.938 -20.391 1 98.5 9 MET B O 1
ATOM 2920 N N . GLY B 1 10 ? 13.531 -9.203 -22.406 1 98.56 10 GLY B N 1
ATOM 2921 C CA . GLY B 1 10 ? 14.016 -10.57 -22.547 1 98.56 10 GLY B CA 1
ATOM 2922 C C . GLY B 1 10 ? 13.406 -11.523 -21.547 1 98.56 10 GLY B C 1
ATOM 2923 O O . GLY B 1 10 ? 14.102 -12.383 -21 1 98.56 10 GLY B O 1
ATOM 2924 N N . LEU B 1 11 ? 12.156 -11.367 -21.281 1 98.62 11 LEU B N 1
ATOM 2925 C CA . LEU B 1 11 ? 11.445 -12.227 -20.344 1 98.62 11 LEU B CA 1
ATOM 2926 C C . LEU B 1 11 ? 11.391 -13.664 -20.844 1 98.62 11 LEU B C 1
ATOM 2928 O O . LEU B 1 11 ? 11.227 -13.898 -22.047 1 98.62 11 LEU B O 1
ATOM 2932 N N . CYS B 1 12 ? 11.5 -14.633 -19.891 1 97.56 12 CYS B N 1
ATOM 2933 C CA . CYS B 1 12 ? 11.406 -16.016 -20.312 1 97.56 12 CYS B CA 1
ATOM 2934 C C . CYS B 1 12 ? 10.891 -16.906 -19.172 1 97.56 12 CYS B C 1
ATOM 2936 O O . CYS B 1 12 ? 11.484 -17.938 -18.875 1 97.56 12 CYS B O 1
ATOM 2938 N N . GLY B 1 13 ? 9.875 -16.469 -18.516 1 97.75 13 GLY B N 1
ATOM 2939 C CA . GLY B 1 13 ? 9.172 -17.281 -17.531 1 97.75 13 GLY B CA 1
ATOM 2940 C C . GLY B 1 13 ? 9.406 -16.812 -16.109 1 97.75 13 GLY B C 1
ATOM 2941 O O . GLY B 1 13 ? 10.172 -15.867 -15.875 1 97.75 13 GLY B O 1
ATOM 2942 N N . PHE B 1 14 ? 8.758 -17.453 -15.133 1 98.62 14 PHE B N 1
ATOM 2943 C CA . PHE B 1 14 ? 8.953 -17.219 -13.711 1 98.62 14 PHE B CA 1
ATOM 2944 C C . PHE B 1 14 ? 10.188 -17.953 -13.203 1 98.62 14 PHE B C 1
ATOM 2946 O O . PHE B 1 14 ? 10.5 -19.047 -13.664 1 98.62 14 PHE B O 1
ATOM 2953 N N . GLU B 1 15 ? 10.82 -17.375 -12.234 1 98.75 15 GLU B N 1
ATOM 2954 C CA . GLU B 1 15 ? 11.961 -18.062 -11.648 1 98.75 15 GLU B CA 1
ATOM 2955 C C . GLU B 1 15 ? 11.625 -18.625 -10.273 1 98.75 15 GLU B C 1
ATOM 2957 O O . GLU B 1 15 ? 11.945 -19.781 -9.969 1 98.75 15 GLU B O 1
ATOM 2962 N N . PHE B 1 16 ? 11.102 -17.828 -9.406 1 98.81 16 PHE B N 1
ATOM 2963 C CA . PHE B 1 16 ? 10.703 -18.328 -8.094 1 98.81 16 PHE B CA 1
ATOM 2964 C C . PHE B 1 16 ? 9.594 -17.453 -7.512 1 98.81 16 PHE B C 1
ATOM 2966 O O . PHE B 1 16 ? 9.336 -16.359 -8 1 98.81 16 PHE B O 1
ATOM 2973 N N . VAL B 1 17 ? 8.875 -17.984 -6.609 1 98.88 17 VAL B N 1
ATOM 2974 C CA . VAL B 1 17 ? 7.992 -17.25 -5.719 1 98.88 17 VAL B CA 1
ATOM 2975 C C . VAL B 1 17 ? 8.547 -17.281 -4.293 1 98.88 17 VAL B C 1
ATOM 2977 O O . VAL B 1 17 ? 8.984 -18.328 -3.816 1 98.88 17 VAL B O 1
ATOM 2980 N N . GLU B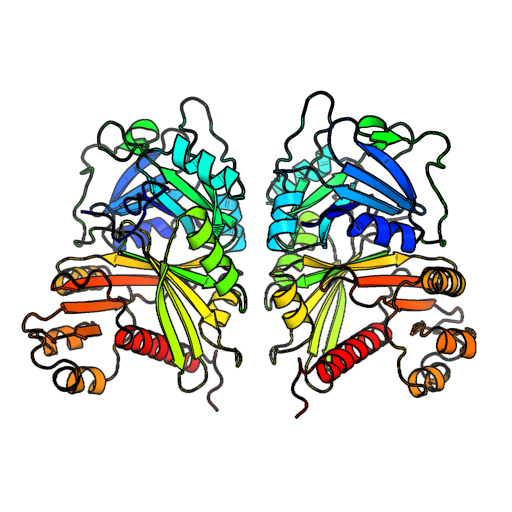 1 18 ? 8.648 -16.156 -3.707 1 98.81 18 GLU B N 1
ATOM 2981 C CA . GLU B 1 18 ? 9.148 -16.016 -2.34 1 98.81 18 GLU B CA 1
ATOM 2982 C C . GLU B 1 18 ? 7.996 -15.93 -1.34 1 98.81 18 GLU B C 1
ATOM 2984 O O . GLU B 1 18 ? 7.043 -15.18 -1.548 1 98.81 18 GLU B O 1
ATOM 2989 N N . PHE B 1 19 ? 8.109 -16.75 -0.271 1 98.88 19 PHE B N 1
ATOM 2990 C CA . PHE B 1 19 ? 7.086 -16.797 0.764 1 98.88 19 PHE B CA 1
ATOM 2991 C C . PHE B 1 19 ? 7.676 -16.453 2.127 1 98.88 19 PHE B C 1
ATOM 2993 O O . PHE B 1 19 ? 8.859 -16.703 2.379 1 98.88 19 PHE B O 1
ATOM 3000 N N . ALA B 1 20 ? 6.859 -15.898 2.979 1 98.69 20 ALA B N 1
ATOM 3001 C CA . ALA B 1 20 ? 7.203 -15.656 4.379 1 98.69 20 ALA B CA 1
ATOM 3002 C C . ALA B 1 20 ? 5.977 -15.805 5.277 1 98.69 20 ALA B C 1
ATOM 3004 O O . ALA B 1 20 ? 4.84 -15.711 4.805 1 98.69 20 ALA B O 1
ATOM 3005 N N . SER B 1 21 ? 6.184 -16.062 6.496 1 98.69 21 SER B N 1
ATOM 3006 C CA . SER B 1 21 ? 5.156 -16.172 7.523 1 98.69 21 SER B CA 1
ATOM 3007 C C . SER B 1 21 ? 5.617 -15.57 8.844 1 98.69 21 SER B C 1
ATOM 3009 O O . SER B 1 21 ? 6.781 -15.711 9.227 1 98.69 21 SER B O 1
ATOM 3011 N N . PRO B 1 22 ? 4.648 -14.875 9.492 1 97.5 22 PRO B N 1
ATOM 3012 C CA . PRO B 1 22 ? 5.031 -14.391 10.82 1 97.5 22 PRO B CA 1
ATOM 3013 C C . PRO B 1 22 ? 5.203 -15.516 11.836 1 97.5 22 PRO B C 1
ATOM 3015 O O . PRO B 1 22 ? 5.926 -15.359 12.82 1 97.5 22 PRO B O 1
ATOM 3018 N N . GLU B 1 23 ? 4.52 -16.609 11.594 1 97.25 23 GLU B N 1
ATOM 3019 C CA . GLU B 1 23 ? 4.629 -17.781 12.445 1 97.25 23 GLU B CA 1
ATOM 3020 C C . GLU B 1 23 ? 5.527 -18.844 11.805 1 97.25 23 GLU B C 1
ATOM 3022 O O . GLU B 1 23 ? 5.457 -19.078 10.594 1 97.25 23 GLU B O 1
ATOM 3027 N N . PRO B 1 24 ? 6.312 -19.406 12.672 1 96.19 24 PRO B N 1
ATOM 3028 C CA . PRO B 1 24 ? 7.195 -20.453 12.141 1 96.19 24 PRO B CA 1
ATOM 3029 C C . PRO B 1 24 ? 6.445 -21.734 11.781 1 96.19 24 PRO B C 1
ATOM 3031 O O . PRO B 1 24 ? 5.398 -22.016 12.359 1 96.19 24 PRO B O 1
ATOM 3034 N N . ASN B 1 25 ? 6.941 -22.469 10.766 1 97.06 25 ASN B N 1
ATOM 3035 C CA . ASN B 1 25 ? 6.523 -23.828 10.43 1 97.06 25 ASN B CA 1
ATOM 3036 C C . ASN B 1 25 ? 5.098 -23.859 9.883 1 97.06 25 ASN B C 1
ATOM 3038 O O . ASN B 1 25 ? 4.332 -24.781 10.195 1 97.06 25 ASN B O 1
ATOM 3042 N N . VAL B 1 26 ? 4.691 -22.812 9.281 1 98 26 VAL B N 1
ATOM 3043 C CA . VAL B 1 26 ? 3.395 -22.75 8.625 1 98 26 VAL B CA 1
ATOM 3044 C C . VAL B 1 26 ? 3.543 -23.125 7.152 1 98 26 VAL B C 1
ATOM 3046 O O . VAL B 1 26 ? 2.768 -23.938 6.629 1 98 26 VAL B O 1
ATOM 3049 N N . LEU B 1 27 ? 4.586 -22.672 6.512 1 98.75 27 LEU B N 1
ATOM 3050 C CA . LEU B 1 27 ? 4.773 -22.828 5.074 1 98.75 27 LEU B CA 1
ATOM 3051 C C . LEU B 1 27 ? 5.324 -24.219 4.742 1 98.75 27 LEU B C 1
ATOM 3053 O O . LEU B 1 27 ? 4.867 -24.859 3.801 1 98.75 27 LEU B O 1
ATOM 3057 N N . GLU B 1 28 ? 6.254 -24.641 5.52 1 98.56 28 GLU B N 1
ATOM 3058 C CA . GLU B 1 28 ? 7.02 -25.844 5.223 1 98.56 28 GLU B CA 1
ATOM 3059 C C . GLU B 1 28 ? 6.113 -27.062 5.156 1 98.56 28 GLU B C 1
ATOM 3061 O O . GLU B 1 28 ? 6.086 -27.781 4.148 1 98.56 28 GLU B O 1
ATOM 3066 N N . PRO B 1 29 ? 5.297 -27.312 6.203 1 98.38 29 PRO B N 1
ATOM 3067 C CA . PRO B 1 29 ? 4.426 -28.484 6.105 1 98.38 29 PRO B CA 1
ATOM 3068 C C . PRO B 1 29 ? 3.439 -28.406 4.941 1 98.38 29 PRO B C 1
ATOM 3070 O O . PRO B 1 29 ? 3.098 -29.422 4.336 1 98.38 29 PRO B O 1
ATOM 3073 N N . LEU B 1 30 ? 2.971 -27.219 4.664 1 98.56 30 LEU B N 1
ATOM 3074 C CA . LEU B 1 30 ? 2.041 -27.031 3.553 1 98.56 30 LEU B CA 1
ATOM 3075 C C . LEU B 1 30 ? 2.701 -27.406 2.229 1 98.56 30 LEU B C 1
ATOM 3077 O O . LEU B 1 30 ? 2.117 -28.141 1.425 1 98.56 30 LEU B O 1
ATOM 3081 N N . PHE B 1 31 ? 3.924 -26.922 1.985 1 98.81 31 PHE B N 1
ATOM 3082 C CA . PHE B 1 31 ? 4.617 -27.172 0.727 1 98.81 31 PHE B CA 1
ATOM 3083 C C . PHE B 1 31 ? 4.98 -28.641 0.596 1 98.81 31 PHE B C 1
ATOM 3085 O O . PHE B 1 31 ? 4.879 -29.219 -0.489 1 98.81 31 PHE B O 1
ATOM 3092 N N . GLU B 1 32 ? 5.359 -29.234 1.661 1 98.62 32 GLU B N 1
ATOM 3093 C CA . GLU B 1 32 ? 5.641 -30.656 1.637 1 98.62 32 GLU B CA 1
ATOM 3094 C C . GLU B 1 32 ? 4.383 -31.469 1.321 1 98.62 32 GLU B C 1
ATOM 3096 O O . GLU B 1 32 ? 4.426 -32.406 0.532 1 98.62 32 GLU B O 1
ATOM 3101 N N . LYS B 1 33 ? 3.295 -31.047 1.911 1 98.25 33 LYS B N 1
ATOM 3102 C CA . LYS B 1 33 ? 2.014 -31.703 1.648 1 98.25 33 LYS B CA 1
ATOM 3103 C C . LYS B 1 33 ? 1.611 -31.547 0.184 1 98.25 33 LYS B C 1
ATOM 3105 O O . LYS B 1 33 ? 0.886 -32.406 -0.355 1 98.25 33 LYS B O 1
ATOM 3110 N N . MET B 1 34 ? 2.098 -30.531 -0.46 1 98.69 34 MET B N 1
ATOM 3111 C CA . MET B 1 34 ? 1.753 -30.281 -1.856 1 98.69 34 MET B CA 1
ATOM 3112 C C . MET B 1 34 ? 2.748 -30.953 -2.793 1 98.69 34 MET B C 1
ATOM 3114 O O . MET B 1 34 ? 2.697 -30.766 -4.008 1 98.69 34 MET B O 1
ATOM 3118 N N . GLY B 1 35 ? 3.666 -31.703 -2.273 1 98.62 35 GLY B N 1
ATOM 3119 C CA . GLY B 1 35 ? 4.586 -32.5 -3.08 1 98.62 35 GLY B CA 1
ATOM 3120 C C . GLY B 1 35 ? 5.926 -31.812 -3.293 1 98.62 35 GLY B C 1
ATOM 3121 O O . GLY B 1 35 ? 6.781 -32.312 -4.02 1 98.62 35 GLY B O 1
ATOM 3122 N N . PHE B 1 36 ? 6.109 -30.672 -2.693 1 98.88 36 PHE B N 1
ATOM 3123 C CA . PHE B 1 36 ? 7.398 -30 -2.799 1 98.88 36 PHE B CA 1
ATOM 3124 C C . PHE B 1 36 ? 8.422 -30.641 -1.867 1 98.88 36 PHE B C 1
ATOM 3126 O O . PHE B 1 36 ? 8.055 -31.219 -0.846 1 98.88 36 PHE B O 1
ATOM 3133 N N . THR B 1 37 ? 9.664 -30.5 -2.26 1 98.81 37 THR B N 1
ATOM 3134 C CA . THR B 1 37 ? 10.773 -31.031 -1.484 1 98.81 37 THR B CA 1
ATOM 3135 C C . THR B 1 37 ? 11.758 -29.938 -1.112 1 98.81 37 THR B C 1
ATOM 3137 O O . THR B 1 37 ? 12.086 -29.078 -1.94 1 98.81 37 THR B O 1
ATOM 3140 N N . LEU B 1 38 ? 12.141 -29.938 0.181 1 98.81 38 LEU B N 1
ATOM 3141 C CA . LEU B 1 38 ? 13.266 -29.094 0.561 1 98.81 38 LEU B CA 1
ATOM 3142 C C . LEU B 1 38 ? 14.555 -29.578 -0.097 1 98.81 38 LEU B C 1
ATOM 3144 O O . LEU B 1 38 ? 15.039 -30.672 0.207 1 98.81 38 LEU B O 1
ATOM 3148 N N . VAL B 1 39 ? 15.148 -28.781 -0.968 1 98.69 39 VAL B N 1
ATOM 3149 C CA . VAL B 1 39 ? 16.266 -29.312 -1.74 1 98.69 39 VAL B CA 1
ATOM 3150 C C . VAL B 1 39 ? 17.562 -28.609 -1.326 1 98.69 39 VAL B C 1
ATOM 3152 O O . VAL B 1 39 ? 18.656 -29.125 -1.544 1 98.69 39 VAL B O 1
ATOM 3155 N N . ALA B 1 40 ? 17.422 -27.359 -0.8 1 98.75 40 ALA B N 1
ATOM 3156 C CA . ALA B 1 40 ? 18.625 -26.609 -0.445 1 98.75 40 ALA B CA 1
ATOM 3157 C C . ALA B 1 40 ? 18.328 -25.594 0.651 1 98.75 40 ALA B C 1
ATOM 3159 O O . ALA B 1 40 ? 17.172 -25.234 0.875 1 98.75 40 ALA B O 1
ATOM 3160 N N . VAL B 1 41 ? 19.328 -25.172 1.35 1 98.62 41 VAL B N 1
ATOM 3161 C CA . VAL B 1 41 ? 19.266 -24.141 2.377 1 98.62 41 VAL B CA 1
ATOM 3162 C C . VAL B 1 41 ? 20.281 -23.047 2.076 1 98.62 41 VAL B C 1
ATOM 3164 O O . VAL B 1 41 ? 21.375 -23.312 1.599 1 98.62 41 VAL B O 1
ATOM 3167 N N . HIS B 1 42 ? 19.875 -21.875 2.297 1 98 42 HIS B N 1
ATOM 3168 C CA . HIS B 1 42 ? 20.766 -20.75 2.029 1 98 42 HIS B CA 1
ATOM 3169 C C . HIS B 1 42 ? 22.031 -20.828 2.889 1 98 42 HIS B C 1
ATOM 3171 O O . HIS B 1 42 ? 21.953 -21.203 4.062 1 98 42 HIS B O 1
ATOM 3177 N N . ARG B 1 43 ? 23.141 -20.344 2.385 1 97.25 43 ARG B N 1
ATOM 3178 C CA . ARG B 1 43 ? 24.438 -20.516 3.021 1 97.25 43 ARG B CA 1
ATOM 3179 C C . ARG B 1 43 ? 24.578 -19.594 4.234 1 97.25 43 ARG B C 1
ATOM 3181 O O . ARG B 1 43 ? 25.266 -19.938 5.199 1 97.25 43 ARG B O 1
ATOM 3188 N N . SER B 1 44 ? 23.891 -18.469 4.184 1 96.12 44 SER B N 1
ATOM 3189 C CA . SER B 1 44 ? 24.203 -17.469 5.207 1 96.12 44 SER B CA 1
ATOM 3190 C C . SER B 1 44 ? 22.938 -16.906 5.836 1 96.12 44 SER B C 1
ATOM 3192 O O . SER B 1 44 ? 22.984 -16.234 6.871 1 96.12 44 SER B O 1
ATOM 3194 N N . LYS B 1 45 ? 21.781 -17.125 5.246 1 96.69 45 LYS B N 1
ATOM 3195 C CA . LYS B 1 45 ? 20.5 -16.625 5.758 1 96.69 45 LYS B CA 1
ATOM 3196 C C . LYS B 1 45 ? 19.562 -17.781 6.113 1 96.69 45 LYS B C 1
ATOM 3198 O O . LYS B 1 45 ? 19.781 -18.922 5.695 1 96.69 45 LYS B O 1
ATOM 3203 N N . ASP B 1 46 ? 18.562 -17.469 6.926 1 98 46 ASP B N 1
ATOM 3204 C CA . ASP B 1 46 ? 17.516 -18.453 7.211 1 98 46 ASP B CA 1
ATOM 3205 C C . ASP B 1 46 ? 16.484 -18.484 6.086 1 98 46 ASP B C 1
ATOM 3207 O O . ASP B 1 46 ? 15.359 -18.031 6.258 1 98 46 ASP B O 1
ATOM 3211 N N . VAL B 1 47 ? 16.875 -19.047 4.988 1 98.31 47 VAL B N 1
ATOM 3212 C CA . VAL B 1 47 ? 16.062 -19.141 3.777 1 98.31 47 VAL B CA 1
ATOM 3213 C C . VAL B 1 47 ? 16.141 -20.547 3.203 1 98.31 47 VAL B C 1
ATOM 3215 O O . VAL B 1 47 ? 17.219 -21.141 3.156 1 98.31 47 VAL B O 1
ATOM 3218 N N . LEU B 1 48 ? 15.023 -21.078 2.865 1 98.81 48 LEU B N 1
ATOM 3219 C CA . LEU B 1 48 ? 14.906 -22.453 2.355 1 98.81 48 LEU B CA 1
ATOM 3220 C C . LEU B 1 48 ? 14.453 -22.438 0.899 1 98.81 48 LEU B C 1
ATOM 3222 O O . LEU B 1 48 ? 13.695 -21.562 0.481 1 98.81 48 LEU B O 1
ATOM 3226 N N . LEU B 1 49 ? 14.93 -23.422 0.187 1 98.88 49 LEU B N 1
ATOM 3227 C CA . LEU B 1 49 ? 14.477 -23.656 -1.184 1 98.88 49 LEU B CA 1
ATOM 3228 C C . LEU B 1 49 ? 13.672 -24.938 -1.289 1 98.88 49 LEU B C 1
ATOM 3230 O O . LEU B 1 49 ? 14.211 -26.031 -1.084 1 98.88 49 LEU B O 1
ATOM 3234 N N . TYR B 1 50 ? 12.414 -24.828 -1.547 1 98.94 50 TYR B N 1
ATOM 3235 C CA . TYR B 1 50 ? 11.555 -25.953 -1.898 1 98.94 50 TYR B CA 1
ATOM 3236 C C . TYR B 1 50 ? 11.352 -26.031 -3.406 1 98.94 50 TYR B C 1
ATOM 3238 O O . TYR B 1 50 ? 11.195 -25 -4.074 1 98.94 50 TYR B O 1
ATOM 3246 N N . ARG B 1 51 ? 11.344 -27.281 -3.898 1 98.81 51 ARG B N 1
ATOM 3247 C CA . ARG B 1 51 ? 11.273 -27.438 -5.348 1 98.81 51 ARG B CA 1
ATOM 3248 C C . ARG B 1 51 ? 10.352 -28.594 -5.734 1 98.81 51 ARG B C 1
ATOM 3250 O O . ARG B 1 51 ? 10.258 -29.594 -5.016 1 98.81 51 ARG B O 1
ATOM 3257 N N . GLN B 1 52 ? 9.633 -28.453 -6.758 1 98.62 52 GLN B N 1
ATOM 3258 C CA . GLN B 1 52 ? 8.906 -29.453 -7.535 1 98.62 52 GLN B CA 1
ATOM 3259 C C . GLN B 1 52 ? 8.953 -29.125 -9.023 1 98.62 52 GLN B C 1
ATOM 3261 O O . GLN B 1 52 ? 8.523 -28.047 -9.445 1 98.62 52 GLN B O 1
ATOM 3266 N N . GLY B 1 53 ? 9.492 -30.094 -9.836 1 97.06 53 GLY B N 1
ATOM 3267 C CA . GLY B 1 53 ? 9.727 -29.734 -11.227 1 97.06 53 GLY B CA 1
ATOM 3268 C C . GLY B 1 53 ? 10.578 -28.484 -11.375 1 97.06 53 GLY B C 1
ATOM 3269 O O . GLY B 1 53 ? 11.648 -28.375 -10.789 1 97.06 53 GLY B O 1
ATOM 3270 N N . ASP B 1 54 ? 10.125 -27.578 -12.164 1 97.31 54 ASP B N 1
ATOM 3271 C CA . ASP B 1 54 ? 10.836 -26.328 -12.391 1 97.31 54 ASP B CA 1
ATOM 3272 C C . ASP B 1 54 ? 10.281 -25.203 -11.516 1 97.31 54 ASP B C 1
ATOM 3274 O O . ASP B 1 54 ? 10.57 -24.031 -11.742 1 97.31 54 ASP B O 1
ATOM 3278 N N . ILE B 1 55 ? 9.484 -25.594 -10.539 1 98.75 55 ILE B N 1
ATOM 3279 C CA . ILE B 1 55 ? 8.914 -24.609 -9.633 1 98.75 55 ILE B CA 1
ATOM 3280 C C . ILE B 1 55 ? 9.844 -24.422 -8.438 1 98.75 55 ILE B C 1
ATOM 3282 O O . ILE B 1 55 ? 10.234 -25.391 -7.781 1 98.75 55 ILE B O 1
ATOM 3286 N N . ASN B 1 56 ? 10.219 -23.188 -8.164 1 98.88 56 ASN B N 1
ATOM 3287 C CA . ASN B 1 56 ? 11.039 -22.828 -7.02 1 98.88 56 ASN B CA 1
ATOM 3288 C C . ASN B 1 56 ? 10.273 -21.969 -6.02 1 98.88 56 ASN B C 1
ATOM 3290 O O . ASN B 1 56 ? 9.875 -20.844 -6.328 1 98.88 56 ASN B O 1
ATOM 3294 N N . PHE B 1 57 ? 10 -22.531 -4.832 1 98.94 57 PHE B N 1
ATOM 3295 C CA . PHE B 1 57 ? 9.445 -21.781 -3.713 1 98.94 57 PHE B CA 1
ATOM 3296 C C . PHE B 1 57 ? 10.539 -21.438 -2.699 1 98.94 57 PHE B C 1
ATOM 3298 O O . PHE B 1 57 ? 11.172 -22.328 -2.143 1 98.94 57 PHE B O 1
ATOM 3305 N N . ILE B 1 58 ? 10.766 -20.188 -2.539 1 98.88 58 ILE B N 1
ATOM 3306 C CA . ILE B 1 58 ? 11.695 -19.703 -1.518 1 98.88 58 ILE B CA 1
ATOM 3307 C C . ILE B 1 58 ? 10.938 -19.406 -0.23 1 98.88 58 ILE B C 1
ATOM 3309 O O . ILE B 1 58 ? 10 -18.594 -0.232 1 98.88 58 ILE B O 1
ATOM 3313 N N . VAL B 1 59 ? 11.281 -20.078 0.824 1 98.88 59 VAL B N 1
ATOM 3314 C CA . VAL B 1 59 ? 10.75 -19.781 2.146 1 98.88 59 VAL B CA 1
ATOM 3315 C C . VAL B 1 59 ? 11.734 -18.891 2.912 1 98.88 59 VAL B C 1
ATOM 3317 O O . VAL B 1 59 ? 12.797 -19.359 3.332 1 98.88 59 VAL B O 1
ATOM 3320 N N . ASN B 1 60 ? 11.414 -17.656 3.082 1 98.56 60 ASN B N 1
ATOM 3321 C CA . ASN B 1 60 ? 12.305 -16.703 3.734 1 98.56 60 ASN B CA 1
ATOM 3322 C C . ASN B 1 60 ? 11.93 -16.5 5.199 1 98.56 60 ASN B C 1
ATOM 3324 O O . ASN B 1 60 ? 10.898 -15.898 5.504 1 98.56 60 ASN B O 1
ATOM 3328 N N . ARG B 1 61 ? 12.773 -17 6.062 1 98.38 61 ARG B N 1
ATOM 3329 C CA . ARG B 1 61 ? 12.57 -16.891 7.504 1 98.38 61 ARG B CA 1
ATOM 3330 C C . ARG B 1 61 ? 13.539 -15.883 8.117 1 98.38 61 ARG B C 1
ATOM 3332 O O . ARG B 1 61 ? 13.727 -15.844 9.336 1 98.38 61 ARG B O 1
ATOM 3339 N N . GLU B 1 62 ? 14.234 -15.172 7.293 1 96.94 62 GLU B N 1
ATOM 3340 C CA . GLU B 1 62 ? 15.242 -14.227 7.773 1 96.94 62 GLU B CA 1
ATOM 3341 C C . GLU B 1 62 ? 14.594 -13.094 8.562 1 96.94 62 GLU B C 1
ATOM 3343 O O . GLU B 1 62 ? 13.734 -12.375 8.039 1 96.94 62 GLU B O 1
ATOM 3348 N N . PRO B 1 63 ? 14.977 -12.898 9.836 1 95.38 63 PRO B N 1
ATOM 3349 C CA . PRO B 1 63 ? 14.406 -11.805 10.625 1 95.38 63 PRO B CA 1
ATOM 3350 C C . PRO B 1 63 ? 14.828 -10.43 10.109 1 95.38 63 PRO B C 1
ATOM 3352 O O . PRO B 1 63 ? 15.867 -10.305 9.461 1 95.38 63 PRO B O 1
ATOM 3355 N N . ARG B 1 64 ? 14.062 -9.391 10.43 1 93.94 64 ARG B N 1
ATOM 3356 C CA . ARG B 1 64 ? 14.352 -8 10.086 1 93.94 64 ARG B CA 1
ATOM 3357 C C . ARG B 1 64 ? 14.664 -7.859 8.602 1 93.94 64 ARG B C 1
ATOM 3359 O O . ARG B 1 64 ? 15.633 -7.195 8.227 1 93.94 64 ARG B O 1
ATOM 3366 N N . SER B 1 65 ? 14.016 -8.664 7.781 1 96.12 65 SER B N 1
ATOM 3367 C CA . SER B 1 65 ? 14.109 -8.609 6.324 1 96.12 65 SER B CA 1
ATOM 3368 C C . SER B 1 65 ? 12.82 -8.078 5.711 1 96.12 65 SER B C 1
ATOM 3370 O O . SER B 1 65 ? 11.797 -7.984 6.391 1 96.12 65 SER B O 1
ATOM 3372 N N . HIS B 1 66 ? 12.898 -7.668 4.469 1 96.38 66 HIS B N 1
ATOM 3373 C CA . HIS B 1 66 ? 11.695 -7.238 3.762 1 96.38 66 HIS B CA 1
ATOM 3374 C C . HIS B 1 66 ? 10.594 -8.297 3.852 1 96.38 66 HIS B C 1
ATOM 3376 O O . HIS B 1 66 ? 9.422 -7.965 4.031 1 96.38 66 HIS B O 1
ATOM 3382 N N . ALA B 1 67 ? 11.016 -9.562 3.719 1 97.88 67 ALA B N 1
ATOM 3383 C CA . ALA B 1 67 ? 10.055 -10.664 3.803 1 97.88 67 ALA B CA 1
ATOM 3384 C C . ALA B 1 67 ? 9.398 -10.719 5.176 1 97.88 67 ALA B C 1
ATOM 3386 O O . ALA B 1 67 ? 8.188 -10.906 5.285 1 97.88 67 ALA B O 1
ATOM 3387 N N . ALA B 1 68 ? 10.195 -10.562 6.195 1 97.81 68 ALA B N 1
ATOM 3388 C CA . ALA B 1 68 ? 9.68 -10.602 7.562 1 97.81 68 ALA B CA 1
ATOM 3389 C C . ALA B 1 68 ? 8.695 -9.461 7.805 1 97.81 68 ALA B C 1
ATOM 3391 O O . ALA B 1 68 ? 7.637 -9.664 8.406 1 97.81 68 ALA B O 1
ATOM 3392 N N . TYR B 1 69 ? 9.047 -8.227 7.406 1 97.69 69 TYR B N 1
ATOM 3393 C CA . TYR B 1 69 ? 8.164 -7.078 7.578 1 97.69 69 TYR B CA 1
ATOM 3394 C C . TYR B 1 69 ? 6.875 -7.258 6.785 1 97.69 69 TYR B C 1
ATOM 3396 O O . TYR B 1 69 ? 5.793 -6.898 7.262 1 97.69 69 TYR B O 1
ATOM 3404 N N . PHE B 1 70 ? 7 -7.797 5.555 1 97.94 70 PHE B N 1
ATOM 3405 C CA . PHE B 1 70 ? 5.832 -8.062 4.723 1 97.94 70 PHE B CA 1
ATOM 3406 C C . PHE B 1 70 ? 4.883 -9.039 5.414 1 97.94 70 PHE B C 1
ATOM 3408 O O . PHE B 1 70 ? 3.68 -8.781 5.5 1 97.94 70 PHE B O 1
ATOM 3415 N N . ALA B 1 71 ? 5.438 -10.102 5.926 1 98.19 71 ALA B N 1
ATOM 3416 C CA . ALA B 1 71 ? 4.633 -11.125 6.594 1 98.19 71 ALA B CA 1
ATOM 3417 C C . ALA B 1 71 ? 3.99 -10.57 7.863 1 98.19 71 ALA B C 1
ATOM 3419 O O . ALA B 1 71 ? 2.875 -10.953 8.219 1 98.19 71 ALA B O 1
ATOM 3420 N N . ALA B 1 72 ? 4.672 -9.758 8.539 1 97.44 72 ALA B N 1
ATOM 3421 C CA . ALA B 1 72 ? 4.129 -9.164 9.758 1 97.44 72 ALA B CA 1
ATOM 3422 C C . ALA B 1 72 ? 2.871 -8.352 9.461 1 97.44 72 ALA B C 1
ATOM 3424 O O . ALA B 1 72 ? 1.946 -8.312 10.273 1 97.44 72 ALA B O 1
ATOM 3425 N N . GLU B 1 73 ? 2.865 -7.715 8.328 1 96.94 73 GLU B N 1
ATOM 3426 C CA . GLU B 1 73 ? 1.734 -6.867 7.965 1 96.94 73 GLU B CA 1
ATOM 3427 C C . GLU B 1 73 ? 0.624 -7.676 7.305 1 96.94 73 GLU B C 1
ATOM 3429 O O . GLU B 1 73 ? -0.56 -7.422 7.535 1 96.94 73 GLU B O 1
ATOM 3434 N N . HIS B 1 74 ? 0.96 -8.742 6.523 1 97.62 74 HIS B N 1
ATOM 3435 C CA . HIS B 1 74 ? -0.017 -9.344 5.629 1 97.62 74 HIS B CA 1
ATOM 3436 C C . HIS B 1 74 ? -0.301 -10.797 6.016 1 97.62 74 HIS B C 1
ATOM 3438 O O . HIS B 1 74 ? -1.218 -11.422 5.477 1 97.62 74 HIS B O 1
ATOM 3444 N N . GLY B 1 75 ? 0.47 -11.367 6.977 1 97.69 75 GLY B N 1
ATOM 3445 C CA . GLY B 1 75 ? 0.359 -12.773 7.312 1 97.69 75 GLY B CA 1
ATOM 3446 C C . GLY B 1 75 ? 1.181 -13.672 6.406 1 97.69 75 GLY B C 1
ATOM 3447 O O . GLY B 1 75 ? 2.039 -13.188 5.66 1 97.69 75 GLY B O 1
ATOM 3448 N N . ALA B 1 76 ? 0.982 -14.984 6.551 1 98.31 76 ALA B N 1
ATOM 3449 C CA . ALA B 1 76 ? 1.66 -15.938 5.68 1 98.31 76 ALA B CA 1
ATOM 3450 C C . ALA B 1 76 ? 1.232 -15.75 4.227 1 98.31 76 ALA B C 1
ATOM 3452 O O . ALA B 1 76 ? 0.039 -15.789 3.914 1 98.31 76 ALA B O 1
ATOM 3453 N N . ALA B 1 77 ? 2.162 -15.539 3.338 1 97.75 77 ALA B N 1
ATOM 3454 C CA . ALA B 1 77 ? 1.792 -15.227 1.959 1 97.75 77 ALA B CA 1
ATOM 3455 C C . ALA B 1 77 ? 3.02 -15.211 1.053 1 97.75 77 ALA B C 1
ATOM 3457 O O . ALA B 1 77 ? 4.152 -15.312 1.53 1 97.75 77 ALA B O 1
ATOM 3458 N N . ALA B 1 78 ? 2.734 -15.195 -0.287 1 98.56 78 ALA B N 1
ATOM 3459 C CA . ALA B 1 78 ? 3.781 -14.812 -1.231 1 98.56 78 ALA B CA 1
ATOM 3460 C C . ALA B 1 78 ? 4.191 -13.359 -1.038 1 98.56 78 ALA B C 1
ATOM 3462 O O . ALA B 1 78 ? 3.34 -12.461 -1.043 1 98.56 78 ALA B O 1
ATOM 3463 N N . CYS B 1 79 ? 5.484 -13.18 -0.82 1 98.38 79 CYS B N 1
ATOM 3464 C CA . CYS B 1 79 ? 5.957 -11.836 -0.501 1 98.38 79 CYS B CA 1
ATOM 3465 C C . CYS B 1 79 ? 6.988 -11.367 -1.52 1 98.38 79 CYS B C 1
ATOM 3467 O O . CYS B 1 79 ? 7.734 -10.422 -1.263 1 98.38 79 CYS B O 1
ATOM 3469 N N . GLY B 1 80 ? 7.117 -12.016 -2.625 1 98.38 80 GLY B N 1
ATOM 3470 C CA . GLY B 1 80 ? 8 -11.68 -3.73 1 98.38 80 GLY B CA 1
ATOM 3471 C C . GLY B 1 80 ? 7.902 -12.656 -4.891 1 98.38 80 GLY B C 1
ATOM 3472 O O . GLY B 1 80 ? 7.391 -13.766 -4.734 1 98.38 80 GLY B O 1
ATOM 3473 N N . MET B 1 81 ? 8.32 -12.195 -6.023 1 98.81 81 MET B N 1
ATOM 3474 C CA . MET B 1 81 ? 8.383 -13.055 -7.199 1 98.81 81 MET B CA 1
ATOM 3475 C C . MET B 1 81 ? 9.57 -12.68 -8.086 1 98.81 81 MET B C 1
ATOM 3477 O O . MET B 1 81 ? 10.125 -11.586 -7.957 1 98.81 81 MET B O 1
ATOM 3481 N N . ALA B 1 82 ? 9.914 -13.617 -8.93 1 98.88 82 ALA B N 1
ATOM 3482 C CA . ALA B 1 82 ? 11.055 -13.375 -9.82 1 98.88 82 ALA B CA 1
ATOM 3483 C C . ALA B 1 82 ? 10.719 -13.75 -11.258 1 98.88 82 ALA B C 1
ATOM 3485 O O . ALA B 1 82 ? 10.125 -14.797 -11.508 1 98.88 82 ALA B O 1
ATOM 3486 N N . PHE B 1 83 ? 11.07 -12.852 -12.141 1 98.88 83 PHE B N 1
ATOM 3487 C CA . PHE B 1 83 ? 11.023 -13.125 -13.57 1 98.88 83 PHE B CA 1
ATOM 3488 C C . PHE B 1 83 ? 12.398 -13.547 -14.086 1 98.88 83 PHE B C 1
ATOM 3490 O O . PHE B 1 83 ? 13.414 -12.984 -13.68 1 98.88 83 PHE B O 1
ATOM 3497 N N . ARG B 1 84 ? 12.375 -14.523 -14.961 1 98.69 84 ARG B N 1
ATOM 3498 C CA . ARG B 1 84 ? 13.578 -14.789 -15.742 1 98.69 84 ARG B CA 1
ATOM 3499 C C . ARG B 1 84 ? 13.75 -13.766 -16.859 1 98.69 84 ARG B C 1
ATOM 3501 O O . ARG B 1 84 ? 12.789 -13.43 -17.547 1 98.69 84 ARG B O 1
ATOM 3508 N N . VAL B 1 85 ? 14.938 -13.266 -16.953 1 98.75 85 VAL B N 1
ATOM 3509 C CA . VAL B 1 85 ? 15.289 -12.383 -18.062 1 98.75 85 VAL B CA 1
ATOM 3510 C C . VAL B 1 85 ? 16.594 -12.852 -18.703 1 98.75 85 VAL B C 1
ATOM 3512 O O . VAL B 1 85 ? 17.359 -13.602 -18.109 1 98.75 85 VAL B O 1
ATOM 3515 N N . ARG B 1 86 ? 16.797 -12.492 -19.922 1 98.06 86 ARG B N 1
ATOM 3516 C CA . ARG B 1 86 ? 18 -12.914 -20.641 1 98.06 86 ARG B CA 1
ATOM 3517 C C . ARG B 1 86 ? 19.234 -12.188 -20.125 1 98.06 86 ARG B C 1
ATOM 3519 O O . ARG B 1 86 ? 20.328 -12.742 -20.125 1 98.06 86 ARG B O 1
ATOM 3526 N N . ASP B 1 87 ? 19.078 -10.945 -19.781 1 98.56 87 ASP B N 1
ATOM 3527 C CA . ASP B 1 87 ? 20.141 -10.086 -19.25 1 98.56 87 ASP B CA 1
ATOM 3528 C C . ASP B 1 87 ? 19.609 -9.211 -18.125 1 98.56 87 ASP B C 1
ATOM 3530 O O . ASP B 1 87 ? 18.984 -8.18 -18.359 1 98.56 87 ASP B O 1
ATOM 3534 N N . ALA B 1 88 ? 20 -9.609 -16.938 1 98.5 88 ALA B N 1
ATOM 3535 C CA . ALA B 1 88 ? 19.438 -8.945 -15.758 1 98.5 88 ALA B CA 1
ATOM 3536 C C . ALA B 1 88 ? 19.938 -7.508 -15.648 1 98.5 88 ALA B C 1
ATOM 3538 O O . ALA B 1 88 ? 19.203 -6.621 -15.211 1 98.5 88 ALA B O 1
ATOM 3539 N N . HIS B 1 89 ? 21.188 -7.234 -15.992 1 98.38 89 HIS B N 1
ATOM 3540 C CA . HIS B 1 89 ? 21.719 -5.879 -15.953 1 98.38 89 HIS B CA 1
ATOM 3541 C C . HIS B 1 89 ? 20.953 -4.953 -16.891 1 98.38 89 HIS B C 1
ATOM 3543 O O . HIS B 1 89 ? 20.547 -3.859 -16.5 1 98.38 89 HIS B O 1
ATOM 3549 N N . GLN B 1 90 ? 20.781 -5.441 -18.062 1 98.5 90 GLN B N 1
ATOM 3550 C CA . GLN B 1 90 ? 20.062 -4.648 -19.047 1 98.5 90 GLN B CA 1
ATOM 3551 C C . GLN B 1 90 ? 18.594 -4.445 -18.641 1 98.5 90 GLN B C 1
ATOM 3553 O O . GLN B 1 90 ? 18.062 -3.338 -18.75 1 98.5 90 GLN B O 1
ATOM 3558 N N . ALA B 1 91 ? 17.938 -5.5 -18.266 1 98.81 91 ALA B N 1
ATOM 3559 C CA . ALA B 1 91 ? 16.531 -5.434 -17.859 1 98.81 91 ALA B CA 1
ATOM 3560 C C . ALA B 1 91 ? 16.328 -4.473 -16.703 1 98.81 91 ALA B C 1
ATOM 3562 O O . ALA B 1 91 ? 15.406 -3.66 -16.703 1 98.81 91 ALA B O 1
ATOM 3563 N N . TYR B 1 92 ? 17.203 -4.566 -15.719 1 98.56 92 TYR B N 1
ATOM 3564 C CA . TYR B 1 92 ? 17.125 -3.717 -14.539 1 98.56 92 TYR B CA 1
ATOM 3565 C C . TYR B 1 92 ? 17.344 -2.252 -14.898 1 98.56 92 TYR B C 1
ATOM 3567 O O . TYR B 1 92 ? 16.562 -1.387 -14.492 1 98.56 92 TYR B O 1
ATOM 3575 N N . ALA B 1 93 ? 18.344 -1.993 -15.633 1 98.62 93 ALA B N 1
ATOM 3576 C CA . ALA B 1 93 ? 18.625 -0.626 -16.062 1 98.62 93 ALA B CA 1
ATOM 3577 C C . ALA B 1 93 ? 17.453 -0.043 -16.844 1 98.62 93 ALA B C 1
ATOM 3579 O O . ALA B 1 93 ? 17.062 1.106 -16.625 1 98.62 93 ALA B O 1
ATOM 3580 N N . ARG B 1 94 ? 16.891 -0.806 -17.766 1 98.69 94 ARG B N 1
ATOM 3581 C CA . ARG B 1 94 ? 15.742 -0.356 -18.547 1 98.69 94 ARG B CA 1
ATOM 3582 C C . ARG B 1 94 ? 14.539 -0.069 -17.656 1 98.69 94 ARG B C 1
ATOM 3584 O O . ARG B 1 94 ? 13.852 0.94 -17.828 1 98.69 94 ARG B O 1
ATOM 3591 N N . ALA B 1 95 ? 14.258 -0.978 -16.703 1 98.75 95 ALA B N 1
ATOM 3592 C CA . ALA B 1 95 ? 13.148 -0.768 -15.781 1 98.75 95 ALA B CA 1
ATOM 3593 C C . ALA B 1 95 ? 13.305 0.555 -15.031 1 98.75 95 ALA B C 1
ATOM 3595 O O . ALA B 1 95 ? 12.344 1.312 -14.898 1 98.75 95 ALA B O 1
ATOM 3596 N N . LEU B 1 96 ? 14.5 0.819 -14.547 1 98.12 96 LEU B N 1
ATOM 3597 C CA . LEU B 1 96 ? 14.758 2.051 -13.812 1 98.12 96 LEU B CA 1
ATOM 3598 C C . LEU B 1 96 ? 14.555 3.271 -14.695 1 98.12 96 LEU B C 1
ATOM 3600 O O . LEU B 1 96 ? 13.992 4.277 -14.258 1 98.12 96 LEU B O 1
ATOM 3604 N N . THR B 1 97 ? 14.977 3.203 -15.945 1 97.94 97 THR B N 1
ATOM 3605 C CA . THR B 1 97 ? 14.805 4.301 -16.891 1 97.94 97 THR B CA 1
ATOM 3606 C C . THR B 1 97 ? 13.328 4.582 -17.125 1 97.94 97 THR B C 1
ATOM 3608 O O . THR B 1 97 ? 12.938 5.734 -17.328 1 97.94 97 THR B O 1
ATOM 3611 N N . LEU B 1 98 ? 12.547 3.547 -17.016 1 98.25 98 LEU B N 1
ATOM 3612 C CA . LEU B 1 98 ? 11.117 3.668 -17.281 1 98.25 98 LEU B CA 1
ATOM 3613 C C . LEU B 1 98 ? 10.352 4.039 -16.016 1 98.25 98 LEU B C 1
ATOM 3615 O O . LEU B 1 98 ? 9.125 4.09 -16.016 1 98.25 98 LEU B O 1
ATOM 3619 N N . GLY B 1 99 ? 11.062 4.23 -14.914 1 97.12 99 GLY B N 1
ATOM 3620 C CA . GLY B 1 99 ? 10.445 4.809 -13.727 1 97.12 99 GLY B CA 1
ATOM 3621 C C . GLY B 1 99 ? 10.203 3.791 -12.625 1 97.12 99 GLY B C 1
ATOM 3622 O O . GLY B 1 99 ? 9.578 4.105 -11.617 1 97.12 99 GLY B O 1
ATOM 3623 N N . ALA B 1 100 ? 10.68 2.539 -12.82 1 98.5 100 ALA B N 1
ATOM 3624 C CA . ALA B 1 100 ? 10.531 1.555 -11.75 1 98.5 100 ALA B CA 1
ATOM 3625 C C . ALA B 1 100 ? 11.297 1.986 -10.5 1 98.5 100 ALA B C 1
ATOM 3627 O O . ALA B 1 100 ? 12.406 2.521 -10.594 1 98.5 100 ALA B O 1
ATOM 3628 N N . GLN B 1 101 ? 10.688 1.768 -9.359 1 97.75 101 GLN B N 1
ATOM 3629 C CA . GLN B 1 101 ? 11.367 2.041 -8.102 1 97.75 101 GLN B CA 1
ATOM 3630 C C . GLN B 1 101 ? 12.273 0.878 -7.703 1 97.75 101 GLN B C 1
ATOM 3632 O O . GLN B 1 101 ? 11.805 -0.242 -7.5 1 97.75 101 GLN B O 1
ATOM 3637 N N . PRO B 1 102 ? 13.562 1.144 -7.562 1 97.25 102 PRO B N 1
ATOM 3638 C CA . PRO B 1 102 ? 14.461 0.063 -7.141 1 97.25 102 PRO B CA 1
ATOM 3639 C C . PRO B 1 102 ? 14.242 -0.347 -5.684 1 97.25 102 PRO B C 1
ATOM 3641 O O . PRO B 1 102 ? 13.859 0.482 -4.855 1 97.25 102 PRO B O 1
ATOM 3644 N N . MET B 1 103 ? 14.398 -1.562 -5.387 1 95.88 103 MET B N 1
ATOM 3645 C CA . MET B 1 103 ? 14.422 -2.09 -4.027 1 95.88 103 MET B CA 1
ATOM 3646 C C . MET B 1 103 ? 15.805 -2.656 -3.689 1 95.88 103 MET B C 1
ATOM 3648 O O . MET B 1 103 ? 16.281 -3.561 -4.371 1 95.88 103 MET B O 1
ATOM 3652 N N . GLU B 1 104 ? 16.328 -2.07 -2.654 1 90.25 104 GLU B N 1
ATOM 3653 C CA . GLU B 1 104 ? 17.641 -2.557 -2.234 1 90.25 104 GLU B CA 1
ATOM 3654 C C . GLU B 1 104 ? 17.516 -3.66 -1.188 1 90.25 104 GLU B C 1
ATOM 3656 O O . GLU B 1 104 ? 16.984 -3.434 -0.103 1 90.25 104 GLU B O 1
ATOM 3661 N N . MET B 1 105 ? 17.938 -4.793 -1.593 1 88.38 105 MET B N 1
ATOM 3662 C CA . MET B 1 105 ? 17.969 -5.93 -0.676 1 88.38 105 MET B CA 1
ATOM 3663 C C . MET B 1 105 ? 19.359 -6.098 -0.062 1 88.38 105 MET B C 1
ATOM 3665 O O . MET B 1 105 ? 20.328 -6.32 -0.778 1 88.38 105 MET B O 1
ATOM 3669 N N . PRO B 1 106 ? 19.375 -5.938 1.222 1 86.25 106 PRO B N 1
ATOM 3670 C CA . PRO B 1 106 ? 20.688 -6.051 1.855 1 86.25 106 PRO B CA 1
ATOM 3671 C C . PRO B 1 106 ? 21.359 -7.402 1.607 1 86.25 106 PRO B C 1
ATOM 3673 O O . PRO B 1 106 ? 20.672 -8.438 1.62 1 86.25 106 PRO B O 1
ATOM 3676 N N . THR B 1 107 ? 22.609 -7.348 1.29 1 89.38 107 THR B N 1
ATOM 3677 C CA . THR B 1 107 ? 23.391 -8.562 1.075 1 89.38 107 THR B CA 1
ATOM 3678 C C . THR B 1 107 ? 24.625 -8.586 1.981 1 89.38 107 THR B C 1
ATOM 3680 O O . THR B 1 107 ? 25.188 -7.539 2.301 1 89.38 107 THR B O 1
ATOM 3683 N N . SER B 1 108 ? 24.906 -9.758 2.426 1 89.19 108 SER B N 1
ATOM 3684 C CA . SER B 1 108 ? 26.156 -9.961 3.166 1 89.19 108 SER B CA 1
ATOM 3685 C C . SER B 1 108 ? 27.281 -10.414 2.242 1 89.19 108 SER B C 1
ATOM 3687 O O . SER B 1 108 ? 27.109 -10.461 1.021 1 89.19 108 SER B O 1
ATOM 3689 N N . VAL B 1 109 ? 28.438 -10.641 2.873 1 88.38 109 VAL B N 1
ATOM 3690 C CA . VAL B 1 109 ? 29.641 -11.031 2.125 1 88.38 109 VAL B CA 1
ATOM 3691 C C . VAL B 1 109 ? 29.375 -12.344 1.393 1 88.38 109 VAL B C 1
ATOM 3693 O O . VAL B 1 109 ? 28.797 -13.273 1.958 1 88.38 109 VAL B O 1
ATOM 3696 N N . MET B 1 110 ? 29.734 -12.391 0.125 1 89.75 110 MET B N 1
ATOM 3697 C CA . MET B 1 110 ? 29.719 -13.586 -0.715 1 89.75 110 MET B CA 1
ATOM 3698 C C . MET B 1 110 ? 28.297 -13.945 -1.133 1 89.75 110 MET B C 1
ATOM 3700 O O . MET B 1 110 ? 28.047 -15.055 -1.621 1 89.75 110 MET B O 1
ATOM 3704 N N . GLU B 1 111 ? 27.328 -13.055 -0.905 1 92.12 111 GLU B N 1
ATOM 3705 C CA . GLU B 1 111 ? 25.969 -13.227 -1.387 1 92.12 111 GLU B CA 1
ATOM 3706 C C . GLU B 1 111 ? 25.734 -12.477 -2.691 1 92.12 111 GLU B C 1
ATOM 3708 O O . GLU B 1 111 ? 26.312 -11.406 -2.906 1 92.12 111 GLU B O 1
ATOM 3713 N N . LEU B 1 112 ? 24.891 -13.008 -3.504 1 93.69 112 LEU B N 1
ATOM 3714 C CA . LEU B 1 112 ? 24.516 -12.312 -4.734 1 93.69 112 LEU B CA 1
ATOM 3715 C C . LEU B 1 112 ? 23.594 -11.141 -4.441 1 93.69 112 LEU B C 1
ATOM 3717 O O . LEU B 1 112 ? 22.672 -11.258 -3.621 1 93.69 112 LEU B O 1
ATOM 3721 N N . ARG B 1 113 ? 23.875 -10.047 -5.031 1 94.12 113 ARG B N 1
ATOM 3722 C CA . ARG B 1 113 ? 22.938 -8.938 -5.066 1 94.12 113 ARG B CA 1
ATOM 3723 C C . ARG B 1 113 ? 21.938 -9.102 -6.211 1 94.12 113 ARG B C 1
ATOM 3725 O O . ARG B 1 113 ? 22.281 -8.875 -7.375 1 94.12 113 ARG B O 1
ATOM 3732 N N . LEU B 1 114 ? 20.766 -9.461 -5.883 1 96.31 114 LEU B N 1
ATOM 3733 C CA . LEU B 1 114 ? 19.75 -9.688 -6.902 1 96.31 114 LEU B CA 1
ATOM 3734 C C . LEU B 1 114 ? 19.031 -8.383 -7.254 1 96.31 114 LEU B C 1
ATOM 3736 O O . LEU B 1 114 ? 18.547 -7.68 -6.367 1 96.31 114 LEU B O 1
ATOM 3740 N N . PRO B 1 115 ? 19 -8.016 -8.562 1 97.94 115 PRO B N 1
ATOM 3741 C CA . PRO B 1 115 ? 18.219 -6.832 -8.938 1 97.94 115 PRO B CA 1
ATOM 3742 C C . PRO B 1 115 ? 16.734 -6.988 -8.625 1 97.94 115 PRO B C 1
ATOM 3744 O O . PRO B 1 115 ? 16.141 -8.023 -8.953 1 97.94 115 PRO B O 1
ATOM 3747 N N . ALA B 1 116 ? 16.172 -5.992 -8 1 98.38 116 ALA B N 1
ATOM 3748 C CA . ALA B 1 116 ? 14.766 -6.035 -7.617 1 98.38 116 ALA B CA 1
ATOM 3749 C C . ALA B 1 116 ? 14.133 -4.652 -7.711 1 98.38 116 ALA B C 1
ATOM 3751 O O . ALA B 1 116 ? 14.781 -3.643 -7.434 1 98.38 116 ALA B O 1
ATOM 3752 N N . ILE B 1 117 ? 12.945 -4.617 -8.156 1 98.62 117 ILE B N 1
ATOM 3753 C CA . ILE B 1 117 ? 12.148 -3.396 -8.164 1 98.62 117 ILE B CA 1
ATOM 3754 C C . ILE B 1 117 ? 10.883 -3.602 -7.328 1 98.62 117 ILE B C 1
ATOM 3756 O O . ILE B 1 117 ? 10.508 -4.738 -7.027 1 98.62 117 ILE B O 1
ATOM 3760 N N . LYS B 1 118 ? 10.25 -2.5 -6.926 1 98.25 118 LYS B N 1
ATOM 3761 C CA . LYS B 1 118 ? 9.039 -2.568 -6.113 1 98.25 118 LYS B CA 1
ATOM 3762 C C . LYS B 1 118 ? 7.836 -3.002 -6.957 1 98.25 118 LYS B C 1
ATOM 3764 O O . LYS B 1 118 ? 7.547 -2.395 -7.988 1 98.25 118 LYS B O 1
ATOM 3769 N N . GLY B 1 119 ? 7.23 -4.074 -6.516 1 97.88 119 GLY B N 1
ATOM 3770 C CA . GLY B 1 119 ? 6.039 -4.574 -7.184 1 97.88 119 GLY B CA 1
ATOM 3771 C C . GLY B 1 119 ? 4.785 -4.461 -6.332 1 97.88 119 GLY B C 1
ATOM 3772 O O . GLY B 1 119 ? 4.691 -3.586 -5.469 1 97.88 119 GLY B O 1
ATOM 3773 N N . ILE B 1 120 ? 3.822 -5.301 -6.645 1 97.06 120 ILE B N 1
ATOM 3774 C CA . ILE B 1 120 ? 2.492 -5.25 -6.043 1 97.06 120 ILE B CA 1
ATOM 3775 C C . ILE B 1 120 ? 2.607 -5.352 -4.527 1 97.06 120 ILE B C 1
ATOM 3777 O O . ILE B 1 120 ? 3.346 -6.195 -4.008 1 97.06 120 ILE B O 1
ATOM 3781 N N . GLY B 1 121 ? 1.867 -4.457 -3.838 1 95 121 GLY B N 1
ATOM 3782 C CA . GLY B 1 121 ? 1.82 -4.488 -2.385 1 95 121 GLY B CA 1
ATOM 3783 C C . GLY B 1 121 ? 3.146 -4.137 -1.738 1 95 121 GLY B C 1
ATOM 3784 O O . GLY B 1 121 ? 3.318 -4.305 -0.53 1 95 121 GLY B O 1
ATOM 3785 N N . GLY B 1 122 ? 4.125 -3.73 -2.531 1 96.12 122 GLY B N 1
ATOM 3786 C CA . GLY B 1 122 ? 5.453 -3.439 -2.008 1 96.12 122 GLY B CA 1
ATOM 3787 C C . GLY B 1 122 ? 6.379 -4.641 -2.029 1 96.12 122 GLY B C 1
ATOM 3788 O O . GLY B 1 122 ? 7.516 -4.562 -1.557 1 96.12 122 GLY B O 1
ATOM 3789 N N . ALA B 1 123 ? 5.902 -5.672 -2.555 1 97.62 123 ALA B N 1
ATOM 3790 C CA . ALA B 1 123 ? 6.723 -6.875 -2.658 1 97.62 123 ALA B CA 1
ATOM 3791 C C . ALA B 1 123 ? 7.77 -6.734 -3.762 1 97.62 123 ALA B C 1
ATOM 3793 O O . ALA B 1 123 ? 7.496 -6.141 -4.809 1 97.62 123 ALA B O 1
ATOM 3794 N N . PRO B 1 124 ? 8.922 -7.367 -3.541 1 98.44 124 PRO B N 1
ATOM 3795 C CA . PRO B 1 124 ? 9.953 -7.281 -4.582 1 98.44 124 PRO B CA 1
ATOM 3796 C C . PRO B 1 124 ? 9.625 -8.125 -5.809 1 98.44 124 PRO B C 1
ATOM 3798 O O . PRO B 1 124 ? 9.078 -9.227 -5.676 1 98.44 124 PRO B O 1
ATOM 3801 N N . LEU B 1 125 ? 9.891 -7.559 -6.93 1 98.81 125 LEU B N 1
ATOM 3802 C CA . LEU B 1 125 ? 9.961 -8.273 -8.203 1 98.81 125 LEU B CA 1
ATOM 3803 C C . LEU B 1 125 ? 11.406 -8.383 -8.68 1 98.81 125 LEU B C 1
ATOM 3805 O O . LEU B 1 125 ? 12.016 -7.383 -9.07 1 98.81 125 LEU B O 1
ATOM 3809 N N . TYR B 1 126 ? 11.922 -9.562 -8.664 1 98.75 126 TYR B N 1
ATOM 3810 C CA . TYR B 1 126 ? 13.32 -9.805 -9.008 1 98.75 126 TYR B CA 1
ATOM 3811 C C . TYR B 1 126 ? 13.469 -10.086 -10.5 1 98.75 126 TYR B C 1
ATOM 3813 O O . TYR B 1 126 ? 12.578 -10.656 -11.125 1 98.75 126 TYR B O 1
ATOM 3821 N N . LEU B 1 127 ? 14.578 -9.695 -11.008 1 98.81 127 LEU B N 1
ATOM 3822 C CA . LEU B 1 127 ? 14.977 -9.992 -12.383 1 98.81 127 LEU B CA 1
ATOM 3823 C C . LEU B 1 127 ? 16.219 -10.883 -12.414 1 98.81 127 LEU B C 1
ATOM 3825 O O . LEU B 1 127 ? 17.312 -10.438 -12.055 1 98.81 127 LEU B O 1
ATOM 3829 N N . ILE B 1 128 ? 16.062 -12.102 -12.867 1 98.75 128 ILE B N 1
ATOM 3830 C CA . ILE B 1 128 ? 17.094 -13.109 -12.695 1 98.75 128 ILE B CA 1
ATOM 3831 C C . ILE B 1 128 ? 17.562 -13.617 -14.055 1 98.75 128 ILE B C 1
ATOM 3833 O O . ILE B 1 128 ? 16.734 -13.984 -14.898 1 98.75 128 ILE B O 1
ATOM 3837 N N . ASP B 1 129 ? 18.859 -13.656 -14.312 1 98.44 129 ASP B N 1
ATOM 3838 C CA . ASP B 1 129 ? 19.359 -14.188 -15.57 1 98.44 129 ASP B CA 1
ATOM 3839 C C . ASP B 1 129 ? 20.266 -15.398 -15.336 1 98.44 129 ASP B C 1
ATOM 3841 O O . ASP B 1 129 ? 20.844 -15.945 -16.281 1 98.44 129 ASP B O 1
ATOM 3845 N N . ARG B 1 130 ? 20.438 -15.836 -14.102 1 97.5 130 ARG B N 1
ATOM 3846 C CA . ARG B 1 130 ? 21.219 -17.016 -13.773 1 97.5 130 ARG B CA 1
ATOM 3847 C C . ARG B 1 130 ? 20.328 -18.125 -13.203 1 97.5 130 ARG B C 1
ATOM 3849 O O . ARG B 1 130 ? 20.156 -18.219 -11.984 1 97.5 130 ARG B O 1
ATOM 3856 N N . PHE B 1 131 ? 19.812 -18.969 -14.055 1 95.81 131 PHE B N 1
ATOM 3857 C CA . PHE B 1 131 ? 18.875 -20 -13.617 1 95.81 131 PHE B CA 1
ATOM 3858 C C . PHE B 1 131 ? 19.219 -21.359 -14.227 1 95.81 131 PHE B C 1
ATOM 3860 O O . PHE B 1 131 ? 18.438 -22.297 -14.133 1 95.81 131 PHE B O 1
ATOM 3867 N N . GLU B 1 132 ? 20.391 -21.438 -14.82 1 94.19 132 GLU B N 1
ATOM 3868 C CA . GLU B 1 132 ? 20.875 -22.719 -15.328 1 94.19 132 GLU B CA 1
ATOM 3869 C C . GLU B 1 132 ? 21.641 -23.484 -14.242 1 94.19 132 GLU B C 1
ATOM 3871 O O . GLU B 1 132 ? 22.391 -22.891 -13.469 1 94.19 132 GLU B O 1
ATOM 3876 N N . ASP B 1 133 ? 21.484 -24.766 -14.273 1 91.62 133 ASP B N 1
ATOM 3877 C CA . ASP B 1 133 ? 22.141 -25.594 -13.273 1 91.62 133 ASP B CA 1
ATOM 3878 C C . ASP B 1 133 ? 23.656 -25.406 -13.312 1 91.62 133 ASP B C 1
ATOM 3880 O O . ASP B 1 133 ? 24.25 -25.344 -14.383 1 91.62 133 ASP B O 1
ATOM 3884 N N . GLY B 1 134 ? 24.219 -25.297 -12.172 1 93.12 134 GLY B N 1
ATOM 3885 C CA . GLY B 1 134 ? 25.656 -25.109 -12.055 1 93.12 134 GLY B CA 1
ATOM 3886 C C . GLY B 1 134 ? 26.062 -23.656 -11.977 1 93.12 134 GLY B C 1
ATOM 3887 O O . GLY B 1 134 ? 27.141 -23.328 -11.461 1 93.12 134 GLY B O 1
ATOM 3888 N N . LYS B 1 135 ? 25.203 -22.797 -12.469 1 94.56 135 LYS B N 1
ATOM 3889 C CA . LYS B 1 135 ? 25.516 -21.375 -12.461 1 94.56 135 LYS B CA 1
ATOM 3890 C C . LYS B 1 135 ? 24.344 -20.547 -11.914 1 94.56 135 LYS B C 1
ATOM 3892 O O . LYS B 1 135 ? 24.391 -19.328 -11.914 1 94.56 135 LYS B O 1
ATOM 3897 N N . SER B 1 136 ? 23.344 -21.281 -11.5 1 97.25 136 SER B N 1
ATOM 3898 C CA . SER B 1 136 ? 22.125 -20.609 -11.047 1 97.25 136 SER B CA 1
ATOM 3899 C C . SER B 1 136 ? 22.375 -19.844 -9.75 1 97.25 136 SER B C 1
ATOM 3901 O O . SER B 1 136 ? 23.406 -20.031 -9.102 1 97.25 136 SER B O 1
ATOM 3903 N N . ILE B 1 137 ? 21.469 -18.953 -9.422 1 97.88 137 ILE B N 1
ATOM 3904 C CA . ILE B 1 137 ? 21.562 -18.203 -8.172 1 97.88 137 ILE B CA 1
ATOM 3905 C C . ILE B 1 137 ? 21.578 -19.172 -6.992 1 97.88 137 ILE B C 1
ATOM 3907 O O . ILE B 1 137 ? 22.156 -18.875 -5.945 1 97.88 137 ILE B O 1
ATOM 3911 N N . TYR B 1 138 ? 20.953 -20.312 -7.113 1 98.06 138 TYR B N 1
ATOM 3912 C CA . TYR B 1 138 ? 20.859 -21.312 -6.055 1 98.06 138 TYR B CA 1
ATOM 3913 C C . TYR B 1 138 ? 22.203 -21.984 -5.84 1 98.06 138 TYR B C 1
ATOM 3915 O O . TYR B 1 138 ? 22.609 -22.266 -4.703 1 98.06 138 TYR B O 1
ATOM 3923 N N . ASP B 1 139 ? 22.906 -22.234 -6.957 1 97.12 139 ASP B N 1
ATOM 3924 C CA . ASP B 1 139 ? 24.219 -22.844 -6.867 1 97.12 139 ASP B CA 1
ATOM 3925 C C . ASP B 1 139 ? 25.203 -21.953 -6.094 1 97.12 139 ASP B C 1
ATOM 3927 O O . ASP B 1 139 ? 26.125 -22.453 -5.461 1 97.12 139 ASP B O 1
ATOM 3931 N N . ILE B 1 140 ? 24.906 -20.719 -6.125 1 96.12 140 ILE B N 1
ATOM 3932 C CA . ILE B 1 140 ? 25.828 -19.766 -5.516 1 96.12 140 ILE B CA 1
ATOM 3933 C C . ILE B 1 140 ? 25.438 -19.531 -4.062 1 96.12 140 ILE B C 1
ATOM 3935 O O . ILE B 1 140 ? 26.266 -19.688 -3.156 1 96.12 140 ILE B O 1
ATOM 3939 N N . ASP B 1 141 ? 24.203 -19.281 -3.812 1 97.38 141 ASP B N 1
ATOM 3940 C CA . ASP B 1 141 ? 23.797 -18.75 -2.512 1 97.38 141 ASP B CA 1
ATOM 3941 C C . ASP B 1 141 ? 23.266 -19.859 -1.61 1 97.38 141 ASP B C 1
ATOM 3943 O O . ASP B 1 141 ? 23.078 -19.672 -0.409 1 97.38 141 ASP B O 1
ATOM 3947 N N . PHE B 1 142 ? 23.031 -21.062 -2.121 1 98.19 142 PHE B N 1
ATOM 3948 C CA . PHE B 1 142 ? 22.438 -22.141 -1.341 1 98.19 142 PHE B CA 1
ATOM 3949 C C . PHE B 1 142 ? 23.375 -23.344 -1.293 1 98.19 142 PHE B C 1
ATOM 3951 O O . PHE B 1 142 ? 24.266 -23.484 -2.127 1 98.19 142 PHE B O 1
ATOM 3958 N N . GLU B 1 143 ? 23.172 -24.141 -0.301 1 98.12 143 GLU B N 1
ATOM 3959 C CA . GLU B 1 143 ? 23.766 -25.469 -0.199 1 98.12 143 GLU B CA 1
ATOM 3960 C C . GLU B 1 143 ? 22.703 -26.562 -0.392 1 98.12 143 GLU B C 1
ATOM 3962 O O . GLU B 1 143 ? 21.766 -26.672 0.4 1 98.12 143 GLU B O 1
ATOM 3967 N N . PHE B 1 144 ? 22.891 -27.281 -1.423 1 98.25 144 PHE B N 1
ATOM 3968 C CA . PHE B 1 144 ? 21.953 -28.359 -1.687 1 98.25 144 PHE B CA 1
ATOM 3969 C C . PHE B 1 144 ? 22.125 -29.484 -0.663 1 98.25 144 PHE B C 1
ATOM 3971 O O . PHE B 1 144 ? 23.234 -29.812 -0.266 1 98.25 144 PHE B O 1
ATOM 3978 N N . LEU B 1 145 ? 21 -30.031 -0.256 1 98.25 145 LEU B N 1
ATOM 3979 C CA . LEU B 1 145 ? 21.016 -31.109 0.729 1 98.25 145 LEU B CA 1
ATOM 3980 C C . LEU B 1 145 ? 21.578 -32.406 0.121 1 98.25 145 LEU B C 1
ATOM 3982 O O . LEU B 1 145 ? 21.281 -32.719 -1.031 1 98.25 145 LEU B O 1
ATOM 3986 N N . PRO B 1 146 ? 22.297 -33.062 1.007 1 95.75 146 PRO B N 1
ATOM 3987 C CA . PRO B 1 146 ? 22.859 -34.344 0.506 1 95.75 146 PRO B CA 1
ATOM 3988 C C . PRO B 1 146 ? 21.781 -35.406 0.281 1 95.75 146 PRO B C 1
ATOM 3990 O O . PRO B 1 146 ? 20.812 -35.469 1.041 1 95.75 146 PRO B O 1
ATOM 3993 N N . ASP B 1 147 ? 21.828 -36.188 -0.749 1 94.5 147 ASP B N 1
ATOM 3994 C CA . ASP B 1 147 ? 21 -37.344 -1.038 1 94.5 147 ASP B CA 1
ATOM 3995 C C . ASP B 1 147 ? 19.562 -36.938 -1.383 1 94.5 147 ASP B C 1
ATOM 3997 O O . ASP B 1 147 ? 18.625 -37.688 -1.152 1 94.5 147 ASP B O 1
ATOM 4001 N N . VAL B 1 148 ? 19.406 -35.688 -1.634 1 97.19 148 VAL B N 1
ATOM 4002 C CA . VAL B 1 148 ? 18.125 -35.188 -2.117 1 97.19 148 VAL B CA 1
ATOM 4003 C C . VAL B 1 148 ? 18.219 -34.844 -3.602 1 97.19 148 VAL B C 1
ATOM 4005 O O . VAL B 1 148 ? 19.188 -34.219 -4.031 1 97.19 148 VAL B O 1
ATOM 4008 N N . GLU B 1 149 ? 17.25 -35.344 -4.309 1 96.81 149 GLU B N 1
ATOM 4009 C CA . GLU B 1 149 ? 17.219 -34.969 -5.727 1 96.81 149 GLU B CA 1
ATOM 4010 C C . GLU B 1 149 ? 17.062 -33.469 -5.922 1 96.81 149 GLU B C 1
ATOM 4012 O O . GLU B 1 149 ? 16.203 -32.844 -5.301 1 96.81 149 GLU B O 1
ATOM 4017 N N . ARG B 1 150 ? 17.844 -32.906 -6.762 1 96.06 150 ARG B N 1
ATOM 4018 C CA . ARG B 1 150 ? 17.844 -31.453 -6.957 1 96.06 150 ARG B CA 1
ATOM 4019 C C . ARG B 1 150 ? 16.594 -31 -7.676 1 96.06 150 ARG B C 1
ATOM 4021 O O . ARG B 1 150 ? 16.156 -29.844 -7.527 1 96.06 150 ARG B O 1
ATOM 4028 N N . ARG B 1 151 ? 16 -31.859 -8.477 1 95.94 151 ARG B N 1
ATOM 4029 C CA . ARG B 1 151 ? 14.773 -31.547 -9.203 1 95.94 151 ARG B CA 1
ATOM 4030 C C . ARG B 1 151 ? 13.742 -32.656 -9.031 1 95.94 151 ARG B C 1
ATOM 4032 O O . ARG B 1 151 ? 13.422 -33.375 -9.977 1 95.94 151 ARG B O 1
ATOM 4039 N N . PRO B 1 152 ? 13.211 -32.688 -7.875 1 98.19 152 PRO B N 1
ATOM 4040 C CA . PRO B 1 152 ? 12.234 -33.75 -7.602 1 98.19 152 PRO B CA 1
ATOM 4041 C C . PRO B 1 152 ? 10.953 -33.594 -8.422 1 98.19 152 PRO B C 1
ATOM 4043 O O . PRO B 1 152 ? 10.492 -32.469 -8.656 1 98.19 152 PRO B O 1
ATOM 4046 N N . GLU B 1 153 ? 10.398 -34.688 -8.812 1 97.81 153 GLU B N 1
ATOM 4047 C CA . GLU B 1 153 ? 9.195 -34.656 -9.625 1 97.81 153 GLU B CA 1
ATOM 4048 C C . GLU B 1 153 ? 7.969 -34.281 -8.797 1 97.81 153 GLU B C 1
ATOM 4050 O O . GLU B 1 153 ? 7.051 -33.625 -9.297 1 97.81 153 GLU B O 1
ATOM 4055 N N . GLY B 1 154 ? 7.961 -34.781 -7.492 1 98.19 154 GLY B N 1
ATOM 4056 C CA . GLY B 1 154 ? 6.828 -34.531 -6.617 1 98.19 154 GLY B CA 1
ATOM 4057 C C . GLY B 1 154 ? 5.523 -35.062 -7.152 1 98.19 154 GLY B C 1
ATOM 4058 O O . GLY B 1 154 ? 5.457 -36.25 -7.539 1 98.19 154 GLY B O 1
ATOM 4059 N N . PHE B 1 155 ? 4.5 -34.25 -7.16 1 98.69 155 PHE B N 1
ATOM 4060 C CA . PHE B 1 155 ? 3.17 -34.688 -7.582 1 98.69 155 PHE B CA 1
ATOM 4061 C C . PHE B 1 155 ? 2.945 -34.375 -9.055 1 98.69 155 PHE B C 1
ATOM 4063 O O . PHE B 1 155 ? 1.805 -34.344 -9.523 1 98.69 155 PHE B O 1
ATOM 4070 N N . GLY B 1 156 ? 3.982 -34 -9.75 1 98.38 156 GLY B N 1
ATOM 4071 C CA . GLY B 1 156 ? 3.889 -33.781 -11.188 1 98.38 156 GLY B CA 1
ATOM 4072 C C . GLY B 1 156 ? 3.639 -32.344 -11.555 1 98.38 156 GLY B C 1
ATOM 4073 O O . GLY B 1 156 ? 3.355 -32.031 -12.719 1 98.38 156 GLY B O 1
ATOM 4074 N N . LEU B 1 157 ? 3.648 -31.406 -10.641 1 98.62 157 LEU B N 1
ATOM 4075 C CA . LEU B 1 157 ? 3.604 -29.984 -10.953 1 98.62 157 LEU B CA 1
ATOM 4076 C C . LEU B 1 157 ? 4.902 -29.531 -11.609 1 98.62 157 LEU B C 1
ATOM 4078 O O . LEU B 1 157 ? 5.992 -29.875 -11.141 1 98.62 157 LEU B O 1
ATOM 4082 N N . LYS B 1 158 ? 4.805 -28.75 -12.633 1 98 158 LYS B N 1
ATOM 4083 C CA . LYS B 1 158 ? 5.973 -28.578 -13.484 1 98 158 LYS B CA 1
ATOM 4084 C C . LYS B 1 158 ? 6.496 -27.141 -13.406 1 98 158 LYS B C 1
ATOM 4086 O O . LYS B 1 158 ? 7.691 -26.922 -13.203 1 98 158 LYS B O 1
ATOM 4091 N N . VAL B 1 159 ? 5.598 -26.141 -13.664 1 97.69 159 VAL B N 1
ATOM 4092 C CA . VAL B 1 159 ? 5.977 -24.734 -13.68 1 97.69 159 VAL B CA 1
ATOM 4093 C C . VAL B 1 159 ? 4.855 -23.891 -13.086 1 97.69 159 VAL B C 1
ATOM 4095 O O . VAL B 1 159 ? 3.721 -24.359 -12.961 1 97.69 159 VAL B O 1
ATOM 4098 N N . VAL B 1 160 ? 5.172 -22.688 -12.641 1 98.38 160 VAL B N 1
ATOM 4099 C CA . VAL B 1 160 ? 4.152 -21.688 -12.312 1 98.38 160 VAL B CA 1
ATOM 4100 C C . VAL B 1 160 ? 3.479 -21.203 -13.594 1 98.38 160 VAL B C 1
ATOM 4102 O O . VAL B 1 160 ? 4.137 -20.641 -14.477 1 98.38 160 VAL B O 1
ATOM 4105 N N . ASP B 1 161 ? 2.238 -21.469 -13.703 1 96.94 161 ASP B N 1
ATOM 4106 C CA . ASP B 1 161 ? 1.497 -21.078 -14.891 1 96.94 161 ASP B CA 1
ATOM 4107 C C . ASP B 1 161 ? 1.171 -19.578 -14.867 1 96.94 161 ASP B C 1
ATOM 4109 O O . ASP B 1 161 ? 1.388 -18.875 -15.859 1 96.94 161 ASP B O 1
ATOM 4113 N N . HIS B 1 162 ? 0.55 -19.172 -13.836 1 97.25 162 HIS B N 1
ATOM 4114 C CA . HIS B 1 162 ? 0.232 -17.766 -13.641 1 97.25 162 HIS B CA 1
ATOM 4115 C C . HIS B 1 162 ? 0.049 -17.438 -12.164 1 97.25 162 HIS B C 1
ATOM 4117 O O . HIS B 1 162 ? -0.051 -18.344 -11.336 1 97.25 162 HIS B O 1
ATOM 4123 N N . LEU B 1 163 ? 0.142 -16.188 -11.805 1 97.88 163 LEU B N 1
ATOM 4124 C CA . LEU B 1 163 ? -0.181 -15.688 -10.477 1 97.88 163 LEU B CA 1
ATOM 4125 C C . LEU B 1 163 ? -1.173 -14.531 -10.562 1 97.88 163 LEU B C 1
ATOM 4127 O O . LEU B 1 163 ? -1.011 -13.633 -11.383 1 97.88 163 LEU B O 1
ATOM 4131 N N . THR B 1 164 ? -2.164 -14.531 -9.758 1 98.19 164 THR B N 1
ATOM 4132 C CA . THR B 1 164 ? -3.227 -13.531 -9.844 1 98.19 164 THR B CA 1
ATOM 4133 C C . THR B 1 164 ? -3.098 -12.508 -8.719 1 98.19 164 THR B C 1
ATOM 4135 O O . THR B 1 164 ? -2.902 -12.867 -7.555 1 98.19 164 THR B O 1
ATOM 4138 N N . HIS B 1 165 ? -3.189 -11.195 -9.094 1 98.56 165 HIS B N 1
ATOM 4139 C CA . HIS B 1 165 ? -3.221 -10.102 -8.125 1 98.56 165 HIS B CA 1
ATOM 4140 C C . HIS B 1 165 ? -4.652 -9.672 -7.828 1 98.56 165 HIS B C 1
ATOM 4142 O O . HIS B 1 165 ? -5.477 -9.57 -8.742 1 98.56 165 HIS B O 1
ATOM 4148 N N . ASN B 1 166 ? -4.988 -9.523 -6.578 1 98.56 166 ASN B N 1
ATOM 4149 C CA . ASN B 1 166 ? -6.164 -8.758 -6.18 1 98.56 166 ASN B CA 1
ATOM 4150 C C . ASN B 1 166 ? -5.789 -7.344 -5.75 1 98.56 166 ASN B C 1
ATOM 4152 O O . ASN B 1 166 ? -4.859 -7.152 -4.965 1 98.56 166 ASN B O 1
ATOM 4156 N N . VAL B 1 167 ? -6.492 -6.395 -6.316 1 98.19 167 VAL B N 1
ATOM 4157 C CA . VAL B 1 167 ? -6.145 -4.996 -6.09 1 98.19 167 VAL B CA 1
ATOM 4158 C C . VAL B 1 167 ? -7.395 -4.203 -5.723 1 98.19 167 VAL B C 1
ATOM 4160 O O . VAL B 1 167 ? -8.516 -4.676 -5.914 1 98.19 167 VAL B O 1
ATOM 4163 N N . TYR B 1 168 ? -7.195 -3.047 -5.102 1 95.75 168 TYR B N 1
ATOM 4164 C CA . TYR B 1 168 ? -8.305 -2.162 -4.742 1 95.75 168 TYR B CA 1
ATOM 4165 C C . TYR B 1 168 ? -8.961 -1.58 -5.988 1 95.75 168 TYR B C 1
ATOM 4167 O O . TYR B 1 168 ? -8.328 -1.485 -7.043 1 95.75 168 TYR B O 1
ATOM 4175 N N . ARG B 1 169 ? -10.195 -1.197 -5.801 1 92.5 169 ARG B N 1
ATOM 4176 C CA . ARG B 1 169 ? -10.914 -0.566 -6.902 1 92.5 169 ARG B CA 1
ATOM 4177 C C . ARG B 1 169 ? -10.156 0.652 -7.422 1 92.5 169 ARG B C 1
ATOM 4179 O O . ARG B 1 169 ? -9.727 1.503 -6.641 1 92.5 169 ARG B O 1
ATOM 4186 N N . GLY B 1 170 ? -9.977 0.663 -8.719 1 91.44 170 GLY B N 1
ATOM 4187 C CA . GLY B 1 170 ? -9.242 1.754 -9.344 1 91.44 170 GLY B CA 1
ATOM 4188 C C . GLY B 1 170 ? -7.781 1.439 -9.57 1 91.44 170 GLY B C 1
ATOM 4189 O O . GLY B 1 170 ? -7.105 2.119 -10.352 1 91.44 170 GLY B O 1
ATOM 4190 N N . ARG B 1 171 ? -7.277 0.436 -8.977 1 96.5 171 ARG B N 1
ATOM 4191 C CA . ARG B 1 171 ? -5.848 0.153 -9.016 1 96.5 171 ARG B CA 1
ATOM 4192 C C . ARG B 1 171 ? -5.523 -0.88 -10.094 1 96.5 171 ARG B C 1
ATOM 4194 O O . ARG B 1 171 ? -4.352 -1.115 -10.398 1 96.5 171 ARG B O 1
ATOM 4201 N N . MET B 1 172 ? -6.508 -1.471 -10.648 1 97.19 172 MET B N 1
ATOM 4202 C CA . MET B 1 172 ? -6.27 -2.416 -11.734 1 97.19 172 MET B CA 1
ATOM 4203 C C . MET B 1 172 ? -5.586 -1.729 -12.914 1 97.19 172 MET B C 1
ATOM 4205 O O . MET B 1 172 ? -4.648 -2.273 -13.492 1 97.19 172 MET B O 1
ATOM 4209 N N . ASP B 1 173 ? -6.059 -0.524 -13.219 1 96.25 173 ASP B N 1
ATOM 4210 C CA . ASP B 1 173 ? -5.449 0.249 -14.297 1 96.25 173 ASP B CA 1
ATOM 4211 C C . ASP B 1 173 ? -3.992 0.577 -13.984 1 96.25 173 ASP B C 1
ATOM 4213 O O . ASP B 1 173 ? -3.135 0.536 -14.867 1 96.25 173 ASP B O 1
ATOM 4217 N N . TYR B 1 174 ? -3.736 0.957 -12.812 1 96.81 174 TYR B N 1
ATOM 4218 C CA . TYR B 1 174 ? -2.383 1.299 -12.391 1 96.81 174 TYR B CA 1
ATOM 4219 C C . TYR B 1 174 ? -1.431 0.13 -12.609 1 96.81 174 TYR B C 1
ATOM 4221 O O . TYR B 1 174 ? -0.383 0.286 -13.242 1 96.81 174 TYR B O 1
ATOM 4229 N N . TRP B 1 175 ? -1.785 -1.036 -12.172 1 98.25 175 TRP B N 1
ATOM 4230 C CA . TRP B 1 175 ? -0.9 -2.193 -12.25 1 98.25 175 TRP B CA 1
ATOM 4231 C C . TRP B 1 175 ? -0.814 -2.721 -13.68 1 98.25 175 TRP B C 1
ATOM 4233 O O . TRP B 1 175 ? 0.232 -3.217 -14.102 1 98.25 175 TRP B O 1
ATOM 4243 N N . ALA B 1 176 ? -1.967 -2.701 -14.359 1 98.38 176 ALA B N 1
ATOM 4244 C CA . ALA B 1 176 ? -1.879 -3.037 -15.781 1 98.38 176 ALA B CA 1
ATOM 4245 C C . ALA B 1 176 ? -0.854 -2.154 -16.484 1 98.38 176 ALA B C 1
ATOM 4247 O O . ALA B 1 176 ? -0.021 -2.65 -17.25 1 98.38 176 ALA B O 1
ATOM 4248 N N . GLY B 1 177 ? -0.909 -0.872 -16.25 1 98.19 177 GLY B N 1
ATOM 4249 C CA . GLY B 1 177 ? 0.05 0.065 -16.812 1 98.19 177 GLY B CA 1
ATOM 4250 C C . GLY B 1 177 ? 1.48 -0.223 -16.406 1 98.19 177 GLY B C 1
ATOM 4251 O O . GLY B 1 177 ? 2.402 -0.102 -17.203 1 98.19 177 GLY B O 1
ATOM 4252 N N . PHE B 1 178 ? 1.644 -0.582 -15.172 1 98.38 178 PHE B N 1
ATOM 4253 C CA . PHE B 1 178 ? 2.949 -0.964 -14.641 1 98.38 178 PHE B CA 1
ATOM 4254 C C . PHE B 1 178 ? 3.566 -2.074 -15.484 1 98.38 178 PHE B C 1
ATOM 4256 O O . PHE B 1 178 ? 4.703 -1.95 -15.953 1 98.38 178 PHE B O 1
ATOM 4263 N N . TYR B 1 179 ? 2.867 -3.125 -15.719 1 98.75 179 TYR B N 1
ATOM 4264 C CA . TYR B 1 179 ? 3.385 -4.281 -16.438 1 98.75 179 TYR B CA 1
ATOM 4265 C C . TYR B 1 179 ? 3.543 -3.967 -17.922 1 98.75 179 TYR B C 1
ATOM 4267 O O . TYR B 1 179 ? 4.461 -4.469 -18.578 1 98.75 179 TYR B O 1
ATOM 4275 N N . GLU B 1 180 ? 2.611 -3.207 -18.422 1 98.69 180 GLU B N 1
ATOM 4276 C CA . GLU B 1 180 ? 2.715 -2.805 -19.812 1 98.69 180 GLU B CA 1
ATOM 4277 C C . GLU B 1 180 ? 3.943 -1.932 -20.047 1 98.69 180 GLU B C 1
ATOM 4279 O O . GLU B 1 180 ? 4.738 -2.201 -20.953 1 98.69 180 GLU B O 1
ATOM 4284 N N . LYS B 1 181 ? 4.105 -0.929 -19.25 1 98.56 181 LYS B N 1
ATOM 4285 C CA . LYS B 1 181 ? 5.172 0.055 -19.406 1 98.56 181 LYS B CA 1
ATOM 4286 C C . LYS B 1 181 ? 6.543 -0.58 -19.188 1 98.56 181 LYS B C 1
ATOM 4288 O O . LYS B 1 181 ? 7.453 -0.386 -20 1 98.56 181 LYS B O 1
ATOM 4293 N N . LEU B 1 182 ? 6.699 -1.354 -18.188 1 98.69 182 LEU B N 1
ATOM 4294 C CA . LEU B 1 182 ? 8.016 -1.847 -17.812 1 98.69 182 LEU B CA 1
ATOM 4295 C C . LEU B 1 182 ? 8.398 -3.076 -18.625 1 98.69 182 LEU B C 1
ATOM 4297 O O . LEU B 1 182 ? 9.562 -3.256 -18.969 1 98.69 182 LEU B O 1
ATOM 4301 N N . PHE B 1 183 ? 7.332 -3.902 -18.938 1 98.81 183 PHE B N 1
ATOM 4302 C CA . PHE B 1 183 ? 7.68 -5.23 -19.438 1 98.81 183 PHE B CA 1
ATOM 4303 C C . PHE B 1 183 ? 6.992 -5.504 -20.766 1 98.81 183 PHE B C 1
ATOM 4305 O O . PHE B 1 183 ? 7.207 -6.555 -21.375 1 98.81 183 PHE B O 1
ATOM 4312 N N . ASN B 1 184 ? 6.156 -4.625 -21.234 1 98.69 184 ASN B N 1
ATOM 4313 C CA . ASN B 1 184 ? 5.406 -4.746 -22.484 1 98.69 184 ASN B CA 1
ATOM 4314 C C . ASN B 1 184 ? 4.387 -5.879 -22.422 1 98.69 184 ASN B C 1
ATOM 4316 O O . ASN B 1 184 ? 4.203 -6.609 -23.391 1 98.69 184 ASN B O 1
ATOM 4320 N N . PHE B 1 185 ? 3.871 -6.109 -21.266 1 98.5 185 PHE B N 1
ATOM 4321 C CA . PHE B 1 185 ? 2.723 -7.004 -21.188 1 98.5 185 PHE B CA 1
ATOM 4322 C C . PHE B 1 185 ? 1.566 -6.484 -22.031 1 98.5 185 PHE B C 1
ATOM 4324 O O . PHE B 1 185 ? 1.466 -5.281 -22.281 1 98.5 185 PHE B O 1
ATOM 4331 N N . LYS B 1 186 ? 0.696 -7.387 -22.406 1 97.38 186 LYS B N 1
ATOM 4332 C CA . LYS B 1 186 ? -0.535 -7.027 -23.109 1 97.38 186 LYS B CA 1
ATOM 4333 C C . LYS B 1 186 ? -1.751 -7.668 -22.438 1 97.38 186 LYS B C 1
ATOM 4335 O O . LYS B 1 186 ? -1.671 -8.789 -21.938 1 97.38 186 LYS B O 1
ATOM 4340 N N . GLU B 1 187 ? -2.809 -6.906 -22.422 1 95.62 187 GLU B N 1
ATOM 4341 C CA . GLU B 1 187 ? -4.09 -7.48 -22.031 1 95.62 187 GLU B CA 1
ATOM 4342 C C . GLU B 1 187 ? -4.637 -8.422 -23.094 1 95.62 187 GLU B C 1
ATOM 4344 O O . GLU B 1 187 ? -4.832 -8.016 -24.25 1 95.62 187 GLU B O 1
ATOM 4349 N N . ILE B 1 188 ? -4.871 -9.594 -22.734 1 91.88 188 ILE B N 1
ATOM 4350 C CA . ILE B 1 188 ? -5.328 -10.539 -23.75 1 91.88 188 ILE B CA 1
ATOM 4351 C C . ILE B 1 188 ? -6.812 -10.844 -23.531 1 91.88 188 ILE B C 1
ATOM 4353 O O . ILE B 1 188 ? -7.477 -11.359 -24.438 1 91.88 188 ILE B O 1
ATOM 4357 N N . ARG B 1 189 ? -7.293 -10.57 -22.328 1 91 189 ARG B N 1
ATOM 4358 C CA . ARG B 1 189 ? -8.703 -10.82 -22.047 1 91 189 ARG B CA 1
ATOM 4359 C C . ARG B 1 189 ? -9.188 -9.938 -20.906 1 91 189 ARG B C 1
ATOM 4361 O O . ARG B 1 189 ? -8.438 -9.656 -19.969 1 91 189 ARG B O 1
ATOM 4368 N N . TYR B 1 190 ? -10.344 -9.469 -21.062 1 92.69 190 TYR B N 1
ATOM 4369 C CA . TYR B 1 190 ? -11.062 -8.766 -20.016 1 92.69 190 TYR B CA 1
ATOM 4370 C C . TYR B 1 190 ? -12.312 -9.539 -19.594 1 92.69 190 TYR B C 1
ATOM 4372 O O . TYR B 1 190 ? -13.07 -10.016 -20.438 1 92.69 190 TYR B O 1
ATOM 4380 N N . PHE B 1 191 ? -12.469 -9.703 -18.312 1 91.19 191 PHE B N 1
ATOM 4381 C CA . PHE B 1 191 ? -13.625 -10.422 -17.797 1 91.19 191 PHE B CA 1
ATOM 4382 C C . PHE B 1 191 ? -14.477 -9.508 -16.922 1 91.19 191 PHE B C 1
ATOM 4384 O O . PHE B 1 191 ? -13.953 -8.781 -16.062 1 91.19 191 PHE B O 1
ATOM 4391 N N . ASP B 1 192 ? -15.68 -9.477 -17.172 1 92.69 192 ASP B N 1
ATOM 4392 C CA . ASP B 1 192 ? -16.688 -8.898 -16.297 1 92.69 192 ASP B CA 1
ATOM 4393 C C . ASP B 1 192 ? -17.594 -9.977 -15.703 1 92.69 192 ASP B C 1
ATOM 4395 O O . ASP B 1 192 ? -18.531 -10.445 -16.359 1 92.69 192 ASP B O 1
ATOM 4399 N N . ILE B 1 193 ? -17.281 -10.375 -14.516 1 91.94 193 ILE B N 1
ATOM 4400 C CA . ILE B 1 193 ? -17.969 -11.492 -13.867 1 91.94 193 ILE B CA 1
ATOM 4401 C C . ILE B 1 193 ? -19.047 -10.961 -12.93 1 91.94 193 ILE B C 1
ATOM 4403 O O . ILE B 1 193 ? -18.781 -10.133 -12.062 1 91.94 193 ILE B O 1
ATOM 4407 N N . LYS B 1 194 ? -20.219 -11.367 -13.125 1 89.56 194 LYS B N 1
ATOM 4408 C CA . LYS B 1 194 ? -21.359 -11.016 -12.266 1 89.56 194 LYS B CA 1
ATOM 4409 C C . LYS B 1 194 ? -21.938 -12.25 -11.594 1 89.56 194 LYS B C 1
ATOM 4411 O O . LYS B 1 194 ? -22.25 -13.242 -12.266 1 89.56 194 LYS B O 1
ATOM 4416 N N . GLY B 1 195 ? -21.953 -12.25 -10.336 1 85.94 195 GLY B N 1
ATOM 4417 C CA . GLY B 1 195 ? -22.656 -13.281 -9.594 1 85.94 195 GLY B CA 1
ATOM 4418 C C . GLY B 1 195 ? -24.047 -12.867 -9.164 1 85.94 195 GLY B C 1
ATOM 4419 O O . GLY B 1 195 ? -24.656 -11.992 -9.781 1 85.94 195 GLY B O 1
ATOM 4420 N N . GLU B 1 196 ? -24.562 -13.57 -8.219 1 84.56 196 GLU B N 1
ATOM 4421 C CA . GLU B 1 196 ? -25.906 -13.281 -7.727 1 84.56 196 GLU B CA 1
ATOM 4422 C C . GLU B 1 196 ? -25.938 -12 -6.902 1 84.56 196 GLU B C 1
ATOM 4424 O O . GLU B 1 196 ? -26.906 -11.234 -6.965 1 84.56 196 GLU B O 1
ATOM 4429 N N . TYR B 1 197 ? -24.891 -11.766 -6.148 1 85 197 TYR B N 1
ATOM 4430 C CA . TYR B 1 197 ? -24.938 -10.664 -5.191 1 85 197 TYR B CA 1
ATOM 4431 C C . TYR B 1 197 ? -23.797 -9.68 -5.43 1 85 197 TYR B C 1
ATOM 4433 O O . TYR B 1 197 ? -23.891 -8.516 -5.016 1 85 197 TYR B O 1
ATOM 4441 N N . THR B 1 198 ? -22.766 -10.148 -5.988 1 91.12 198 THR B N 1
ATOM 4442 C CA . THR B 1 198 ? -21.578 -9.328 -6.176 1 91.12 198 THR B CA 1
ATOM 4443 C C . THR B 1 198 ? -20.969 -9.57 -7.555 1 91.12 198 THR B C 1
ATOM 4445 O O . THR B 1 198 ? -21.562 -10.242 -8.391 1 91.12 198 THR B O 1
ATOM 4448 N N . GLY B 1 199 ? -19.875 -8.93 -7.824 1 92.69 199 GLY B N 1
ATOM 4449 C CA . GLY B 1 199 ? -19.156 -9.094 -9.07 1 92.69 199 GLY B CA 1
ATOM 4450 C C . GLY B 1 199 ? -17.719 -8.578 -9 1 92.69 199 GLY B C 1
ATOM 4451 O O . GLY B 1 199 ? -17.328 -7.988 -7.996 1 92.69 199 GLY B O 1
ATOM 4452 N N . LEU B 1 200 ? -17.016 -8.906 -10.055 1 95.25 200 LEU B N 1
ATOM 4453 C CA . LEU B 1 200 ? -15.656 -8.398 -10.172 1 95.25 200 LEU B CA 1
ATOM 4454 C C . LEU B 1 200 ? -15.25 -8.266 -11.641 1 95.25 200 LEU B C 1
ATOM 4456 O O . LEU B 1 200 ? -15.922 -8.797 -12.523 1 95.25 200 LEU B O 1
ATOM 4460 N N . THR B 1 201 ? -14.273 -7.438 -11.852 1 95.5 201 THR B N 1
ATOM 4461 C CA . THR B 1 201 ? -13.625 -7.367 -13.156 1 95.5 201 THR B CA 1
ATOM 4462 C C . THR B 1 201 ? -12.203 -7.914 -13.086 1 95.5 201 THR B C 1
ATOM 4464 O O . THR B 1 201 ? -11.578 -7.883 -12.031 1 95.5 201 THR B O 1
ATOM 4467 N N . SER B 1 202 ? -11.789 -8.469 -14.242 1 95.69 202 SER B N 1
ATOM 4468 C CA . SER B 1 202 ? -10.453 -9.047 -14.32 1 95.69 202 SER B CA 1
ATOM 4469 C C . SER B 1 202 ? -9.789 -8.719 -15.656 1 95.69 202 SER B C 1
ATOM 4471 O O . SER B 1 202 ? -10.445 -8.734 -16.703 1 95.69 202 SER B O 1
ATOM 4473 N N . ARG B 1 203 ? -8.555 -8.32 -15.594 1 96.44 203 ARG B N 1
ATOM 4474 C CA . ARG B 1 203 ? -7.707 -8.18 -16.781 1 96.44 203 ARG B CA 1
ATOM 4475 C C . ARG B 1 203 ? -6.605 -9.234 -16.781 1 96.44 203 ARG B C 1
ATOM 4477 O O . ARG B 1 203 ? -5.777 -9.281 -15.875 1 96.44 203 ARG B O 1
ATOM 4484 N N . ALA B 1 204 ? -6.602 -10.062 -17.781 1 95.38 204 ALA B N 1
ATOM 4485 C CA . ALA B 1 204 ? -5.527 -11.039 -17.938 1 95.38 204 ALA B CA 1
ATOM 4486 C C . ALA B 1 204 ? -4.352 -10.438 -18.703 1 95.38 204 ALA B C 1
ATOM 4488 O O . ALA B 1 204 ? -4.453 -10.18 -19.906 1 95.38 204 ALA B O 1
ATOM 4489 N N . MET B 1 205 ? -3.256 -10.203 -17.984 1 97.06 205 MET B N 1
ATOM 4490 C CA . MET B 1 205 ? -2.047 -9.656 -18.594 1 97.06 205 MET B CA 1
ATOM 4491 C C . MET B 1 205 ? -1.069 -10.766 -18.953 1 97.06 205 MET B C 1
ATOM 4493 O O . MET B 1 205 ? -0.843 -11.688 -18.172 1 97.06 205 MET B O 1
ATOM 4497 N N . THR B 1 206 ? -0.506 -10.703 -20.141 1 96.44 206 THR B N 1
ATOM 4498 C CA . THR B 1 206 ? 0.445 -11.719 -20.594 1 96.44 206 THR B CA 1
ATOM 4499 C C . THR B 1 206 ? 1.754 -11.07 -21.031 1 96.44 206 THR B C 1
ATOM 4501 O O . THR B 1 206 ? 1.746 -10.047 -21.719 1 96.44 206 THR B O 1
ATOM 4504 N N . ALA B 1 207 ? 2.824 -11.641 -20.641 1 97.56 207 ALA B N 1
ATOM 4505 C CA . ALA B 1 207 ? 4.145 -11.172 -21.047 1 97.56 207 ALA B CA 1
ATOM 4506 C C . ALA B 1 207 ? 4.441 -11.562 -22.5 1 97.56 207 ALA B C 1
ATOM 4508 O O . ALA B 1 207 ? 3.799 -12.461 -23.047 1 97.56 207 ALA B O 1
ATOM 4509 N N . PRO B 1 208 ? 5.43 -10.875 -23.109 1 97.12 208 PRO B N 1
ATOM 4510 C CA . PRO B 1 208 ? 5.781 -11.156 -24.5 1 97.12 208 PRO B CA 1
ATOM 4511 C C . PRO B 1 208 ? 6.223 -12.602 -24.719 1 97.12 208 PRO B C 1
ATOM 4513 O O . PRO B 1 208 ? 6.051 -13.141 -25.812 1 97.12 208 PRO B O 1
ATOM 4516 N N . ASP B 1 209 ? 6.773 -13.234 -23.719 1 95.62 209 ASP B N 1
ATOM 4517 C CA . ASP B 1 209 ? 7.293 -14.594 -23.875 1 95.62 209 ASP B CA 1
ATOM 4518 C C . ASP B 1 209 ? 6.16 -15.617 -23.875 1 95.62 209 ASP B C 1
ATOM 4520 O O . ASP B 1 209 ? 6.371 -16.781 -24.203 1 95.62 209 ASP B O 1
ATOM 4524 N N . GLY B 1 210 ? 4.961 -15.18 -23.406 1 93.56 210 GLY B N 1
ATOM 4525 C CA . GLY B 1 210 ? 3.826 -16.078 -23.297 1 93.56 210 GLY B CA 1
ATOM 4526 C C . GLY B 1 210 ? 3.926 -17.016 -22.109 1 93.56 210 GLY B C 1
ATOM 4527 O O . GLY B 1 210 ? 3.057 -17.875 -21.906 1 93.56 210 GLY B O 1
ATOM 4528 N N . LEU B 1 211 ? 4.934 -16.875 -21.328 1 94.94 211 LEU B N 1
ATOM 4529 C CA . LEU B 1 211 ? 5.195 -17.797 -20.219 1 94.94 211 LEU B CA 1
ATOM 4530 C C . LEU B 1 211 ? 4.805 -17.172 -18.891 1 94.94 211 LEU B C 1
ATOM 4532 O O . LEU B 1 211 ? 4.586 -17.875 -17.906 1 94.94 211 LEU B O 1
ATOM 4536 N N . ILE B 1 212 ? 4.742 -15.867 -18.828 1 97.06 212 ILE B N 1
ATOM 4537 C CA . ILE B 1 212 ? 4.328 -15.148 -17.625 1 97.06 212 ILE B CA 1
ATOM 4538 C C . ILE B 1 212 ? 2.949 -14.531 -17.844 1 97.06 212 ILE B C 1
ATOM 4540 O O . ILE B 1 212 ? 2.76 -13.734 -18.766 1 97.06 212 ILE B O 1
ATOM 4544 N N . ARG B 1 213 ? 2.029 -14.938 -17.016 1 96.5 213 ARG B N 1
ATOM 4545 C CA . ARG B 1 213 ? 0.679 -14.383 -17.031 1 96.5 213 ARG B CA 1
ATOM 4546 C C . ARG B 1 213 ? 0.268 -13.883 -15.656 1 96.5 213 ARG B C 1
ATOM 4548 O O . ARG B 1 213 ? 0.5 -14.555 -14.648 1 96.5 213 ARG B O 1
ATOM 4555 N N . ILE B 1 214 ? -0.309 -12.664 -15.664 1 97.69 214 ILE B N 1
ATOM 4556 C CA . ILE B 1 214 ? -0.704 -12.055 -14.406 1 97.69 214 ILE B CA 1
ATOM 4557 C C . ILE B 1 214 ? -2.109 -11.469 -14.531 1 97.69 214 ILE B C 1
ATOM 4559 O O . ILE B 1 214 ? -2.277 -10.328 -14.969 1 97.69 214 ILE B O 1
ATOM 4563 N N . PRO B 1 215 ? -3.09 -12.258 -14.141 1 97.56 215 PRO B N 1
ATOM 4564 C CA . PRO B 1 215 ? -4.422 -11.664 -14.023 1 97.56 215 PRO B CA 1
ATOM 4565 C C . PRO B 1 215 ? -4.516 -10.656 -12.875 1 97.56 215 PRO B C 1
ATOM 4567 O O . PRO B 1 215 ? -3.928 -10.875 -11.812 1 97.56 215 PRO B O 1
ATOM 4570 N N . LEU B 1 216 ? -5.199 -9.547 -13.109 1 98.31 216 LEU B N 1
ATOM 4571 C CA . LEU B 1 216 ? -5.508 -8.508 -12.125 1 98.31 216 LEU B CA 1
ATOM 4572 C C . LEU B 1 216 ? -7.004 -8.445 -11.852 1 98.31 216 LEU B C 1
ATOM 4574 O O . LEU B 1 216 ? -7.801 -8.266 -12.773 1 98.31 216 LEU B O 1
ATOM 4578 N N . ASN B 1 217 ? -7.371 -8.648 -10.578 1 98.06 217 ASN B N 1
ATOM 4579 C CA . ASN B 1 217 ? -8.789 -8.609 -10.219 1 98.06 217 ASN B CA 1
ATOM 4580 C C . ASN B 1 217 ? -9.125 -7.367 -9.398 1 98.06 217 ASN B C 1
ATOM 4582 O O . ASN B 1 217 ? -8.352 -6.957 -8.539 1 98.06 217 ASN B O 1
ATOM 4586 N N . GLU B 1 218 ? -10.281 -6.848 -9.688 1 96.19 218 GLU B N 1
ATOM 4587 C CA . GLU B 1 218 ? -10.836 -5.695 -8.977 1 96.19 218 GLU B CA 1
ATOM 4588 C C . GLU B 1 218 ? -12.32 -5.891 -8.68 1 96.19 218 GLU B C 1
ATOM 4590 O O . GLU B 1 218 ? -13.062 -6.41 -9.516 1 96.19 218 GLU B O 1
ATOM 4595 N N . GLU B 1 219 ? -12.75 -5.438 -7.52 1 94.31 219 GLU B N 1
ATOM 4596 C CA . GLU B 1 219 ? -14.148 -5.559 -7.113 1 94.31 219 GLU B CA 1
ATOM 4597 C C . GLU B 1 219 ? -15.055 -4.68 -7.977 1 94.31 219 GLU B C 1
ATOM 4599 O O . GLU B 1 219 ? -14.656 -3.584 -8.383 1 94.31 219 GLU B O 1
ATOM 4604 N N . ALA B 1 220 ? -16.25 -5.172 -8.227 1 90.81 220 ALA B N 1
ATOM 4605 C CA . ALA B 1 220 ? -17.25 -4.344 -8.898 1 90.81 220 ALA B CA 1
ATOM 4606 C C . ALA B 1 220 ? -17.703 -3.193 -8.008 1 90.81 220 ALA B C 1
ATOM 4608 O O . ALA B 1 220 ? -17.438 -3.197 -6.797 1 90.81 220 ALA B O 1
ATOM 4609 N N . LYS B 1 221 ? -18.422 -2.238 -8.523 1 83.69 221 LYS B N 1
ATOM 4610 C CA . LYS B 1 221 ? -18.812 -1.004 -7.848 1 83.69 221 LYS B CA 1
ATOM 4611 C C . LYS B 1 221 ? -19.703 -1.294 -6.645 1 83.69 221 LYS B C 1
ATOM 4613 O O . LYS B 1 221 ? -19.656 -0.571 -5.645 1 83.69 221 LYS B O 1
ATOM 4618 N N . GLN B 1 222 ? -20.516 -2.371 -6.781 1 81.5 222 GLN B N 1
ATOM 4619 C CA . GLN B 1 222 ? -21.438 -2.691 -5.699 1 81.5 222 GLN B CA 1
ATOM 4620 C C . GLN B 1 222 ? -20.688 -3.039 -4.418 1 81.5 222 GLN B C 1
ATOM 4622 O O . GLN B 1 222 ? -21.172 -2.766 -3.316 1 81.5 222 GLN B O 1
ATOM 4627 N N . GLY B 1 223 ? -19.594 -3.668 -4.559 1 83.94 223 GLY B N 1
ATOM 4628 C CA . GLY B 1 223 ? -18.766 -3.988 -3.404 1 83.94 223 GLY B CA 1
ATOM 4629 C C . GLY B 1 223 ? -19.25 -5.215 -2.65 1 83.94 223 GLY B C 1
ATOM 4630 O O . GLY B 1 223 ? -20.156 -5.914 -3.107 1 83.94 223 GLY B O 1
ATOM 4631 N N . GLY B 1 224 ? -18.438 -5.57 -1.565 1 85.75 224 GLY B N 1
ATOM 4632 C CA . GLY B 1 224 ? -18.844 -6.633 -0.657 1 85.75 224 GLY B CA 1
ATOM 4633 C C . GLY B 1 224 ? -18.469 -8.016 -1.159 1 85.75 224 GLY B C 1
ATOM 4634 O O . GLY B 1 224 ? -18.75 -9.023 -0.497 1 85.75 224 GLY B O 1
ATOM 4635 N N . GLY B 1 225 ? -17.828 -8.047 -2.221 1 91.44 225 GLY B N 1
ATOM 4636 C CA . GLY B 1 225 ? -17.531 -9.336 -2.83 1 91.44 225 GLY B CA 1
ATOM 4637 C C . GLY B 1 225 ? -16.234 -9.938 -2.338 1 91.44 225 GLY B C 1
ATOM 4638 O O . GLY B 1 225 ? -15.734 -9.57 -1.274 1 91.44 225 GLY B O 1
ATOM 4639 N N . GLN B 1 226 ? -15.797 -10.953 -3.082 1 93.12 226 GLN B N 1
ATOM 4640 C CA . GLN B 1 226 ? -14.688 -11.797 -2.648 1 93.12 226 GLN B CA 1
ATOM 4641 C C . GLN B 1 226 ? -13.359 -11.047 -2.738 1 93.12 226 GLN B C 1
ATOM 4643 O O . GLN B 1 226 ? -12.438 -11.32 -1.966 1 93.12 226 GLN B O 1
ATOM 4648 N N . ILE B 1 227 ? -13.258 -10.094 -3.709 1 96.44 227 ILE B N 1
ATOM 4649 C CA . ILE B 1 227 ? -12.016 -9.328 -3.812 1 96.44 227 ILE B CA 1
ATOM 4650 C C . ILE B 1 227 ? -11.852 -8.445 -2.572 1 96.44 227 ILE B C 1
ATOM 4652 O O . ILE B 1 227 ? -10.781 -8.414 -1.969 1 96.44 227 ILE B O 1
ATOM 4656 N N . GLU B 1 228 ? -12.891 -7.762 -2.201 1 93.25 228 GLU B N 1
ATOM 4657 C CA . GLU B 1 228 ? -12.859 -6.938 -0.997 1 93.25 228 GLU B CA 1
ATOM 4658 C C . GLU B 1 228 ? -12.555 -7.777 0.239 1 93.25 228 GLU B C 1
ATOM 4660 O O . GLU B 1 228 ? -11.797 -7.352 1.115 1 93.25 228 GLU B O 1
ATOM 4665 N N . GLU B 1 229 ? -13.18 -8.922 0.307 1 94.5 229 GLU B N 1
ATOM 4666 C CA . GLU B 1 229 ? -12.914 -9.812 1.434 1 94.5 229 GLU B CA 1
ATOM 4667 C C . GLU B 1 229 ? -11.438 -10.18 1.513 1 94.5 229 GLU B C 1
ATOM 4669 O O . GLU B 1 229 ? -10.844 -10.172 2.596 1 94.5 229 GLU B O 1
ATOM 4674 N N . TYR B 1 230 ? -10.883 -10.57 0.41 1 96.56 230 TYR B N 1
ATOM 4675 C CA . TYR B 1 230 ? -9.453 -10.844 0.364 1 96.56 230 TYR B CA 1
ATOM 4676 C C . TYR B 1 230 ? -8.656 -9.648 0.876 1 96.56 230 TYR B C 1
ATOM 4678 O O . TYR B 1 230 ? -7.77 -9.797 1.723 1 96.56 230 TYR B O 1
ATOM 4686 N N . LEU B 1 231 ? -8.938 -8.453 0.366 1 96.94 231 LEU B N 1
ATOM 4687 C CA . LEU B 1 231 ? -8.172 -7.25 0.683 1 96.94 231 LEU B CA 1
ATOM 4688 C C . LEU B 1 231 ? -8.25 -6.938 2.172 1 96.94 231 LEU B C 1
ATOM 4690 O O . LEU B 1 231 ? -7.27 -6.488 2.768 1 96.94 231 LEU B O 1
ATOM 4694 N N . MET B 1 232 ? -9.359 -7.133 2.736 1 94.31 232 MET B N 1
ATOM 4695 C CA . MET B 1 232 ? -9.539 -6.875 4.164 1 94.31 232 MET B CA 1
ATOM 4696 C C . MET B 1 232 ? -8.75 -7.875 5 1 94.31 232 MET B C 1
ATOM 4698 O O . MET B 1 232 ? -8.086 -7.492 5.965 1 94.31 232 MET B O 1
ATOM 4702 N N . GLN B 1 233 ? -8.828 -9.141 4.59 1 95.69 233 GLN B N 1
ATOM 4703 C CA . GLN B 1 233 ? -8.141 -10.188 5.344 1 95.69 233 GLN B CA 1
ATOM 4704 C C . GLN B 1 233 ? -6.633 -10.102 5.152 1 95.69 233 GLN B C 1
ATOM 4706 O O . GLN B 1 233 ? -5.871 -10.234 6.113 1 95.69 233 GLN B O 1
ATOM 4711 N N . PHE B 1 234 ? -6.234 -9.906 3.936 1 97.12 234 PHE B N 1
ATOM 4712 C CA . PHE B 1 234 ? -4.82 -9.836 3.584 1 97.12 234 PHE B CA 1
ATOM 4713 C C . PHE B 1 234 ? -4.211 -8.523 4.059 1 97.12 234 PHE B C 1
ATOM 4715 O O . PHE B 1 234 ? -3.008 -8.438 4.309 1 97.12 234 PHE B O 1
ATOM 4722 N N . GLY B 1 235 ? -5.035 -7.52 4.113 1 95.75 235 GLY B N 1
ATOM 4723 C CA . GLY B 1 235 ? -4.594 -6.203 4.547 1 95.75 235 GLY B CA 1
ATOM 4724 C C . GLY B 1 235 ? -3.914 -5.41 3.449 1 95.75 235 GLY B C 1
ATOM 4725 O O . GLY B 1 235 ? -2.938 -4.699 3.703 1 95.75 235 GLY B O 1
ATOM 4726 N N . GLY B 1 236 ? -4.324 -5.531 2.27 1 96.75 236 GLY B N 1
ATOM 4727 C CA . GLY B 1 236 ? -3.721 -4.797 1.168 1 96.75 236 GLY B CA 1
ATOM 4728 C C . GLY B 1 236 ? -3.775 -5.547 -0.15 1 96.75 236 GLY B C 1
ATOM 4729 O O . GLY B 1 236 ? -4.414 -6.594 -0.248 1 96.75 236 GLY B O 1
ATOM 4730 N N . GLU B 1 237 ? -3.156 -4.922 -1.191 1 97.81 237 GLU B N 1
ATOM 4731 C CA . GLU B 1 237 ? -3.037 -5.562 -2.498 1 97.81 237 GLU B CA 1
ATOM 4732 C C . GLU B 1 237 ? -1.968 -6.652 -2.484 1 97.81 237 GLU B C 1
ATOM 4734 O O . GLU B 1 237 ? -0.983 -6.55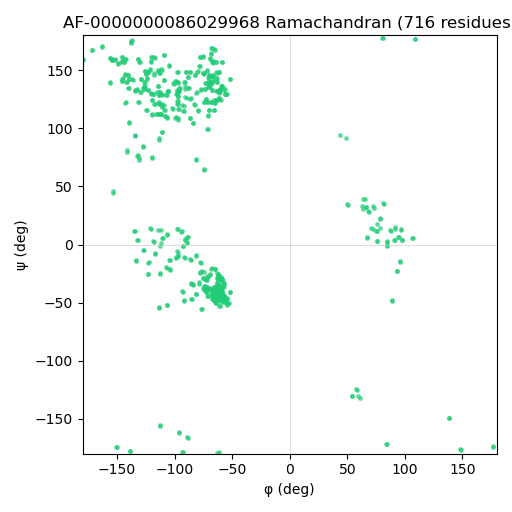1 -1.75 1 97.81 237 GLU B O 1
ATOM 4739 N N . GLY B 1 238 ? -2.152 -7.684 -3.25 1 98.25 238 GLY B N 1
ATOM 4740 C CA . GLY B 1 238 ? -1.146 -8.734 -3.258 1 98.25 238 GLY B CA 1
ATOM 4741 C C . GLY B 1 238 ? -1.521 -9.914 -4.137 1 98.25 238 GLY B C 1
ATOM 4742 O O . GLY B 1 238 ? -2.475 -9.836 -4.91 1 98.25 238 GLY B O 1
ATOM 4743 N N . ILE B 1 239 ? -0.687 -10.945 -4.066 1 98.56 239 ILE B N 1
ATOM 4744 C CA . ILE B 1 239 ? -0.891 -12.18 -4.812 1 98.56 239 ILE B CA 1
ATOM 4745 C C . ILE B 1 239 ? -1.93 -13.047 -4.102 1 98.56 239 ILE B C 1
ATOM 4747 O O . ILE B 1 239 ? -1.713 -13.477 -2.967 1 98.56 239 ILE B O 1
ATOM 4751 N N . GLN B 1 240 ? -3.027 -13.266 -4.734 1 98.12 240 GLN B N 1
ATOM 4752 C CA . GLN B 1 240 ? -4.062 -14.078 -4.102 1 98.12 240 GLN B CA 1
ATOM 4753 C C . GLN B 1 240 ? -3.824 -15.562 -4.344 1 98.12 240 GLN B C 1
ATOM 4755 O O . GLN B 1 240 ? -4.004 -16.375 -3.441 1 98.12 240 GLN B O 1
ATOM 4760 N N . HIS B 1 241 ? -3.533 -15.906 -5.625 1 98.12 241 HIS B N 1
ATOM 4761 C CA . HIS B 1 241 ? -3.295 -17.328 -5.848 1 98.12 241 HIS B CA 1
ATOM 4762 C C . HIS B 1 241 ? -2.199 -17.547 -6.887 1 98.12 241 HIS B C 1
ATOM 4764 O O . HIS B 1 241 ? -1.872 -16.641 -7.652 1 98.12 241 HIS B O 1
ATOM 4770 N N . ILE B 1 242 ? -1.647 -18.672 -6.789 1 98.62 242 ILE B N 1
ATOM 4771 C CA . ILE B 1 242 ? -0.604 -19.156 -7.684 1 98.62 242 ILE B CA 1
ATOM 4772 C C . ILE B 1 242 ? -1.083 -20.438 -8.383 1 98.62 242 ILE B C 1
ATOM 4774 O O . ILE B 1 242 ? -1.513 -21.391 -7.727 1 98.62 242 ILE B O 1
ATOM 4778 N N . ALA B 1 243 ? -1.032 -20.375 -9.688 1 98.31 243 ALA B N 1
ATOM 4779 C CA . ALA B 1 243 ? -1.452 -21.531 -10.484 1 98.31 243 ALA B CA 1
ATOM 4780 C C . ALA B 1 243 ? -0.253 -22.375 -10.906 1 98.31 243 ALA B C 1
ATOM 4782 O O . ALA B 1 243 ? 0.712 -21.844 -11.477 1 98.31 243 ALA B O 1
ATOM 4783 N N . LEU B 1 244 ? -0.356 -23.594 -10.633 1 98.75 244 LEU B N 1
ATOM 4784 C CA . LEU B 1 244 ? 0.721 -24.531 -10.93 1 98.75 244 LEU B CA 1
ATOM 4785 C C . LEU B 1 244 ? 0.308 -25.516 -12.031 1 98.75 244 LEU B C 1
ATOM 4787 O O . LEU B 1 244 ? -0.742 -26.156 -11.938 1 98.75 244 LEU B O 1
ATOM 4791 N N . LEU B 1 245 ? 1.141 -25.641 -13 1 97.75 245 LEU B N 1
ATOM 4792 C CA . LEU B 1 245 ? 0.826 -26.422 -14.203 1 97.75 245 LEU B CA 1
ATOM 4793 C C . LEU B 1 245 ? 1.188 -27.891 -14.016 1 97.75 245 LEU B C 1
ATOM 4795 O O . LEU B 1 245 ? 2.254 -28.203 -13.484 1 97.75 245 LEU B O 1
ATOM 4799 N N . SER B 1 246 ? 0.296 -28.75 -14.406 1 97.44 246 SER B N 1
ATOM 4800 C CA . SER B 1 246 ? 0.508 -30.203 -14.469 1 97.44 246 SER B CA 1
ATOM 4801 C C . SER B 1 246 ? 0.192 -30.75 -15.859 1 97.44 246 SER B C 1
ATOM 4803 O O . SER B 1 246 ? -0.688 -30.234 -16.547 1 97.44 246 SER B O 1
ATOM 4805 N N . ASP B 1 247 ? 0.877 -31.828 -16.281 1 95.38 247 ASP B N 1
ATOM 4806 C CA . ASP B 1 247 ? 0.557 -32.5 -17.531 1 95.38 247 ASP B CA 1
ATOM 4807 C C . ASP B 1 247 ? -0.453 -33.625 -17.328 1 95.38 247 ASP B C 1
ATOM 4809 O O . ASP B 1 247 ? -0.977 -34.188 -18.281 1 95.38 247 ASP B O 1
ATOM 4813 N N . ASP B 1 248 ? -0.653 -33.938 -16.125 1 97.31 248 ASP B N 1
ATOM 4814 C CA . ASP B 1 248 ? -1.61 -34.938 -15.727 1 97.31 248 ASP B CA 1
ATOM 4815 C C . ASP B 1 248 ? -2.352 -34.531 -14.453 1 97.31 248 ASP B C 1
ATOM 4817 O O . ASP B 1 248 ? -2.094 -35.094 -13.375 1 97.31 248 ASP B O 1
ATOM 4821 N N . LEU B 1 249 ? -3.365 -33.688 -14.672 1 97.81 249 LEU B N 1
ATOM 4822 C CA . LEU B 1 249 ? -4.027 -33.062 -13.547 1 97.81 249 LEU B CA 1
ATOM 4823 C C . LEU B 1 249 ? -4.777 -34.062 -12.703 1 97.81 249 LEU B C 1
ATOM 4825 O O . LEU B 1 249 ? -4.699 -34.062 -11.469 1 97.81 249 LEU B O 1
ATOM 4829 N N . PRO B 1 250 ? -5.469 -35.031 -13.289 1 97.81 250 PRO B N 1
ATOM 4830 C CA . PRO B 1 250 ? -6.164 -36.031 -12.461 1 97.81 250 PRO B CA 1
ATOM 4831 C C . PRO B 1 250 ? -5.227 -36.781 -11.5 1 97.81 250 PRO B C 1
ATOM 4833 O O . PRO B 1 250 ? -5.531 -36.906 -10.312 1 97.81 250 PRO B O 1
ATOM 4836 N N . ALA B 1 251 ? -4.113 -37.188 -11.992 1 98.06 251 ALA B N 1
ATOM 4837 C CA . ALA B 1 251 ? -3.162 -37.875 -11.141 1 98.06 251 ALA B CA 1
ATOM 4838 C C . ALA B 1 251 ? -2.619 -36.969 -10.047 1 98.06 251 ALA B C 1
ATOM 4840 O O . ALA B 1 251 ? -2.438 -37.375 -8.906 1 98.06 251 ALA B O 1
ATOM 4841 N N . THR B 1 252 ? -2.293 -35.75 -10.422 1 98.5 252 THR B N 1
ATOM 4842 C CA . THR B 1 252 ? -1.803 -34.75 -9.469 1 98.5 252 THR B CA 1
ATOM 4843 C C . THR B 1 252 ? -2.818 -34.531 -8.352 1 98.5 252 THR B C 1
ATOM 4845 O O . THR B 1 252 ? -2.457 -34.5 -7.172 1 98.5 252 THR B O 1
ATOM 4848 N N . ILE B 1 253 ? -4.082 -34.438 -8.711 1 97.81 253 ILE B N 1
ATOM 4849 C CA . ILE B 1 253 ? -5.148 -34.156 -7.762 1 97.81 253 ILE B CA 1
ATOM 4850 C C . ILE B 1 253 ? -5.32 -35.312 -6.797 1 97.81 253 ILE B C 1
ATOM 4852 O O . ILE B 1 253 ? -5.543 -35.125 -5.602 1 97.81 253 ILE B O 1
ATOM 4856 N N . ASP B 1 254 ? -5.246 -36.531 -7.324 1 98.12 254 ASP B N 1
ATOM 4857 C CA . ASP B 1 254 ? -5.359 -37.719 -6.465 1 98.12 254 ASP B CA 1
ATOM 4858 C C . ASP B 1 254 ? -4.273 -37.719 -5.395 1 98.12 254 ASP B C 1
ATOM 4860 O O . ASP B 1 254 ? -4.539 -38.031 -4.23 1 98.12 254 ASP B O 1
ATOM 4864 N N . ARG B 1 255 ? -3.094 -37.344 -5.75 1 98.31 255 ARG B N 1
ATOM 4865 C CA . ARG B 1 255 ? -1.987 -37.312 -4.801 1 98.31 255 ARG B CA 1
ATOM 4866 C C . ARG B 1 255 ? -2.17 -36.156 -3.797 1 98.31 255 ARG B C 1
ATOM 4868 O O . ARG B 1 255 ? -1.896 -36.344 -2.605 1 98.31 255 ARG B O 1
ATOM 4875 N N . LEU B 1 256 ? -2.604 -35 -4.262 1 98.44 256 LEU B N 1
ATOM 4876 C CA . LEU B 1 256 ? -2.85 -33.875 -3.381 1 98.44 256 LEU B CA 1
ATOM 4877 C C . LEU B 1 256 ? -3.922 -34.219 -2.35 1 98.44 256 LEU B C 1
ATOM 4879 O O . LEU B 1 256 ? -3.766 -33.906 -1.163 1 98.44 256 LEU B O 1
ATOM 4883 N N . ARG B 1 257 ? -4.961 -34.844 -2.814 1 97.12 257 ARG B N 1
ATOM 4884 C CA . ARG B 1 257 ? -6.039 -35.25 -1.919 1 97.12 257 ARG B CA 1
ATOM 4885 C C . ARG B 1 257 ? -5.547 -36.25 -0.89 1 97.12 257 ARG B C 1
ATOM 4887 O O . ARG B 1 257 ? -5.883 -36.156 0.293 1 97.12 257 ARG B O 1
ATOM 4894 N N . ALA B 1 258 ? -4.84 -37.219 -1.384 1 97.88 258 ALA B N 1
ATOM 4895 C CA . ALA B 1 258 ? -4.297 -38.219 -0.495 1 97.88 258 ALA B CA 1
ATOM 4896 C C . ALA B 1 258 ? -3.4 -37.594 0.573 1 97.88 258 ALA B C 1
ATOM 4898 O O . ALA B 1 258 ? -3.344 -38.094 1.704 1 97.88 258 ALA B O 1
ATOM 4899 N N . ALA B 1 259 ? -2.738 -36.531 0.204 1 98.12 259 ALA B N 1
ATOM 4900 C CA . ALA B 1 259 ? -1.83 -35.844 1.125 1 98.12 259 ALA B CA 1
ATOM 4901 C C . ALA B 1 259 ? -2.594 -34.906 2.064 1 98.12 259 ALA B C 1
ATOM 4903 O O . ALA B 1 259 ? -2.018 -34.375 3.002 1 98.12 259 ALA B O 1
ATOM 4904 N N . GLY B 1 260 ? -3.879 -34.688 1.822 1 97.12 260 GLY B N 1
ATOM 4905 C CA . GLY B 1 260 ? -4.723 -33.938 2.746 1 97.12 260 GLY B CA 1
ATOM 4906 C C . GLY B 1 260 ? -4.875 -32.469 2.375 1 97.12 260 GLY B C 1
ATOM 4907 O O . GLY B 1 260 ? -5.27 -31.656 3.207 1 97.12 260 GLY B O 1
ATOM 4908 N N . ILE B 1 261 ? -4.492 -32.062 1.201 1 97.62 261 ILE B N 1
ATOM 4909 C CA . ILE B 1 261 ? -4.727 -30.688 0.761 1 97.62 261 ILE B CA 1
ATOM 4910 C C . ILE B 1 261 ? -6.223 -30.469 0.559 1 97.62 261 ILE B C 1
ATOM 4912 O O . ILE B 1 261 ? -6.867 -31.172 -0.22 1 97.62 261 ILE B O 1
ATOM 4916 N N . PRO B 1 262 ? -6.793 -29.5 1.233 1 96.5 262 PRO B N 1
ATOM 4917 C CA . PRO B 1 262 ? -8.219 -29.219 1.033 1 96.5 262 PRO B CA 1
ATOM 4918 C C . PRO B 1 262 ? -8.508 -28.547 -0.311 1 96.5 262 PRO B C 1
ATOM 4920 O O . PRO B 1 262 ? -7.938 -27.5 -0.618 1 96.5 262 PRO B O 1
ATOM 4923 N N . LEU B 1 263 ? -9.359 -29.109 -1.05 1 95 263 LEU B N 1
ATOM 4924 C CA . LEU B 1 263 ? -9.734 -28.578 -2.352 1 95 263 LEU B CA 1
ATOM 4925 C C . LEU B 1 263 ? -11.109 -27.922 -2.293 1 95 263 LEU B C 1
ATOM 4927 O O . LEU B 1 263 ? -11.906 -28.219 -1.401 1 95 263 LEU B O 1
ATOM 4931 N N . MET B 1 264 ? -11.297 -27.016 -3.158 1 90.88 264 MET B N 1
ATOM 4932 C CA . MET B 1 264 ? -12.586 -26.328 -3.201 1 90.88 264 MET B CA 1
ATOM 4933 C C . MET B 1 264 ? -13.703 -27.297 -3.559 1 90.88 264 MET B C 1
ATOM 4935 O O . MET B 1 264 ? -13.484 -28.266 -4.285 1 90.88 264 MET B O 1
ATOM 4939 N N . THR B 1 265 ? -14.891 -26.922 -3.166 1 87.25 265 THR B N 1
ATOM 4940 C CA . THR B 1 265 ? -16.062 -27.734 -3.439 1 87.25 265 THR B CA 1
ATOM 4941 C C . THR B 1 265 ? -16.406 -27.719 -4.926 1 87.25 265 THR B C 1
ATOM 4943 O O . THR B 1 265 ? -16.406 -26.656 -5.551 1 87.25 265 THR B O 1
ATOM 4946 N N . ALA B 1 266 ? -16.688 -28.844 -5.43 1 87.06 266 ALA B N 1
ATOM 4947 C CA . ALA B 1 266 ? -17.047 -28.969 -6.84 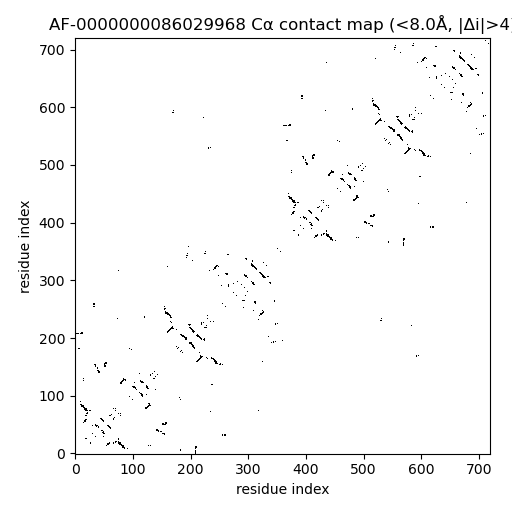1 87.06 266 ALA B CA 1
ATOM 4948 C C . ALA B 1 266 ? -18.344 -28.219 -7.145 1 87.06 266 ALA B C 1
ATOM 4950 O O . ALA B 1 266 ? -19.188 -28.047 -6.262 1 87.06 266 ALA B O 1
ATOM 4951 N N . PRO B 1 267 ? -18.359 -27.75 -8.352 1 88.75 267 PRO B N 1
ATOM 4952 C CA . PRO B 1 267 ? -19.656 -27.172 -8.734 1 88.75 267 PRO B CA 1
ATOM 4953 C C . PRO B 1 267 ? -20.781 -28.219 -8.734 1 88.75 267 PRO B C 1
ATOM 4955 O O . PRO B 1 267 ? -20.547 -29.391 -8.406 1 88.75 267 PRO B O 1
ATOM 4958 N N . LYS B 1 268 ? -22.016 -27.812 -9.086 1 86.19 268 LYS B N 1
ATOM 4959 C CA . LYS B 1 268 ? -23.188 -28.688 -9.125 1 86.19 268 LYS B CA 1
ATOM 4960 C C . LYS B 1 268 ? -23.078 -29.703 -10.258 1 86.19 268 LYS B C 1
ATOM 4962 O O . LYS B 1 268 ? -22.375 -29.469 -11.242 1 86.19 268 LYS B O 1
ATOM 4967 N N . ASP B 1 269 ? -23.812 -30.672 -10.086 1 91.94 269 ASP B N 1
ATOM 4968 C CA . ASP B 1 269 ? -23.812 -31.734 -11.086 1 91.94 269 ASP B CA 1
ATOM 4969 C C . ASP B 1 269 ? -24.156 -31.203 -12.469 1 91.94 269 ASP B C 1
ATOM 4971 O O . ASP B 1 269 ? -23.641 -31.688 -13.477 1 91.94 269 ASP B O 1
ATOM 4975 N N . THR B 1 270 ? -24.984 -30.234 -12.422 1 91.5 270 THR B N 1
ATOM 4976 C CA . THR B 1 270 ? -25.453 -29.672 -13.68 1 91.5 270 THR B CA 1
ATOM 4977 C C . THR B 1 270 ? -24.297 -29.109 -14.484 1 91.5 270 THR B C 1
ATOM 4979 O O . THR B 1 270 ? -24.328 -29.109 -15.719 1 91.5 270 THR B O 1
ATOM 4982 N N . TYR B 1 271 ? -23.297 -28.656 -13.797 1 92.44 271 TYR B N 1
ATOM 4983 C CA . TYR B 1 271 ? -22.094 -28.156 -14.477 1 92.44 271 TYR B CA 1
ATOM 4984 C C . TYR B 1 271 ? -21.5 -29.219 -15.375 1 92.44 271 TYR B C 1
ATOM 4986 O O . TYR B 1 271 ? -21.203 -28.969 -16.547 1 92.44 271 TYR B O 1
ATOM 4994 N N . TYR B 1 272 ? -21.375 -30.391 -14.938 1 94.62 272 TYR B N 1
ATOM 4995 C CA . TYR B 1 272 ? -20.734 -31.484 -15.664 1 94.62 272 TYR B CA 1
ATOM 4996 C C . TYR B 1 272 ? -21.672 -32.062 -16.703 1 94.62 272 TYR B C 1
ATOM 4998 O O . TYR B 1 272 ? -21.219 -32.5 -17.781 1 94.62 272 TYR B O 1
ATOM 5006 N N . GLU B 1 273 ? -22.969 -32.062 -16.375 1 94.31 273 GLU B N 1
ATOM 5007 C CA . GLU B 1 273 ? -23.953 -32.562 -17.328 1 94.31 273 GLU B CA 1
ATOM 5008 C C . GLU B 1 273 ? -23.969 -31.703 -18.609 1 94.31 273 GLU B C 1
ATOM 5010 O O . GLU B 1 273 ? -24.25 -32.219 -19.688 1 94.31 273 GLU B O 1
ATOM 5015 N N . MET B 1 274 ? -23.625 -30.484 -18.406 1 93.38 274 MET B N 1
ATOM 5016 C CA . MET B 1 274 ? -23.75 -29.547 -19.516 1 93.38 274 MET B CA 1
ATOM 5017 C C . MET B 1 274 ? -22.453 -29.453 -20.297 1 93.38 274 MET B C 1
ATOM 5019 O O . MET B 1 274 ? -22.391 -28.766 -21.328 1 93.38 274 MET B O 1
ATOM 5023 N N . LEU B 1 275 ? -21.422 -30.125 -19.953 1 94.25 275 LEU B N 1
ATOM 5024 C CA . LEU B 1 275 ? -20.094 -29.984 -20.547 1 94.25 275 LEU B CA 1
ATOM 5025 C C . LEU B 1 275 ? -20.125 -30.344 -22.031 1 94.25 275 LEU B C 1
ATOM 5027 O O . LEU B 1 275 ? -19.516 -29.656 -22.859 1 94.25 275 LEU B O 1
ATOM 5031 N N . GLU B 1 276 ? -20.844 -31.422 -22.328 1 93.5 276 GLU B N 1
ATOM 5032 C CA . GLU B 1 276 ? -20.875 -31.859 -23.719 1 93.5 276 GLU B CA 1
ATOM 5033 C C . GLU B 1 276 ? -21.562 -30.828 -24.609 1 93.5 276 GLU B C 1
ATOM 5035 O O . GLU B 1 276 ? -21.172 -30.641 -25.766 1 93.5 276 GLU B O 1
ATOM 5040 N N . GLU B 1 277 ? -22.562 -30.25 -24.109 1 93.88 277 GLU B N 1
ATOM 5041 C CA . GLU B 1 277 ? -23.25 -29.203 -24.859 1 93.88 277 GLU B CA 1
ATOM 5042 C C . GLU B 1 277 ? -22.359 -27.969 -25.016 1 93.88 277 GLU B C 1
ATOM 5044 O O . GLU B 1 277 ? -22.328 -27.359 -26.094 1 93.88 277 GLU B O 1
ATOM 5049 N N . ARG B 1 278 ? -21.672 -27.594 -23.984 1 91.25 278 ARG B N 1
ATOM 5050 C CA . ARG B 1 278 ? -20.828 -26.406 -23.984 1 91.25 278 ARG B CA 1
ATOM 5051 C C . ARG B 1 278 ? -19.562 -26.625 -24.812 1 91.25 278 ARG B C 1
ATOM 5053 O O . ARG B 1 278 ? -19.078 -25.688 -25.469 1 91.25 278 ARG B O 1
ATOM 5060 N N . LEU B 1 279 ? -19 -27.875 -24.719 1 93.5 279 LEU B N 1
ATOM 5061 C CA . LEU B 1 279 ? -17.781 -28.234 -25.422 1 93.5 279 LEU B CA 1
ATOM 5062 C C . LEU B 1 279 ? -17.938 -29.562 -26.141 1 93.5 279 LEU B C 1
ATOM 5064 O O . LEU B 1 279 ? -17.297 -30.562 -25.766 1 93.5 279 LEU B O 1
ATOM 5068 N N . PRO B 1 280 ? -18.625 -29.438 -27.219 1 93.81 280 PRO B N 1
ATOM 5069 C CA . PRO B 1 280 ? -18.875 -30.703 -27.938 1 93.81 280 PRO B CA 1
ATOM 5070 C C . PRO B 1 280 ? -17.594 -31.391 -28.391 1 93.81 280 PRO B C 1
ATOM 5072 O O . PRO B 1 280 ? -16.734 -30.75 -29 1 93.81 280 PRO B O 1
ATOM 5075 N N . GLY B 1 281 ? -17.5 -32.688 -28.094 1 94.06 281 GLY B N 1
ATOM 5076 C CA . GLY B 1 281 ? -16.359 -33.469 -28.578 1 94.06 281 GLY B CA 1
ATOM 5077 C C . GLY B 1 281 ? -15.094 -33.188 -27.781 1 94.06 281 GLY B C 1
ATOM 5078 O O . GLY B 1 281 ? -13.992 -33.469 -28.25 1 94.06 281 GLY B O 1
ATOM 5079 N N . HIS B 1 282 ? -15.18 -32.625 -26.625 1 93.94 282 HIS B N 1
ATOM 5080 C CA . HIS B 1 282 ? -14.008 -32.281 -25.828 1 93.94 282 HIS B CA 1
ATOM 5081 C C . HIS B 1 282 ? -13.211 -33.562 -25.5 1 93.94 282 HIS B C 1
ATOM 5083 O O . HIS B 1 282 ? -12 -33.469 -25.266 1 93.94 282 HIS B O 1
ATOM 5089 N N . GLY B 1 283 ? -13.828 -34.719 -25.391 1 94.38 283 GLY B N 1
ATOM 5090 C CA . GLY B 1 283 ? -13.133 -36 -25.328 1 94.38 283 GLY B CA 1
ATOM 5091 C C . GLY B 1 283 ? -12.672 -36.375 -23.922 1 94.38 283 GLY B C 1
ATOM 5092 O O . GLY B 1 283 ? -12.055 -37.406 -23.719 1 94.38 283 GLY B O 1
ATOM 5093 N N . GLU B 1 284 ? -12.898 -35.594 -22.922 1 95.75 284 GLU B N 1
ATOM 5094 C CA . GLU B 1 284 ? -12.469 -35.844 -21.547 1 95.75 284 GLU B CA 1
ATOM 5095 C C . GLU B 1 284 ? -13.453 -36.781 -20.828 1 95.75 284 GLU B C 1
ATOM 5097 O O . GLU B 1 284 ? -14.656 -36.75 -21.125 1 95.75 284 GLU B O 1
ATOM 5102 N N . PRO B 1 285 ? -12.953 -37.625 -19.953 1 96.75 285 PRO B N 1
ATOM 5103 C CA . PRO B 1 285 ? -13.852 -38.469 -19.156 1 96.75 285 PRO B CA 1
ATOM 5104 C C . PRO B 1 285 ? -14.609 -37.688 -18.094 1 96.75 285 PRO B C 1
ATOM 5106 O O . PRO B 1 285 ? -14.117 -37.531 -16.969 1 96.75 285 PRO B O 1
ATOM 5109 N N . VAL B 1 286 ? -15.805 -37.344 -18.344 1 96.75 286 VAL B N 1
ATOM 5110 C CA . VAL B 1 286 ? -16.578 -36.406 -17.531 1 96.75 286 VAL B CA 1
ATOM 5111 C C . VAL B 1 286 ? -16.766 -36.969 -16.125 1 96.75 286 VAL B C 1
ATOM 5113 O O . VAL B 1 286 ? -16.656 -36.25 -15.141 1 96.75 286 VAL B O 1
ATOM 5116 N N . ALA B 1 287 ? -17.031 -38.25 -16 1 95.94 287 ALA B N 1
ATOM 5117 C CA . ALA B 1 287 ? -17.234 -38.875 -14.703 1 95.94 287 ALA B CA 1
ATOM 5118 C C . ALA B 1 287 ? -16 -38.719 -13.82 1 95.94 287 ALA B C 1
ATOM 5120 O O . ALA B 1 287 ? -16.109 -38.5 -12.609 1 95.94 287 ALA B O 1
ATOM 5121 N N . GLN B 1 288 ? -14.867 -38.781 -14.383 1 96.31 288 GLN B N 1
ATOM 5122 C CA . GLN B 1 288 ? -13.617 -38.625 -13.641 1 96.31 288 GLN B CA 1
ATOM 5123 C C . GLN B 1 288 ? -13.406 -37.188 -13.219 1 96.31 288 GLN B C 1
ATOM 5125 O O . GLN B 1 288 ? -12.906 -36.906 -12.125 1 96.31 288 GLN B O 1
ATOM 5130 N N . LEU B 1 289 ? -13.742 -36.25 -14.094 1 96.81 289 LEU B N 1
ATOM 5131 C CA . LEU B 1 289 ? -13.648 -34.844 -13.742 1 96.81 289 LEU B CA 1
ATOM 5132 C C . LEU B 1 289 ? -14.57 -34.531 -12.578 1 96.81 289 LEU B C 1
ATOM 5134 O O . LEU B 1 289 ? -14.156 -33.844 -11.617 1 96.81 289 LEU B O 1
ATOM 5138 N N . GLN B 1 290 ? -15.789 -35.031 -12.695 1 95.56 290 GLN B N 1
ATOM 5139 C CA . GLN B 1 290 ? -16.812 -34.781 -11.688 1 95.56 290 GLN B CA 1
ATOM 5140 C C . GLN B 1 290 ? -16.406 -35.312 -10.32 1 95.56 290 GLN B C 1
ATOM 5142 O O . GLN B 1 290 ? -16.516 -34.625 -9.305 1 95.56 290 GLN B O 1
ATOM 5147 N N . SER B 1 291 ? -15.914 -36.5 -10.289 1 95.12 291 SER B N 1
ATOM 5148 C CA . SER B 1 291 ? -15.555 -37.156 -9.031 1 95.12 291 SER B CA 1
ATOM 5149 C C . SER B 1 291 ? -14.406 -36.406 -8.352 1 95.12 291 SER B C 1
ATOM 5151 O O . SER B 1 291 ? -14.25 -36.469 -7.129 1 95.12 291 SER B O 1
ATOM 5153 N N . ARG B 1 292 ? -13.648 -35.625 -9.133 1 95.88 292 ARG B N 1
ATOM 5154 C CA . ARG B 1 292 ? -12.484 -34.938 -8.586 1 95.88 292 ARG B CA 1
ATOM 5155 C C . ARG B 1 292 ? -12.773 -33.469 -8.406 1 95.88 292 ARG B C 1
ATOM 5157 O O . ARG B 1 292 ? -11.992 -32.75 -7.773 1 95.88 292 ARG B O 1
ATOM 5164 N N . GLY B 1 293 ? -13.867 -32.969 -8.984 1 94.75 293 GLY B N 1
ATOM 5165 C CA . GLY B 1 293 ? -14.195 -31.562 -8.93 1 94.75 293 GLY B CA 1
ATOM 5166 C C . GLY B 1 293 ? -13.383 -30.734 -9.906 1 94.75 293 GLY B C 1
ATOM 5167 O O . GLY B 1 293 ? -13.188 -29.531 -9.688 1 94.75 293 GLY B O 1
ATOM 5168 N N . ILE B 1 294 ? -12.867 -31.359 -10.953 1 97.12 294 ILE B N 1
ATOM 5169 C CA . ILE B 1 294 ? -12.047 -30.656 -11.945 1 97.12 294 ILE B CA 1
ATOM 5170 C C . ILE B 1 294 ? -12.945 -29.922 -12.93 1 97.12 294 ILE B C 1
ATOM 5172 O O . ILE B 1 294 ? -13.922 -30.469 -13.43 1 97.12 294 ILE B O 1
ATOM 5176 N N . LEU B 1 295 ? -12.617 -28.625 -13.141 1 96.06 295 LEU B N 1
ATOM 5177 C CA . LEU B 1 295 ? -13.336 -27.797 -14.102 1 96.06 295 LEU B CA 1
ATOM 5178 C C . LEU B 1 295 ? -12.75 -27.953 -15.5 1 96.06 295 LEU B C 1
ATOM 5180 O O . LEU B 1 295 ? -11.562 -28.25 -15.648 1 96.06 295 LEU B O 1
ATOM 5184 N N . LEU B 1 296 ? -13.602 -27.828 -16.484 1 95.25 296 LEU B N 1
ATOM 5185 C CA . LEU B 1 296 ? -13.195 -27.969 -17.875 1 95.25 296 LEU B CA 1
ATOM 5186 C C . LEU B 1 296 ? -13.719 -26.828 -18.719 1 95.25 296 LEU B C 1
ATOM 5188 O O . LEU B 1 296 ? -14.922 -26.531 -18.703 1 95.25 296 LEU B O 1
ATOM 5192 N N . ASP B 1 297 ? -12.836 -26.094 -19.391 1 93.56 297 ASP B N 1
ATOM 5193 C CA . ASP B 1 297 ? -13.172 -25.031 -20.344 1 93.56 297 ASP B CA 1
ATOM 5194 C C . ASP B 1 297 ? -12.266 -25.109 -21.578 1 93.56 297 ASP B C 1
ATOM 5196 O O . ASP B 1 297 ? -11.43 -26.016 -21.688 1 93.56 297 ASP B O 1
ATOM 5200 N N . GLY B 1 298 ? -12.562 -24.25 -22.562 1 91.69 298 GLY B N 1
ATOM 5201 C CA . GLY B 1 298 ? -11.758 -24.219 -23.781 1 91.69 298 GLY B CA 1
ATOM 5202 C C . GLY B 1 298 ? -12.586 -24.078 -25.047 1 91.69 298 GLY B C 1
ATOM 5203 O O . GLY B 1 298 ? -13.586 -23.359 -25.062 1 91.69 298 GLY B O 1
ATOM 5204 N N . THR B 1 299 ? -12.023 -24.672 -26.062 1 89.75 299 THR B N 1
ATOM 5205 C CA . THR B 1 299 ? -12.703 -24.672 -27.344 1 89.75 299 THR B CA 1
ATOM 5206 C C . THR B 1 299 ? -12.461 -25.969 -28.094 1 89.75 299 THR B C 1
ATOM 5208 O O . THR B 1 299 ? -11.391 -26.578 -27.969 1 89.75 299 THR B O 1
ATOM 5211 N N . THR B 1 300 ? -13.453 -26.391 -28.766 1 90.19 300 THR B N 1
ATOM 5212 C CA . THR B 1 300 ? -13.336 -27.578 -29.609 1 90.19 300 THR B CA 1
ATOM 5213 C C . THR B 1 300 ? -13.414 -27.188 -31.094 1 90.19 300 THR B C 1
ATOM 5215 O O . THR B 1 300 ? -13.484 -28.062 -31.953 1 90.19 300 THR B O 1
ATOM 5218 N N . GLU B 1 301 ? -13.438 -25.953 -31.234 1 85.19 301 GLU B N 1
ATOM 5219 C CA . GLU B 1 301 ? -13.469 -25.484 -32.625 1 85.19 301 GLU B CA 1
ATOM 5220 C C . GLU B 1 301 ? -12.164 -25.828 -33.344 1 85.19 301 GLU B C 1
ATOM 5222 O O . GLU B 1 301 ? -11.086 -25.734 -32.781 1 85.19 301 GLU B O 1
ATOM 5227 N N . GLY B 1 302 ? -12.242 -26.234 -34.688 1 80.69 302 GLY B N 1
ATOM 5228 C CA . GLY B 1 302 ? -11.07 -26.484 -35.5 1 80.69 302 GLY B CA 1
ATOM 5229 C C . GLY B 1 302 ? -10.594 -27.922 -35.469 1 80.69 302 GLY B C 1
ATOM 5230 O O . GLY B 1 302 ? -9.516 -28.25 -35.969 1 80.69 302 GLY B O 1
ATOM 5231 N N . GLY B 1 303 ? -11.398 -28.844 -34.969 1 76.88 303 GLY B N 1
ATOM 5232 C CA . GLY B 1 303 ? -11.133 -30.281 -35 1 76.88 303 GLY B CA 1
ATOM 5233 C C . GLY B 1 303 ? -10.344 -30.766 -33.812 1 76.88 303 GLY B C 1
ATOM 5234 O O . GLY B 1 303 ? -10.664 -31.812 -33.25 1 76.88 303 GLY B O 1
ATOM 5235 N N . GLU B 1 304 ? -9.188 -30.062 -33.438 1 84.75 304 GLU B N 1
ATOM 5236 C CA . GLU B 1 304 ? -8.453 -30.5 -32.25 1 84.75 304 GLU B CA 1
ATOM 5237 C C . GLU B 1 304 ? -8.836 -29.672 -31.031 1 84.75 304 GLU B C 1
ATOM 5239 O O . GLU B 1 304 ? -8.656 -28.453 -31.016 1 84.75 304 GLU B O 1
ATOM 5244 N N . PRO B 1 305 ? -9.344 -30.375 -30.016 1 90.44 305 PRO B N 1
ATOM 5245 C CA . PRO B 1 305 ? -9.773 -29.641 -28.812 1 90.44 305 PRO B CA 1
ATOM 5246 C C . PRO B 1 305 ? -8.617 -28.938 -28.109 1 90.44 305 PRO B C 1
ATOM 5248 O O . PRO B 1 305 ? -7.52 -29.5 -28.016 1 90.44 305 PRO B O 1
ATOM 5251 N N . ARG B 1 306 ? -8.742 -27.656 -27.734 1 92.81 306 ARG B N 1
ATOM 5252 C CA . ARG B 1 306 ? -7.902 -26.891 -26.828 1 92.81 306 ARG B CA 1
ATOM 5253 C C . ARG B 1 306 ? -8.609 -26.656 -25.5 1 92.81 306 ARG B C 1
ATOM 5255 O O . ARG B 1 306 ? -9.594 -25.922 -25.438 1 92.81 306 ARG B O 1
ATOM 5262 N N . LEU B 1 307 ? -8.055 -27.391 -24.469 1 93.81 307 LEU B N 1
ATOM 5263 C CA . LEU B 1 307 ? -8.828 -27.5 -23.234 1 93.81 307 LEU B CA 1
ATOM 5264 C C . LEU B 1 307 ? -8.023 -26.984 -22.047 1 93.81 307 LEU B C 1
ATOM 5266 O O . LEU B 1 307 ? -6.793 -27.062 -22.031 1 93.81 307 LEU B O 1
ATOM 5270 N N . LEU B 1 308 ? -8.742 -26.469 -21.156 1 95.12 308 LEU B N 1
ATOM 5271 C CA . LEU B 1 308 ? -8.219 -26.016 -19.859 1 95.12 308 LEU B CA 1
ATOM 5272 C C . LEU B 1 308 ? -8.883 -26.766 -18.719 1 95.12 308 LEU B C 1
ATOM 5274 O O . LEU B 1 308 ? -10.094 -26.656 -18.516 1 95.12 308 LEU B O 1
ATOM 5278 N N . LEU B 1 309 ? -8.109 -27.594 -18.047 1 95.94 309 LEU B N 1
ATOM 5279 C CA . LEU B 1 309 ? -8.562 -28.234 -16.812 1 95.94 309 LEU B CA 1
ATOM 5280 C C . LEU B 1 309 ? -8.055 -27.484 -15.586 1 95.94 309 LEU B C 1
ATOM 5282 O O . LEU B 1 309 ? -6.879 -27.109 -15.531 1 95.94 309 LEU B O 1
ATOM 5286 N N . GLN B 1 310 ? -8.93 -27.203 -14.633 1 96.12 310 GLN B N 1
ATOM 5287 C CA . GLN B 1 310 ? -8.531 -26.406 -13.477 1 96.12 310 GLN B CA 1
ATOM 5288 C C . GLN B 1 310 ? -9.203 -26.906 -12.203 1 96.12 310 GLN B C 1
ATOM 5290 O O . GLN B 1 310 ? -10.312 -27.453 -12.25 1 96.12 310 GLN B O 1
ATOM 5295 N N . ILE B 1 311 ? -8.555 -26.812 -11.141 1 96.88 311 ILE B N 1
ATOM 5296 C CA . ILE B 1 311 ? -9.125 -26.984 -9.805 1 96.88 311 ILE B CA 1
ATOM 5297 C C . ILE B 1 311 ? -8.367 -26.109 -8.805 1 96.88 311 ILE B C 1
ATOM 5299 O O . ILE B 1 311 ? -7.227 -25.719 -9.055 1 96.88 311 ILE B O 1
ATOM 5303 N N . PHE B 1 312 ? -9.039 -25.766 -7.688 1 96.81 312 PHE B N 1
ATOM 5304 C CA . PHE B 1 312 ? -8.484 -24.828 -6.719 1 96.81 312 PHE B CA 1
ATOM 5305 C C . PHE B 1 312 ? -8.453 -25.453 -5.324 1 96.81 312 PHE B C 1
ATOM 5307 O O . PHE B 1 312 ? -9.336 -26.234 -4.969 1 96.81 312 PHE B O 1
ATOM 5314 N N . SER B 1 313 ? -7.465 -25.078 -4.602 1 97.38 313 SER B N 1
ATOM 5315 C CA . SER B 1 313 ? -7.512 -25.391 -3.174 1 97.38 313 SER B CA 1
ATOM 5316 C C . SER B 1 313 ? -8.43 -24.422 -2.43 1 97.38 313 SER B C 1
ATOM 5318 O O . SER B 1 313 ? -8.781 -23.359 -2.957 1 97.38 313 SER B O 1
ATOM 5320 N N . GLN B 1 314 ? -8.82 -24.844 -1.261 1 94.94 314 GLN B N 1
ATOM 5321 C CA . GLN B 1 314 ? -9.32 -23.844 -0.32 1 94.94 314 GLN B CA 1
ATOM 5322 C C . GLN B 1 314 ? -8.219 -22.875 0.097 1 94.94 314 GLN B C 1
ATOM 5324 O O . GLN B 1 314 ? -7.051 -23.078 -0.251 1 94.94 314 GLN B O 1
ATOM 5329 N N . THR B 1 315 ? -8.656 -21.766 0.765 1 95.25 315 THR B N 1
ATOM 5330 C CA . THR B 1 315 ? -7.613 -20.875 1.28 1 95.25 315 THR B CA 1
ATOM 5331 C C . THR B 1 315 ? -6.738 -21.609 2.297 1 95.25 315 THR B C 1
ATOM 5333 O O . THR B 1 315 ? -7.254 -22.234 3.225 1 95.25 315 THR B O 1
ATOM 5336 N N . VAL B 1 316 ? -5.391 -21.562 2.021 1 96.69 316 VAL B N 1
ATOM 5337 C CA . VAL B 1 316 ? -4.512 -22.375 2.859 1 96.69 316 VAL B CA 1
ATOM 5338 C C . VAL B 1 316 ? -3.461 -21.484 3.518 1 96.69 316 VAL B C 1
ATOM 5340 O O . VAL B 1 316 ? -2.766 -21.906 4.445 1 96.69 316 VAL B O 1
ATOM 5343 N N . LEU B 1 317 ? -3.221 -20.312 3.125 1 96.25 317 LEU B N 1
ATOM 5344 C CA . LEU B 1 317 ? -2.393 -19.266 3.723 1 96.25 317 LEU B CA 1
ATOM 5345 C C . LEU B 1 317 ? -3.18 -17.969 3.873 1 96.25 317 LEU B C 1
ATOM 5347 O O . LEU B 1 317 ? -3.068 -17.078 3.037 1 96.25 317 LEU B O 1
ATOM 5351 N N . GLY B 1 318 ? -3.928 -17.906 5.023 1 94.38 318 GLY B N 1
ATOM 5352 C CA . GLY B 1 318 ? -4.891 -16.812 5.086 1 94.38 318 GLY B CA 1
ATOM 5353 C C . GLY B 1 318 ? -5.891 -16.844 3.943 1 94.38 318 GLY B C 1
ATOM 5354 O O . GLY B 1 318 ? -6.539 -17.859 3.697 1 94.38 318 GLY B O 1
ATOM 5355 N N . PRO B 1 319 ? -5.98 -15.719 3.205 1 95.81 319 PRO B N 1
ATOM 5356 C CA . PRO B 1 319 ? -6.918 -15.68 2.08 1 95.81 319 PRO B CA 1
ATOM 5357 C C . PRO B 1 319 ? -6.297 -16.188 0.779 1 95.81 319 PRO B C 1
ATOM 5359 O O . PRO B 1 319 ? -6.922 -16.094 -0.281 1 95.81 319 PRO B O 1
ATOM 5362 N N . VAL B 1 320 ? -5.094 -16.703 0.812 1 96.94 320 VAL B N 1
ATOM 5363 C CA . VAL B 1 320 ? -4.344 -17.125 -0.364 1 96.94 320 VAL B CA 1
ATOM 5364 C C . VAL B 1 320 ? -4.625 -18.609 -0.637 1 96.94 320 VAL B C 1
ATOM 5366 O O . VAL B 1 320 ? -4.723 -19.406 0.295 1 96.94 320 VAL B O 1
ATOM 5369 N N . PHE B 1 321 ? -4.766 -18.953 -1.922 1 97.5 321 PHE B N 1
ATOM 5370 C CA . PHE B 1 321 ? -4.969 -20.344 -2.301 1 97.5 321 PHE B CA 1
ATOM 5371 C C . PHE B 1 321 ? -4.141 -20.688 -3.533 1 97.5 321 PHE B C 1
ATOM 5373 O O . PHE B 1 321 ? -3.393 -19.859 -4.043 1 97.5 321 PHE B O 1
ATOM 5380 N N . PHE B 1 322 ? -4.125 -21.906 -3.902 1 98.62 322 PHE B N 1
ATOM 5381 C CA . PHE B 1 322 ? -3.404 -22.391 -5.074 1 98.62 322 PHE B CA 1
ATOM 5382 C C . PHE B 1 322 ? -4.375 -22.906 -6.133 1 98.62 322 PHE B C 1
ATOM 5384 O O . PHE B 1 322 ? -5.484 -23.344 -5.809 1 98.62 322 PHE B O 1
ATOM 5391 N N . GLU B 1 323 ? -3.945 -22.766 -7.32 1 98.25 323 GLU B N 1
ATOM 5392 C CA . GLU B 1 323 ? -4.633 -23.328 -8.477 1 98.25 323 GLU B CA 1
ATOM 5393 C C . GLU B 1 323 ? -3.785 -24.406 -9.148 1 98.25 323 GLU B C 1
ATOM 5395 O O . GLU B 1 323 ? -2.566 -24.266 -9.258 1 98.25 323 GLU B O 1
ATOM 5400 N N . PHE B 1 324 ? -4.453 -25.453 -9.477 1 98.5 324 PHE B N 1
ATOM 5401 C CA . PHE B 1 324 ? -3.826 -26.516 -10.25 1 98.5 324 PHE B CA 1
ATOM 5402 C C . PHE B 1 324 ? -4.457 -26.625 -11.633 1 98.5 324 PHE B C 1
ATOM 5404 O O . PHE B 1 324 ? -5.68 -26.75 -11.758 1 98.5 324 PHE B O 1
ATOM 5411 N N . ILE B 1 325 ? -3.592 -26.625 -12.648 1 97.12 325 ILE B N 1
ATOM 5412 C CA . ILE B 1 325 ? -4.125 -26.391 -13.984 1 97.12 325 ILE B CA 1
ATOM 5413 C C . ILE B 1 325 ? -3.414 -27.297 -14.992 1 97.12 325 ILE B C 1
ATOM 5415 O O . ILE B 1 325 ? -2.246 -27.641 -14.805 1 97.12 325 ILE B O 1
ATOM 5419 N N . GLN B 1 326 ? -4.094 -27.75 -15.984 1 96.44 326 GLN B N 1
ATOM 5420 C CA . GLN B 1 326 ? -3.574 -28.469 -17.141 1 96.44 326 GLN B CA 1
ATOM 5421 C C . GLN B 1 326 ? -4.082 -27.844 -18.438 1 96.44 326 GLN B C 1
ATOM 5423 O O . GLN B 1 326 ? -5.266 -27.531 -18.562 1 96.44 326 GLN B O 1
ATOM 5428 N N . ARG B 1 327 ? -3.209 -27.609 -19.312 1 94.44 327 ARG B N 1
ATOM 5429 C CA . ARG B 1 327 ? -3.539 -27.125 -20.656 1 94.44 327 ARG B CA 1
ATOM 5430 C C . ARG B 1 327 ? -3.354 -28.219 -21.703 1 94.44 327 ARG B C 1
ATOM 5432 O O . ARG B 1 327 ? -2.297 -28.844 -21.766 1 94.44 327 ARG B O 1
ATOM 5439 N N . LYS B 1 328 ? -4.395 -28.406 -22.5 1 91.75 328 LYS B N 1
ATOM 5440 C CA . LYS B 1 328 ? -4.344 -29.406 -23.562 1 91.75 328 LYS B CA 1
ATOM 5441 C C . LYS B 1 328 ? -4.504 -28.766 -24.938 1 91.75 328 LYS B C 1
ATOM 5443 O O . LYS B 1 328 ? -5.281 -27.828 -25.109 1 91.75 328 LYS B O 1
ATOM 5448 N N . GLY B 1 329 ? -3.879 -29.281 -26.016 1 84.75 329 GLY B N 1
ATOM 5449 C CA . GLY B 1 329 ? -4.027 -28.828 -27.391 1 84.75 329 GLY B CA 1
ATOM 5450 C C . GLY B 1 329 ? -3.375 -27.5 -27.672 1 84.75 329 GLY B C 1
ATOM 5451 O O . GLY B 1 329 ? -3.85 -26.719 -28.5 1 84.75 329 GLY B O 1
ATOM 5452 N N . ASP B 1 330 ? -2.32 -27.156 -27.078 1 72.75 330 ASP B N 1
ATOM 5453 C CA . ASP B 1 330 ? -1.576 -25.922 -27.281 1 72.75 330 ASP B CA 1
ATOM 5454 C C . ASP B 1 330 ? -2.422 -24.703 -26.891 1 72.75 330 ASP B C 1
ATOM 5456 O O . ASP B 1 330 ? -2.443 -23.703 -27.609 1 72.75 330 ASP B O 1
ATOM 5460 N N . TYR B 1 331 ? -3.229 -24.859 -26.016 1 68.06 331 TYR B N 1
ATOM 5461 C CA . TYR B 1 331 ? -4.07 -23.781 -25.516 1 68.06 331 TYR B CA 1
ATOM 5462 C C . TYR B 1 331 ? -3.264 -22.828 -24.641 1 68.06 331 TYR B C 1
ATOM 5464 O O . TYR B 1 331 ? -3.6 -22.594 -23.484 1 68.06 331 TYR B O 1
ATOM 5472 N N . LYS B 1 332 ? -2.336 -22.156 -25.188 1 64.94 332 LYS B N 1
ATOM 5473 C CA . LYS B 1 332 ? -1.363 -21.359 -24.438 1 64.94 332 LYS B CA 1
ATOM 5474 C C . LYS B 1 332 ? -1.98 -20.062 -23.938 1 64.94 332 LYS B C 1
ATOM 5476 O O . LYS B 1 332 ? -1.617 -19.562 -22.875 1 64.94 332 LYS B O 1
ATOM 5481 N N . ASP B 1 333 ? -3.01 -19.703 -24.625 1 65.62 333 ASP B N 1
ATOM 5482 C CA . ASP B 1 333 ? -3.453 -18.359 -24.281 1 65.62 333 ASP B CA 1
ATOM 5483 C C . ASP B 1 333 ? -4.832 -18.375 -23.625 1 65.62 333 ASP B C 1
ATOM 5485 O O . ASP B 1 333 ? -5.422 -17.312 -23.375 1 65.62 333 ASP B O 1
ATOM 5489 N N . GLY B 1 334 ? -5.188 -19.547 -23.281 1 73.75 334 GLY B N 1
ATOM 5490 C CA . GLY B 1 334 ? -6.562 -19.578 -22.812 1 73.75 334 GLY B CA 1
ATOM 5491 C C . GLY B 1 334 ? -6.695 -19.359 -21.328 1 73.75 334 GLY B C 1
ATOM 5492 O O . GLY B 1 334 ? -5.848 -19.797 -20.547 1 73.75 334 GLY B O 1
ATOM 5493 N N . PHE B 1 335 ? -7.648 -18.531 -20.781 1 75.19 335 PHE B N 1
ATOM 5494 C CA . PHE B 1 335 ? -7.949 -18.328 -19.359 1 75.19 335 PHE B CA 1
ATOM 5495 C C . PHE B 1 335 ? -9.328 -18.875 -19.016 1 75.19 335 PHE B C 1
ATOM 5497 O O . PHE B 1 335 ? -9.617 -19.141 -17.859 1 75.19 335 PHE B O 1
ATOM 5504 N N . GLY B 1 336 ? -10.055 -19.391 -19.938 1 77.12 336 GLY B N 1
ATOM 5505 C CA . GLY B 1 336 ? -11.344 -20.031 -19.75 1 77.12 336 GLY B CA 1
ATOM 5506 C C . GLY B 1 336 ? -12.305 -19.219 -18.906 1 77.12 336 GLY B C 1
ATOM 5507 O O . GLY B 1 336 ? -12.391 -19.422 -17.688 1 77.12 336 GLY B O 1
ATOM 5508 N N . GLU B 1 337 ? -13.094 -18.422 -19.391 1 79.06 337 GLU B N 1
ATOM 5509 C CA . GLU B 1 337 ? -14.055 -17.562 -18.703 1 79.06 337 GLU B CA 1
ATOM 5510 C C . GLU B 1 337 ? -15.047 -18.391 -17.891 1 79.06 337 GLU B C 1
ATOM 5512 O O . GLU B 1 337 ? -15.438 -18 -16.797 1 79.06 337 GLU B O 1
ATOM 5517 N N . GLY B 1 338 ? -15.414 -19.5 -18.469 1 80.94 338 GLY B N 1
ATOM 5518 C CA . GLY B 1 338 ? -16.344 -20.359 -17.766 1 80.94 338 GLY B CA 1
ATOM 5519 C C . GLY B 1 338 ? -15.789 -20.891 -16.453 1 80.94 338 GLY B C 1
ATOM 5520 O O . GLY B 1 338 ? -16.484 -20.906 -15.438 1 80.94 338 GLY B O 1
ATOM 5521 N N . ASN B 1 339 ? -14.594 -21.312 -16.5 1 87.81 339 ASN B N 1
ATOM 5522 C CA . ASN B 1 339 ? -13.945 -21.797 -15.297 1 87.81 339 ASN B CA 1
ATOM 5523 C C . ASN B 1 339 ? -13.789 -20.688 -14.258 1 87.81 339 ASN B C 1
ATOM 5525 O O . ASN B 1 339 ? -13.953 -20.938 -13.055 1 87.81 339 ASN B O 1
ATOM 5529 N N . PHE B 1 340 ? -13.523 -19.531 -14.727 1 86.88 340 PHE B N 1
ATOM 5530 C CA . PHE B 1 340 ? -13.406 -18.391 -13.828 1 86.88 340 PHE B CA 1
ATOM 5531 C C . PHE B 1 340 ? -14.734 -18.094 -13.133 1 86.88 340 PHE B C 1
ATOM 5533 O O . PHE B 1 340 ? -14.773 -17.875 -11.93 1 86.88 340 PHE B O 1
ATOM 5540 N N . LYS B 1 341 ? -15.742 -18.125 -13.859 1 86.44 341 LYS B N 1
ATOM 5541 C CA . LYS B 1 341 ? -17.078 -17.891 -13.305 1 86.44 341 LYS B CA 1
ATOM 5542 C C . LYS B 1 341 ? -17.422 -18.969 -12.281 1 86.44 341 LYS B C 1
ATOM 5544 O O . LYS B 1 341 ? -18 -18.656 -11.227 1 86.44 341 LYS B O 1
ATOM 5549 N N . ALA B 1 342 ? -17.109 -20.172 -12.617 1 85.25 342 ALA B N 1
ATOM 5550 C CA . ALA B 1 342 ? -17.375 -21.281 -11.688 1 85.25 342 ALA B CA 1
ATOM 5551 C C . ALA B 1 342 ? -16.625 -21.078 -10.375 1 85.25 342 ALA B C 1
ATOM 5553 O O . ALA B 1 342 ? -17.172 -21.297 -9.297 1 85.25 342 ALA B O 1
ATOM 5554 N N . LEU B 1 343 ? -15.367 -20.719 -10.5 1 85.94 343 LEU B N 1
ATOM 5555 C CA . LEU B 1 343 ? -14.586 -20.406 -9.305 1 85.94 343 LEU B CA 1
ATOM 5556 C C . LEU B 1 343 ? -15.242 -19.281 -8.508 1 85.94 343 LEU B C 1
ATOM 5558 O O . LEU B 1 343 ? -15.414 -19.406 -7.293 1 85.94 343 LEU B O 1
ATOM 5562 N N . PHE B 1 344 ? -15.617 -18.281 -9.141 1 89.19 344 PHE B N 1
ATOM 5563 C CA . PHE B 1 344 ? -16.266 -17.125 -8.516 1 89.19 344 PHE B CA 1
ATOM 5564 C C . PHE B 1 344 ? -17.5 -17.547 -7.738 1 89.19 344 PHE B C 1
ATOM 5566 O O . PHE B 1 344 ? -17.688 -17.172 -6.578 1 89.19 344 PHE B O 1
ATOM 5573 N N . GLU B 1 345 ? -18.281 -18.328 -8.391 1 87.12 345 GLU B N 1
ATOM 5574 C CA . GLU B 1 345 ? -19.531 -18.781 -7.777 1 87.12 345 GLU B CA 1
ATOM 5575 C C . GLU B 1 345 ? -19.25 -19.641 -6.555 1 87.12 345 GLU B C 1
ATOM 5577 O O . GLU B 1 345 ? -19.984 -19.578 -5.566 1 87.12 345 GLU B O 1
ATOM 5582 N N . SER B 1 346 ? -18.281 -20.422 -6.73 1 84.88 346 SER B N 1
ATOM 5583 C CA . SER B 1 346 ? -17.906 -21.266 -5.598 1 84.88 346 SER B CA 1
ATOM 5584 C C . SER B 1 346 ? -17.484 -20.422 -4.402 1 84.88 346 SER B C 1
ATOM 5586 O O . SER B 1 346 ? -17.906 -20.672 -3.271 1 84.88 346 SER B O 1
ATOM 5588 N N . LEU B 1 347 ? -16.688 -19.438 -4.609 1 86.94 347 LEU B N 1
ATOM 5589 C CA . LEU B 1 347 ? -16.219 -18.547 -3.549 1 86.94 347 LEU B CA 1
ATOM 5590 C C . LEU B 1 347 ? -17.375 -17.734 -2.965 1 86.94 347 LEU B C 1
ATOM 5592 O O . LEU B 1 347 ? -17.406 -17.5 -1.757 1 86.94 347 LEU B O 1
ATOM 5596 N N . GLU B 1 348 ? -18.266 -17.328 -3.783 1 87.5 348 GLU B N 1
ATOM 5597 C CA . GLU B 1 348 ? -19.422 -16.578 -3.322 1 87.5 348 GLU B CA 1
ATOM 5598 C C . GLU B 1 348 ? -20.312 -17.422 -2.42 1 87.5 348 GLU B C 1
ATOM 5600 O O . GLU B 1 348 ? -20.797 -16.938 -1.396 1 87.5 348 GLU B O 1
ATOM 5605 N N . ARG B 1 349 ? -20.5 -18.656 -2.805 1 84.81 349 ARG B N 1
ATOM 5606 C CA . ARG B 1 349 ? -21.281 -19.562 -1.979 1 84.81 349 ARG B CA 1
ATOM 5607 C C . ARG B 1 349 ? -20.641 -19.75 -0.61 1 84.81 349 ARG B C 1
ATOM 5609 O O . ARG B 1 349 ? -21.328 -19.828 0.405 1 84.81 349 ARG B O 1
ATOM 5616 N N . ASP B 1 350 ? -19.406 -19.859 -0.67 1 85.81 350 ASP B N 1
ATOM 5617 C CA . ASP B 1 350 ? -18.672 -19.984 0.588 1 85.81 350 ASP B CA 1
ATOM 5618 C C . ASP B 1 350 ? -18.875 -18.766 1.47 1 85.81 350 ASP B C 1
ATOM 5620 O O . ASP B 1 350 ? -19.047 -18.875 2.686 1 85.81 350 ASP B O 1
ATOM 5624 N N . GLN B 1 351 ? -18.844 -17.562 0.913 1 88 351 GLN B N 1
ATOM 5625 C CA . GLN B 1 351 ? -19.062 -16.312 1.647 1 88 351 GLN B CA 1
ATOM 5626 C C . GLN B 1 351 ? -20.438 -16.312 2.307 1 88 351 GLN B C 1
ATOM 5628 O O . GLN B 1 351 ? -20.578 -15.906 3.459 1 88 351 GLN B O 1
ATOM 5633 N N . ILE B 1 352 ? -21.375 -16.812 1.582 1 86.56 352 ILE B N 1
ATOM 5634 C CA . ILE B 1 352 ? -22.734 -16.859 2.088 1 86.56 352 ILE B CA 1
ATOM 5635 C C . ILE B 1 352 ? -22.828 -17.828 3.256 1 86.56 352 ILE B C 1
ATOM 5637 O O . ILE B 1 352 ? -23.406 -17.516 4.297 1 86.56 352 ILE B O 1
ATOM 5641 N N . ARG B 1 353 ? -22.266 -18.969 3.082 1 85.44 353 ARG B N 1
ATOM 5642 C CA . ARG B 1 353 ? -22.281 -20 4.109 1 85.44 353 ARG B CA 1
ATOM 5643 C C . ARG B 1 353 ? -21.656 -19.5 5.402 1 85.44 353 ARG B C 1
ATOM 5645 O O . ARG B 1 353 ? -22.141 -19.812 6.496 1 85.44 353 ARG B O 1
ATOM 5652 N N . ARG B 1 354 ? -20.641 -18.688 5.277 1 88.94 354 ARG B N 1
ATOM 5653 C CA . ARG B 1 354 ? -19.906 -18.188 6.438 1 88.94 354 ARG B CA 1
ATOM 5654 C C . ARG B 1 354 ? -20.562 -16.938 7.008 1 88.94 354 ARG B C 1
ATOM 5656 O O . ARG B 1 354 ? -20.172 -16.453 8.07 1 88.94 354 ARG B O 1
ATOM 5663 N N . GLY B 1 355 ? -21.516 -16.312 6.273 1 83.69 355 GLY B N 1
ATOM 5664 C CA . GLY B 1 355 ? -22.203 -15.109 6.727 1 83.69 355 GLY B CA 1
ATOM 5665 C C . GLY B 1 355 ? -21.469 -13.828 6.359 1 83.69 355 GLY B C 1
ATOM 5666 O O . GLY B 1 355 ? -21.797 -12.758 6.863 1 83.69 355 GLY B O 1
ATOM 5667 N N . ALA B 1 356 ? -20.531 -13.961 5.535 1 82.12 356 ALA B N 1
ATOM 5668 C CA . ALA B 1 356 ? -19.75 -12.805 5.113 1 82.12 356 ALA B CA 1
ATOM 5669 C C . ALA B 1 356 ? -20.5 -11.977 4.078 1 82.12 356 ALA B C 1
ATOM 5671 O O . ALA B 1 356 ? -20.219 -10.797 3.881 1 82.12 356 ALA B O 1
ATOM 5672 N N . LEU B 1 357 ? -21.375 -12.602 3.412 1 80.88 357 LEU B N 1
ATOM 5673 C CA . LEU B 1 357 ? -22.25 -11.961 2.438 1 80.88 357 LEU B CA 1
ATOM 5674 C C . LEU B 1 357 ? -23.719 -12.219 2.779 1 80.88 357 LEU B C 1
ATOM 5676 O O . LEU B 1 357 ? -24.125 -13.367 2.955 1 80.88 357 LEU B O 1
ATOM 5680 N N . ALA B 1 358 ? -24.391 -11.023 3.105 1 67.25 358 ALA B N 1
ATOM 5681 C CA . ALA B 1 358 ? -25.797 -11.164 3.428 1 67.25 358 ALA B CA 1
ATOM 5682 C C . ALA B 1 358 ? -26.609 -11.5 2.182 1 67.25 358 ALA B C 1
ATOM 5684 O O . ALA B 1 358 ? -26.531 -10.797 1.168 1 67.25 358 ALA B O 1
ATOM 5685 N N . ALA B 1 359 ? -27.141 -12.711 2.084 1 53.84 359 ALA B N 1
ATOM 5686 C CA . ALA B 1 359 ? -28.094 -13.023 1.031 1 53.84 359 ALA B CA 1
ATOM 5687 C C . ALA B 1 359 ? -29.328 -12.117 1.115 1 53.84 359 ALA B C 1
ATOM 5689 O O . ALA B 1 359 ? -29.734 -11.719 2.209 1 53.84 359 ALA B O 1
ATOM 5690 N N . ALA B 1 360 ? -29.672 -11.406 0.056 1 40.12 360 ALA B N 1
ATOM 5691 C CA . ALA B 1 360 ? -30.922 -10.641 0.044 1 40.12 360 ALA B CA 1
ATOM 5692 C C . ALA B 1 360 ? -32.062 -11.438 0.672 1 40.12 360 ALA B C 1
ATOM 5694 O O . ALA B 1 360 ? -32.188 -12.641 0.43 1 40.12 360 ALA B O 1
#

Foldseek 3Di:
DAFQDDWQQQWAAWQAWEKEFLDPPQVVLVCVLLFWDFWKAFPPARWTWTAAARYTYIYHPGPPFQNNVLCVQQGIDGQETETEHQDQVSLLVLLVVLPFAWDFGDDDPQADGWTWTQAWPRGTYTYANARDPPGRSCVRGIDTDPPDDNHHNTLAFHGFQEWEKQAEPPCLVVRLCSCCRSGNWDFPDKDWADDDAWTKIKTWTAGRNLRYIYIYIYTDPSDLADSVVSCVFRVHMDTAEIETEGQDQLSSLVSSVVSPFAWFDADDPVQLVCCCVQEPPLPDDSVSCRVSSWDKAFYCPPPRTWIKIKTWTCDSGGSHTYMYIYTDDPNSPDPGNVVVNRVRHSRRVVCVVVVSDDDD/DAFQDDWQQQWAAWQAWEKEFLDPPQVVLVCVLLFWDFWKAFPPARWTWTAAARYTYIYHPGPPFQNNVLCVQQGIDGQETETEHQDQVSLLVLLVVLPFAWDFGDDDPQADGWTWTQAFPRGTYTYANARDPPRHSCVRGIGTDPPDDNHHNTLAFHGFQEWEKQAEPPCLVVRLCSCCRSGNWDFPDKDWADDDQWTKIKTWTAGRNLRYIYIYIYTDPSDLADSVVSCVFRVHMDTAEIETEGQDQLSSLVSSVVSPFAWFDADDPVQLVCCCVQEPPLPDDSVSCRVSSWDKAFYCPPPRTWIKIKTWTCDSGGSHTYMYIYTDDPNSPDPGNPVVNRVRHSRRVVCVVVVSDDDD

pLDDT: mean 94.33, std 6.93, range [40.12, 98.94]

Sequence (720 aa):
MADLFENPMGLCGFEFVEFASPEPNVLEPLFEKMGFTLVAVHRSKDVLLYRQGDINFIVNREPRSHAAYFAAEHGAAACGMAFRVRDAHQAYARALTLGAQPMEMPTSVMELRLPAIKGIGGAPLYLIDRFEDGKSIYDIDFEFLPDVERRPEGFGLKVVDHLTHNVYRGRMDYWAGFYEKLFNFKEIRYFDIKGEYTGLTSRAMTAPDGLIRIPLNEEAKQGGGQIEEYLMQFGGEGIQHIALLSDDLPATIDRLRAAGIPLMTAPKDTYYEMLEERLPGHGEPVAQLQSRGILLDGTTEGGEPRLLLQIFSQTVLGPVFFEFIQRKGDYKDGFGEGNFKALFESLERDQIRRGALAAAMADLFENPMGLCGFEFVEFASPEPNVLEPLFEKMGFTLVAVHRSKDVLLYRQGDINFIVNREPRSHAAYFAAEHGAAACGMAFRVRDAHQAYARALTLGAQPMEMPTSVMELRLPAIKGIGGAPLYLIDRFEDGKSIYDIDFEFLPDVERRPEGFGLKVVDHLTHNVYRGRMDYWAGFYEKLFNFKEIRYFDIKGEYTGLTSRAMTAPDGLIRIPLNEEAKQGGGQIEEYLMQFGGEGIQHIALLSDDLPATIDRLRAAGIPLMTAPKDTYYEMLEERLPGHGEPVAQLQSRGILLDGTTEGGEPRLLLQIFSQTVLGPVFFEFIQRKGDYKDGFGEGNFKALFESLERDQIRRGALAAA

Nearest PDB structures (foldseek):
  1cjx-assembly1_D  TM=9.904E-01  e=1.052E-65  Pseudomonas fluorescens
  7x8e-assembly1_A  TM=9.487E-01  e=5.251E-60  Pseudomonas fluorescens
  7x8e-assembly1_E  TM=9.516E-01  e=1.606E-59  Pseudomonas fluorescens
  7x8e-assembly3_D-3  TM=9.481E-01  e=4.912E-59  Pseudomonas fluorescens
  7x8e-assembly2_F  TM=9.505E-01  e=8.847E-59  Pseudomonas fluorescens

Solvent-accessible surface area (backbone atoms only — not comparable to full-atom values): 37447 Å² total; per-residue (Å²): 132,78,54,79,48,75,47,90,38,36,54,68,27,67,50,35,42,30,30,19,47,69,54,83,81,56,62,58,60,53,41,43,41,64,31,33,37,81,28,30,35,36,71,87,53,53,33,37,34,30,28,22,39,66,29,36,40,32,41,40,65,38,73,96,32,74,40,37,52,47,9,63,67,40,38,39,41,67,44,30,38,26,37,26,20,71,41,32,69,60,32,51,53,51,29,44,74,69,63,48,46,76,42,87,66,90,63,61,90,90,46,77,76,67,52,30,28,58,38,68,69,66,21,43,38,30,44,41,52,46,78,49,90,86,61,13,59,57,63,66,42,30,44,68,44,84,97,47,65,83,62,34,52,58,49,48,40,37,38,63,48,34,42,31,34,40,38,55,63,74,40,48,63,55,52,52,48,49,41,29,70,62,46,43,30,41,78,77,45,76,44,82,47,72,61,94,86,33,36,33,36,35,40,35,30,32,33,18,48,65,40,39,34,41,35,35,32,25,44,33,92,84,43,78,26,69,53,50,52,39,31,46,69,33,60,47,42,35,61,38,36,44,28,34,27,23,92,49,47,70,63,28,49,54,49,29,48,73,53,62,54,60,57,48,76,50,77,60,69,64,60,64,69,42,39,53,77,78,34,54,81,58,82,67,65,60,69,62,30,59,78,69,35,46,38,76,31,65,44,36,70,87,79,61,42,22,34,36,37,37,41,43,39,36,64,75,35,73,70,22,31,42,31,42,31,24,70,35,68,82,39,75,82,66,82,33,69,65,45,50,49,51,52,50,51,48,53,50,50,50,33,41,76,73,62,71,34,83,75,130,132,77,54,79,47,75,48,91,38,37,52,67,26,66,50,37,40,29,27,19,47,66,55,84,81,56,62,58,60,52,41,44,41,64,31,32,37,81,28,29,35,36,72,86,53,53,32,38,36,31,27,21,39,65,28,35,40,33,41,40,66,37,75,95,32,73,42,37,52,48,8,64,66,40,38,40,40,66,46,29,38,26,37,25,21,71,42,33,69,61,33,50,54,51,29,45,74,72,65,49,46,76,43,88,65,90,63,61,92,89,46,76,75,70,52,27,27,59,38,68,70,68,21,41,38,30,43,40,51,45,79,47,90,87,60,13,60,56,62,66,41,30,43,68,43,82,97,46,64,83,63,35,52,58,49,48,39,37,37,62,49,34,42,30,34,38,36,54,62,72,40,48,62,55,53,52,46,49,43,28,72,59,46,44,30,42,78,78,44,78,44,79,47,72,60,96,85,34,35,34,36,33,40,35,30,32,34,18,48,64,40,40,35,41,36,34,31,24,42,32,92,85,42,79,26,69,54,50,50,37,31,47,70,31,59,48,42,35,63,37,35,44,27,34,27,22,92,50,48,71,64,27,49,54,50,30,49,74,52,62,55,58,58,48,76,51,77,59,68,64,59,64,70,41,39,54,77,77,33,54,79,59,81,68,64,59,70,62,31,58,78,69,33,46,40,76,30,67,45,36,70,88,79,61,42,20,33,38,38,38,41,43,39,37,63,75,35,74,69,22,32,44,31,42,32,26,68,35,66,82,38,76,82,66,80,33,69,66,45,51,50,51,52,50,52,47,54,51,51,51,32,41,75,71,62,72,33,83,76,132